Protein AF-A0A847FKJ4-F1 (afdb_monomer)

Structure (mmCIF, N/CA/C/O backbone):
data_AF-A0A847FKJ4-F1
#
_entry.id   AF-A0A847FKJ4-F1
#
loop_
_atom_site.group_PDB
_atom_site.id
_atom_site.type_symbol
_atom_site.label_atom_id
_atom_site.label_alt_id
_atom_site.label_comp_id
_atom_site.label_asym_id
_atom_site.label_entity_id
_atom_site.label_seq_id
_atom_site.pdbx_PDB_ins_code
_atom_site.Cartn_x
_atom_site.Cartn_y
_atom_site.Cartn_z
_atom_site.occupancy
_atom_site.B_iso_or_equiv
_atom_site.auth_seq_id
_atom_site.auth_comp_id
_atom_site.auth_asym_id
_atom_site.auth_atom_id
_atom_site.pdbx_PDB_model_num
ATOM 1 N N . MET A 1 1 ? 15.611 59.388 -5.856 1.00 35.25 1 MET A N 1
ATOM 2 C CA . MET A 1 1 ? 16.119 60.379 -4.885 1.00 35.25 1 MET A CA 1
ATOM 3 C C . MET A 1 1 ? 17.319 59.769 -4.175 1.00 35.25 1 MET A C 1
ATOM 5 O O . MET A 1 1 ? 17.144 58.828 -3.428 1.00 35.25 1 MET A O 1
ATOM 9 N N . ILE A 1 2 ? 18.506 60.247 -4.558 1.00 31.94 2 ILE A N 1
ATOM 10 C CA . ILE A 1 2 ? 19.785 60.381 -3.830 1.00 31.94 2 ILE A CA 1
ATOM 11 C C . ILE A 1 2 ? 20.249 59.266 -2.857 1.00 31.94 2 ILE A C 1
ATOM 13 O O . ILE A 1 2 ? 19.680 59.041 -1.797 1.00 31.94 2 ILE A O 1
ATOM 17 N N . LEU A 1 3 ? 21.390 58.688 -3.258 1.00 32.03 3 LEU A N 1
ATOM 18 C CA . LEU A 1 3 ? 22.380 57.847 -2.569 1.00 32.03 3 LEU A CA 1
ATOM 19 C C . LEU A 1 3 ? 23.188 58.559 -1.452 1.00 32.03 3 LEU A C 1
ATOM 21 O O . LEU A 1 3 ? 23.250 59.786 -1.422 1.00 32.03 3 LEU A O 1
ATOM 25 N N . TRP A 1 4 ? 23.993 57.736 -0.745 1.00 26.89 4 TRP A N 1
ATOM 26 C CA . TRP A 1 4 ? 25.239 58.022 0.018 1.00 26.89 4 TRP A CA 1
ATOM 27 C C . TRP A 1 4 ? 25.056 58.421 1.501 1.00 26.89 4 TRP A C 1
ATOM 29 O O . TRP A 1 4 ? 24.135 59.148 1.826 1.00 26.89 4 TRP A O 1
ATOM 39 N N . LYS A 1 5 ? 25.903 58.022 2.472 1.00 30.53 5 LYS A N 1
ATOM 40 C CA . LYS A 1 5 ? 27.337 57.665 2.431 1.00 30.53 5 LYS A CA 1
ATOM 41 C C . LYS A 1 5 ? 27.816 56.984 3.738 1.00 30.53 5 LYS A C 1
ATOM 43 O O . LYS A 1 5 ? 27.265 57.223 4.804 1.00 30.53 5 LYS A O 1
ATOM 48 N N . HIS A 1 6 ? 28.904 56.223 3.598 1.00 35.28 6 HIS A N 1
ATOM 49 C CA . HIS A 1 6 ? 29.802 55.614 4.596 1.00 35.28 6 HIS A CA 1
ATOM 50 C C . HIS A 1 6 ? 30.386 56.538 5.685 1.00 35.28 6 HIS A C 1
ATOM 52 O O . HIS A 1 6 ? 30.450 57.745 5.472 1.00 35.28 6 HIS A O 1
ATOM 58 N N . ILE A 1 7 ? 30.952 55.915 6.744 1.00 31.78 7 ILE A N 1
ATOM 59 C CA . ILE A 1 7 ? 32.294 56.086 7.395 1.00 31.78 7 ILE A CA 1
ATOM 60 C C . ILE A 1 7 ? 32.161 55.491 8.825 1.00 31.78 7 ILE A C 1
ATOM 62 O O . ILE A 1 7 ? 31.212 55.836 9.508 1.00 31.78 7 ILE A O 1
ATOM 66 N N . GLY A 1 8 ? 32.965 54.586 9.400 1.00 28.36 8 GLY A N 1
ATOM 67 C CA . GLY A 1 8 ? 34.324 54.104 9.159 1.00 28.36 8 GLY A CA 1
ATOM 68 C C . GLY A 1 8 ? 35.231 54.460 10.354 1.00 28.36 8 GLY A C 1
ATOM 69 O O . GLY A 1 8 ? 35.619 55.616 10.456 1.00 28.36 8 GLY A O 1
ATOM 70 N N . TRP A 1 9 ? 35.635 53.502 11.209 1.00 26.12 9 TRP A N 1
ATOM 71 C CA . TRP A 1 9 ? 36.875 53.626 12.005 1.00 26.12 9 TRP A CA 1
ATOM 72 C C . TRP A 1 9 ? 37.527 52.259 12.321 1.00 26.12 9 TRP A C 1
ATOM 74 O O . TRP A 1 9 ? 36.915 51.352 12.871 1.00 26.12 9 TRP A O 1
ATOM 84 N N . LYS A 1 10 ? 38.796 52.175 11.903 1.00 29.72 10 LYS A N 1
ATOM 85 C CA . LYS A 1 10 ? 39.901 51.223 12.160 1.00 29.72 10 LYS A CA 1
ATOM 86 C C . LYS A 1 10 ? 40.162 51.027 13.681 1.00 29.72 10 LYS A C 1
ATOM 88 O O . LYS A 1 10 ? 39.918 51.951 14.438 1.00 29.72 10 LYS A O 1
ATOM 93 N N . GLY A 1 11 ? 40.625 49.900 14.226 1.00 31.09 11 GLY A N 1
ATOM 94 C CA . GLY A 1 11 ? 41.853 49.145 13.927 1.00 31.09 11 GLY A CA 1
ATOM 95 C C . GLY A 1 11 ? 42.985 49.498 14.922 1.00 31.09 11 GLY A C 1
ATOM 96 O O . GLY A 1 11 ? 43.070 50.664 15.297 1.00 31.09 11 GLY A O 1
ATOM 97 N N . LEU A 1 12 ? 43.856 48.509 15.236 1.00 31.25 12 LEU A N 1
ATOM 98 C CA . LEU A 1 12 ? 45.123 48.492 16.038 1.00 31.25 12 LEU A CA 1
ATOM 99 C C . LEU A 1 12 ? 44.971 47.741 17.383 1.00 31.25 12 LEU A C 1
ATOM 101 O O . LEU A 1 12 ? 44.021 48.022 18.097 1.00 31.25 12 LEU A O 1
ATOM 105 N N . LEU A 1 13 ? 45.815 46.818 17.874 1.00 31.56 13 LEU A N 1
ATOM 106 C CA . LEU A 1 13 ? 47.106 46.138 17.581 1.00 31.56 13 LEU A CA 1
ATOM 107 C C . LEU A 1 13 ? 47.087 44.902 18.542 1.00 31.56 13 LEU A C 1
ATOM 109 O O . LEU A 1 13 ? 46.544 45.034 19.630 1.00 31.56 13 LEU A O 1
ATOM 113 N N . GLY A 1 14 ? 47.550 43.671 18.294 1.00 29.14 14 GLY A N 1
ATOM 114 C CA . GLY A 1 14 ? 48.779 43.201 17.658 1.00 29.14 14 GLY A CA 1
ATOM 115 C C . GLY A 1 14 ? 49.861 42.873 18.710 1.00 29.14 14 GLY A C 1
ATOM 116 O O . GLY A 1 14 ? 50.525 43.807 19.139 1.00 29.14 14 GLY A O 1
ATOM 117 N N . ALA A 1 15 ? 50.057 41.595 19.090 1.00 32.19 15 ALA A N 1
ATOM 118 C CA . ALA A 1 15 ? 51.368 40.973 19.397 1.00 32.19 15 ALA A CA 1
ATOM 119 C C . ALA A 1 15 ? 51.241 39.492 19.824 1.00 32.19 15 ALA A C 1
ATOM 121 O O . ALA A 1 15 ? 50.362 39.123 20.595 1.00 32.19 15 ALA A O 1
ATOM 122 N N . ALA A 1 16 ? 52.160 38.671 19.315 1.00 34.34 16 ALA A N 1
ATOM 123 C CA . ALA A 1 16 ? 52.254 37.215 19.415 1.00 34.34 16 ALA A CA 1
ATOM 124 C C . ALA A 1 16 ? 53.559 36.769 20.114 1.00 34.34 16 ALA A C 1
ATOM 126 O O . ALA A 1 16 ? 54.485 37.572 20.192 1.00 34.34 16 ALA A O 1
ATOM 127 N N . LEU A 1 17 ? 53.622 35.493 20.538 1.00 29.08 17 LEU A N 1
ATOM 128 C CA . LEU A 1 17 ? 54.709 34.475 20.415 1.00 29.08 17 LEU A CA 1
ATOM 129 C C . LEU A 1 17 ? 54.649 33.483 21.607 1.00 29.08 17 LEU A C 1
ATOM 131 O O . LEU A 1 17 ? 54.665 33.915 22.752 1.00 29.08 17 LEU A O 1
ATOM 135 N N . LEU A 1 18 ? 54.374 32.183 21.404 1.00 29.53 18 LEU A N 1
ATOM 136 C CA . LEU A 1 18 ? 55.272 31.059 21.026 1.00 29.53 18 LEU A CA 1
ATOM 137 C C . LEU A 1 18 ? 56.351 30.706 22.068 1.00 29.53 18 LEU A C 1
ATOM 139 O O . LEU A 1 18 ? 57.210 31.533 22.338 1.00 29.53 18 LEU A O 1
ATOM 143 N N . VAL A 1 19 ? 56.363 29.446 22.542 1.00 31.41 19 VAL A N 1
ATOM 144 C CA . VAL A 1 19 ? 57.444 28.445 22.337 1.00 31.41 19 VAL A CA 1
ATOM 145 C C . VAL A 1 19 ? 57.041 27.090 22.954 1.00 31.41 19 VAL A C 1
ATOM 147 O O . VAL A 1 19 ? 56.609 27.011 24.100 1.00 31.41 19 VAL A O 1
ATOM 150 N N . ALA A 1 20 ? 57.223 26.025 22.169 1.00 37.03 20 ALA A N 1
ATOM 151 C CA . ALA A 1 20 ? 57.181 24.618 22.561 1.00 37.03 20 ALA A CA 1
ATOM 152 C C . ALA A 1 20 ? 58.574 24.122 22.997 1.00 37.03 20 ALA A C 1
ATOM 154 O O . ALA A 1 20 ? 59.576 24.613 22.480 1.00 37.03 20 ALA A O 1
ATOM 155 N N . MET A 1 21 ? 58.661 23.086 23.841 1.00 30.83 21 MET A N 1
ATOM 156 C CA . MET A 1 21 ? 59.825 22.187 23.830 1.00 30.83 21 MET A CA 1
ATOM 157 C C . MET A 1 21 ? 59.519 20.810 24.431 1.00 30.83 21 MET A C 1
ATOM 159 O O . MET A 1 21 ? 58.862 20.690 25.460 1.00 30.83 21 MET A O 1
ATOM 163 N N . ALA A 1 22 ? 60.026 19.787 23.748 1.00 34.38 22 ALA A N 1
ATOM 164 C CA . ALA A 1 22 ? 59.892 18.368 24.032 1.00 34.38 22 ALA A CA 1
ATOM 165 C C . ALA A 1 22 ? 61.176 17.782 24.653 1.00 34.38 22 ALA A C 1
ATOM 167 O O . ALA A 1 22 ? 62.270 18.242 24.336 1.00 34.38 22 ALA A O 1
ATOM 168 N N . GLY A 1 23 ? 61.035 16.668 25.386 1.00 31.11 23 GLY A N 1
ATOM 169 C CA . GLY A 1 23 ? 61.838 15.466 25.116 1.00 31.11 23 GLY A CA 1
ATOM 170 C C . GLY A 1 23 ? 62.828 14.933 26.172 1.00 31.11 23 GLY A C 1
ATOM 171 O O . GLY A 1 23 ? 63.587 15.682 26.774 1.00 31.11 23 GLY A O 1
ATOM 172 N N . LEU A 1 24 ? 62.877 13.586 26.188 1.00 32.44 24 LEU A N 1
ATOM 173 C CA . LEU A 1 24 ? 63.899 12.620 26.663 1.00 32.44 24 LEU A CA 1
ATOM 174 C C . LEU A 1 24 ? 63.900 12.233 28.160 1.00 32.44 24 LEU A C 1
ATOM 176 O O . LEU A 1 24 ? 64.045 13.088 29.019 1.00 32.44 24 LEU A O 1
ATOM 180 N N . LEU A 1 25 ? 63.619 10.979 28.568 1.00 33.28 25 LEU A N 1
ATOM 181 C CA . LEU A 1 25 ? 64.149 9.611 28.285 1.00 33.28 25 LEU A CA 1
ATOM 182 C C . LEU A 1 25 ? 65.150 9.152 29.365 1.00 33.28 25 LEU A C 1
ATOM 184 O O . LEU A 1 25 ? 66.230 9.722 29.459 1.00 33.28 25 LEU A O 1
ATOM 188 N N . ALA A 1 26 ? 64.837 8.057 30.076 1.00 30.95 26 ALA A N 1
ATOM 189 C CA . ALA A 1 26 ? 65.783 6.984 30.437 1.00 30.95 26 ALA A CA 1
ATOM 190 C C . ALA A 1 26 ? 65.066 5.806 31.132 1.00 30.95 26 ALA A C 1
ATOM 192 O O . ALA A 1 26 ? 64.263 5.999 32.040 1.00 30.95 26 ALA A O 1
ATOM 193 N N . ALA A 1 27 ? 65.397 4.588 30.702 1.00 35.47 27 ALA A N 1
ATOM 194 C CA . ALA A 1 27 ? 64.944 3.311 31.246 1.00 35.47 27 ALA A CA 1
ATOM 195 C C . ALA A 1 27 ? 65.965 2.714 32.235 1.00 35.47 27 ALA A C 1
ATOM 197 O O . ALA A 1 27 ? 67.164 2.910 32.053 1.00 35.47 27 ALA A O 1
ATOM 198 N N . CYS A 1 28 ? 65.490 1.929 33.212 1.00 26.98 28 CYS A N 1
ATOM 199 C CA . CYS A 1 28 ? 66.191 0.791 33.834 1.00 26.98 28 CYS A CA 1
ATOM 200 C C . CYS A 1 28 ? 65.213 -0.010 34.729 1.00 26.98 28 CYS A C 1
ATOM 202 O O . CYS A 1 28 ? 64.548 0.566 35.584 1.00 26.98 28 CYS A O 1
ATOM 204 N N . ALA A 1 29 ? 65.146 -1.332 34.550 1.00 33.56 29 ALA A N 1
ATOM 205 C CA . ALA A 1 29 ? 64.622 -2.314 35.524 1.00 33.56 29 ALA A CA 1
ATOM 206 C C . ALA A 1 29 ? 65.809 -2.922 36.325 1.00 33.56 29 ALA A C 1
ATOM 208 O O . ALA A 1 29 ? 66.944 -2.586 35.972 1.00 33.56 29 ALA A O 1
ATOM 209 N N . PRO A 1 30 ? 65.674 -3.896 37.265 1.00 53.81 30 PRO A N 1
ATOM 210 C CA . PRO A 1 30 ? 64.565 -4.368 38.131 1.00 53.81 30 PRO A CA 1
ATOM 211 C C . PRO A 1 30 ? 64.971 -4.448 39.644 1.00 53.81 30 PRO A C 1
ATOM 213 O O . PRO A 1 30 ? 66.104 -4.109 39.967 1.00 53.81 30 PRO A O 1
ATOM 216 N N . PHE A 1 31 ? 64.074 -4.919 40.546 1.00 33.06 31 PHE A N 1
ATOM 217 C CA . PHE A 1 31 ? 64.272 -5.878 41.688 1.00 33.06 31 PHE A CA 1
ATOM 218 C C . PHE A 1 31 ? 63.236 -5.719 42.852 1.00 33.06 31 PHE A C 1
ATOM 220 O O . PHE A 1 31 ? 62.556 -4.699 42.891 1.00 33.06 31 PHE A O 1
ATOM 227 N N . PRO A 1 32 ? 63.000 -6.740 43.724 1.00 45.16 32 PRO A N 1
ATOM 228 C CA . PRO A 1 32 ? 61.662 -7.289 44.013 1.00 45.16 32 PRO A CA 1
ATOM 229 C C . PRO A 1 32 ? 61.233 -7.290 45.508 1.00 45.16 32 PRO A C 1
ATOM 231 O O . PRO A 1 32 ? 62.032 -6.999 46.392 1.00 45.16 32 PRO A O 1
ATOM 234 N N . GLY A 1 33 ? 59.999 -7.759 45.775 1.00 30.72 33 GLY A N 1
ATOM 235 C CA . GLY A 1 33 ? 59.467 -8.157 47.101 1.00 30.72 33 GLY A CA 1
ATOM 236 C C . GLY A 1 33 ? 58.885 -6.985 47.911 1.00 30.72 33 GLY A C 1
ATOM 237 O O . GLY A 1 33 ? 59.450 -5.906 47.893 1.00 30.72 33 GLY A O 1
ATOM 238 N N . THR A 1 34 ? 57.762 -7.065 48.632 1.00 31.17 34 THR A N 1
ATOM 239 C CA . THR A 1 34 ? 57.111 -8.190 49.326 1.00 31.17 34 THR A CA 1
ATOM 240 C C . THR A 1 34 ? 55.643 -7.862 49.692 1.00 31.17 34 THR A C 1
ATOM 242 O O . THR A 1 34 ? 55.379 -6.773 50.184 1.00 31.17 34 THR A O 1
ATOM 245 N N . ALA A 1 35 ? 54.746 -8.844 49.509 1.00 32.00 35 ALA A N 1
ATOM 246 C CA . ALA A 1 35 ? 53.591 -9.256 50.344 1.00 32.00 35 ALA A CA 1
ATOM 247 C C . ALA A 1 35 ? 52.531 -8.245 50.897 1.00 32.00 35 ALA A C 1
ATOM 249 O O . ALA A 1 35 ? 52.811 -7.549 51.863 1.00 32.00 35 ALA A O 1
ATOM 250 N N . THR A 1 36 ? 51.292 -8.340 50.346 1.00 29.47 36 THR A N 1
ATOM 251 C CA . THR A 1 36 ? 49.906 -8.483 50.942 1.00 29.47 36 THR A CA 1
ATOM 252 C C . THR A 1 36 ? 49.435 -7.707 52.201 1.00 29.47 36 THR A C 1
ATOM 254 O O . THR A 1 36 ? 50.269 -7.407 53.046 1.00 29.47 36 THR A O 1
ATOM 257 N N . PRO A 1 37 ? 48.103 -7.583 52.498 1.00 42.03 37 PRO A N 1
ATOM 258 C CA . PRO A 1 37 ? 46.865 -7.718 51.688 1.00 42.03 37 PRO A CA 1
ATOM 259 C C . PRO A 1 37 ? 45.777 -6.613 51.917 1.00 42.03 37 PRO A C 1
ATOM 261 O O . PRO A 1 37 ? 45.754 -5.949 52.944 1.00 42.03 37 PRO A O 1
ATOM 264 N N . GLY A 1 38 ? 44.827 -6.518 50.970 1.00 31.12 38 GLY A N 1
ATOM 265 C CA . GLY A 1 38 ? 43.371 -6.287 51.133 1.00 31.12 38 GLY A CA 1
ATOM 266 C C . GLY A 1 38 ? 42.803 -5.126 51.971 1.00 31.12 38 GLY A C 1
ATOM 267 O O . GLY A 1 38 ? 42.818 -5.185 53.194 1.00 31.12 38 GLY A O 1
ATOM 268 N N . ALA A 1 39 ? 42.108 -4.192 51.307 1.00 31.41 39 ALA A N 1
ATOM 269 C CA . ALA A 1 39 ? 40.864 -3.590 51.806 1.00 31.41 39 ALA A CA 1
ATOM 270 C C . ALA A 1 39 ? 40.050 -2.969 50.651 1.00 31.41 39 ALA A C 1
ATOM 272 O O . ALA A 1 39 ? 40.576 -2.249 49.808 1.00 31.41 39 ALA A O 1
ATOM 273 N N . THR A 1 40 ? 38.770 -3.318 50.655 1.00 29.81 40 THR A N 1
ATOM 274 C CA . THR A 1 40 ? 37.617 -2.915 49.839 1.00 29.81 40 THR A CA 1
ATOM 275 C C . THR A 1 40 ? 37.498 -1.407 49.569 1.00 29.81 40 THR A C 1
ATOM 277 O O . THR A 1 40 ? 37.515 -0.616 50.512 1.00 29.81 40 THR A O 1
ATOM 280 N N . GLY A 1 41 ? 37.308 -1.022 48.302 1.00 31.02 41 GLY A N 1
ATOM 281 C CA . GLY A 1 41 ? 36.827 0.309 47.901 1.00 31.02 41 GLY A CA 1
ATOM 282 C C . GLY A 1 41 ? 35.304 0.293 47.698 1.00 31.02 41 GLY A C 1
ATOM 283 O O . GLY A 1 41 ? 34.785 -0.759 47.330 1.00 31.02 41 GLY A O 1
ATOM 284 N N . PRO A 1 42 ? 34.584 1.395 47.975 1.00 40.06 42 PRO A N 1
ATOM 285 C CA . PRO A 1 42 ? 33.132 1.430 47.880 1.00 40.06 42 PRO A CA 1
ATOM 286 C C . PRO A 1 42 ? 32.666 1.643 46.437 1.00 40.06 42 PRO A C 1
ATOM 288 O O . PRO A 1 42 ? 33.203 2.483 45.711 1.00 40.06 42 PRO A O 1
ATOM 291 N N . ASP A 1 43 ? 31.636 0.882 46.084 1.00 33.53 43 ASP A N 1
ATOM 292 C CA . ASP A 1 43 ? 30.814 1.017 44.891 1.00 33.53 43 ASP A CA 1
ATOM 293 C C . ASP A 1 43 ? 30.101 2.376 44.873 1.00 33.53 43 ASP A C 1
ATOM 295 O O . ASP A 1 43 ? 29.398 2.745 45.816 1.00 33.53 43 ASP A O 1
ATOM 299 N N . GLY A 1 44 ? 30.278 3.123 43.785 1.00 31.23 44 GLY A N 1
ATOM 300 C CA . GLY A 1 44 ? 29.437 4.264 43.437 1.00 31.23 44 GLY A CA 1
ATOM 301 C C . GLY A 1 44 ? 28.310 3.788 42.533 1.00 31.23 44 GLY A C 1
ATOM 302 O O . GLY A 1 44 ? 28.433 3.874 41.316 1.00 31.23 44 GLY A O 1
ATOM 303 N N . ASN A 1 45 ? 27.245 3.257 43.132 1.00 34.91 45 ASN A N 1
ATOM 304 C CA . ASN A 1 45 ? 25.982 3.008 42.448 1.00 34.91 45 ASN A CA 1
ATOM 305 C C . ASN A 1 45 ? 25.160 4.306 42.505 1.00 34.91 45 ASN A C 1
ATOM 307 O O . ASN A 1 45 ? 24.760 4.726 43.592 1.00 34.91 45 ASN A O 1
ATOM 311 N N . GLY A 1 46 ? 24.964 4.971 41.366 1.00 31.75 46 GLY A N 1
ATOM 312 C CA . GLY A 1 46 ? 23.974 6.039 41.244 1.00 31.75 46 GLY A CA 1
ATOM 313 C C . GLY A 1 46 ? 22.591 5.405 41.296 1.00 31.75 46 GLY A C 1
ATOM 314 O O . GLY A 1 46 ? 22.231 4.666 40.386 1.00 31.75 46 GLY A O 1
ATOM 315 N N . GLY A 1 47 ? 21.858 5.622 42.387 1.00 32.28 47 GLY A N 1
ATOM 316 C CA . GLY A 1 47 ? 20.462 5.214 42.475 1.00 32.28 47 GLY A CA 1
ATOM 317 C C . GLY A 1 47 ? 19.615 6.084 41.551 1.00 32.28 47 GLY A C 1
ATOM 318 O O . GLY A 1 47 ? 19.652 7.304 41.675 1.00 32.28 47 GLY A O 1
ATOM 319 N N . GLN A 1 48 ? 18.868 5.459 40.642 1.00 36.97 48 GLN A N 1
ATOM 320 C CA . GLN A 1 48 ? 17.639 6.047 40.113 1.00 36.97 48 GLN A CA 1
ATOM 321 C C . GLN A 1 48 ? 16.660 6.172 41.287 1.00 36.97 48 GLN A C 1
ATOM 323 O O . GLN A 1 48 ? 16.351 5.182 41.954 1.00 36.97 48 GLN A O 1
ATOM 328 N N . GLU A 1 49 ? 16.253 7.401 41.593 1.00 42.72 49 GLU A N 1
ATOM 329 C CA . GLU A 1 49 ? 15.223 7.698 42.586 1.00 42.72 49 GLU A CA 1
ATOM 330 C C . GLU A 1 49 ? 13.858 7.310 41.997 1.00 42.72 49 GLU A C 1
ATOM 332 O O . GLU A 1 49 ? 13.431 7.862 40.991 1.00 42.72 49 GLU A O 1
ATOM 337 N N . SER A 1 50 ? 13.194 6.322 42.598 1.00 45.69 50 SER A N 1
ATOM 338 C CA . SER A 1 50 ? 11.819 5.928 42.260 1.00 45.69 50 SER A CA 1
ATOM 339 C C . SER A 1 50 ? 10.851 7.035 42.687 1.00 45.69 50 SER A C 1
ATOM 341 O O . SER A 1 50 ? 10.886 7.440 43.849 1.00 45.69 50 SER A O 1
ATOM 343 N N . THR A 1 51 ? 9.973 7.494 41.791 1.00 62.47 51 THR A N 1
ATOM 344 C CA . THR A 1 51 ? 8.840 8.364 42.151 1.00 62.47 51 THR A CA 1
ATOM 345 C C . THR A 1 51 ? 7.704 7.519 42.739 1.00 62.47 51 THR A C 1
ATOM 347 O O . THR A 1 51 ? 7.533 6.356 42.373 1.00 62.47 51 THR A O 1
ATOM 350 N N . ASP A 1 52 ? 6.924 8.076 43.668 1.00 78.06 52 ASP A N 1
ATOM 351 C CA . ASP A 1 52 ? 5.874 7.325 44.388 1.00 78.06 52 ASP A CA 1
ATOM 352 C C . ASP A 1 52 ? 4.665 6.958 43.509 1.00 78.06 52 ASP A C 1
ATOM 354 O O . ASP A 1 52 ? 3.847 6.116 43.885 1.00 78.06 52 ASP A O 1
ATOM 358 N N . LEU A 1 53 ? 4.522 7.627 42.362 1.00 84.12 53 LEU A N 1
ATOM 359 C CA . LEU A 1 53 ? 3.401 7.458 41.441 1.00 84.12 53 LEU A CA 1
ATOM 360 C C . LEU A 1 53 ? 3.794 6.747 40.140 1.00 84.12 53 LEU A C 1
ATOM 362 O O . LEU A 1 53 ? 2.891 6.374 39.402 1.00 84.12 53 LEU A O 1
ATOM 366 N N . ALA A 1 54 ? 5.081 6.519 39.854 1.00 85.75 54 ALA A N 1
ATOM 367 C CA . ALA A 1 54 ? 5.486 5.857 38.611 1.00 85.75 54 ALA A CA 1
ATOM 368 C C . ALA A 1 54 ? 4.849 4.467 38.452 1.00 85.75 54 ALA A C 1
ATOM 370 O O . ALA A 1 54 ? 4.789 3.678 39.398 1.00 85.75 54 ALA A O 1
ATOM 371 N N . GLY A 1 55 ? 4.384 4.173 37.236 1.00 74.38 55 GLY A N 1
ATOM 372 C CA . GLY A 1 55 ? 3.727 2.916 36.875 1.00 74.38 55 GLY A CA 1
ATOM 373 C C . GLY A 1 55 ? 2.314 2.769 37.447 1.00 74.38 55 GLY A C 1
ATOM 374 O O . GLY A 1 55 ? 1.870 1.647 37.700 1.00 74.38 55 GLY A O 1
ATOM 375 N N . THR A 1 56 ? 1.613 3.876 37.719 1.00 81.31 56 THR A N 1
ATOM 376 C CA . THR A 1 56 ? 0.243 3.843 38.255 1.00 81.31 56 THR A CA 1
ATOM 377 C C . THR A 1 56 ? -0.760 4.497 37.311 1.00 81.31 56 THR A C 1
ATOM 379 O O . THR A 1 56 ? -0.518 5.582 36.789 1.00 81.31 56 THR A O 1
ATOM 382 N N . ALA A 1 57 ? -1.920 3.857 37.144 1.00 76.50 57 ALA A N 1
ATOM 383 C CA . ALA A 1 57 ? -3.019 4.333 36.309 1.00 76.50 57 ALA A CA 1
ATOM 384 C C . ALA A 1 57 ? -4.291 4.562 37.137 1.00 76.50 57 ALA A C 1
ATOM 386 O O . ALA A 1 57 ? -4.584 3.839 38.100 1.00 76.50 57 ALA A O 1
ATOM 387 N N . TRP A 1 58 ? -5.043 5.594 36.767 1.00 85.94 58 TRP A N 1
ATOM 388 C CA . TRP A 1 58 ? -6.115 6.152 37.578 1.00 85.94 58 TRP A CA 1
ATOM 389 C C . TRP A 1 58 ? -7.290 6.623 36.721 1.00 85.94 58 TRP A C 1
ATOM 391 O O . TRP A 1 58 ? -7.101 7.285 35.705 1.00 85.94 58 TRP A O 1
ATOM 401 N N . ILE A 1 59 ? -8.516 6.364 37.175 1.00 78.06 59 ILE A N 1
ATOM 402 C CA . ILE A 1 59 ? -9.755 6.853 36.554 1.00 78.06 59 ILE A CA 1
ATOM 403 C C . ILE A 1 59 ? -10.342 7.959 37.429 1.00 78.06 59 ILE A C 1
ATOM 405 O O . ILE A 1 59 ? -10.496 7.798 38.645 1.00 78.06 59 ILE A O 1
ATOM 409 N N . LEU A 1 60 ? -10.664 9.100 36.824 1.00 92.06 60 LEU A N 1
ATOM 410 C CA . LEU A 1 60 ? -11.206 10.251 37.530 1.00 92.06 60 LEU A CA 1
ATOM 411 C C . LEU A 1 60 ? -12.579 9.917 38.117 1.00 92.06 60 LEU A C 1
ATOM 413 O O . LEU A 1 60 ? -13.467 9.411 37.441 1.00 92.06 60 LEU A O 1
ATOM 417 N N . SER A 1 61 ? -12.761 10.256 39.387 1.00 88.19 61 SER A N 1
ATOM 418 C CA . SER A 1 61 ? -14.024 10.091 40.113 1.00 88.19 61 SER A CA 1
ATOM 419 C C . SER A 1 61 ? -14.641 11.421 40.549 1.00 88.19 61 SER A C 1
ATOM 421 O O . SER A 1 61 ? -15.843 11.484 40.799 1.00 88.19 61 SER A O 1
ATOM 423 N N . SER A 1 62 ?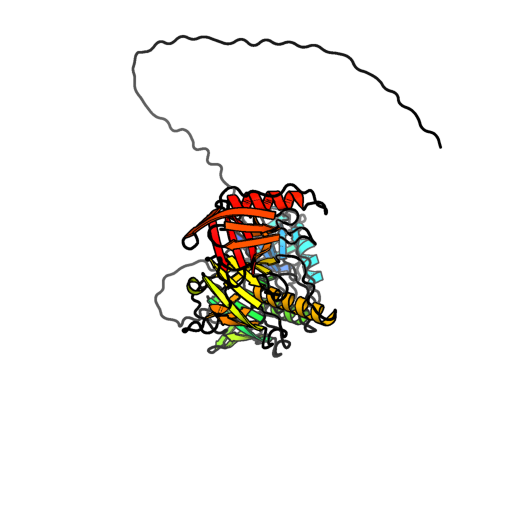 -13.844 12.493 40.631 1.00 95.06 62 SER A N 1
ATOM 424 C CA . SER A 1 62 ? -14.318 13.843 40.948 1.00 95.06 62 SER A CA 1
ATOM 425 C C . SER A 1 62 ? -13.373 14.920 40.404 1.00 95.06 62 SER A C 1
ATOM 427 O O . SER A 1 62 ? -12.171 14.877 40.666 1.00 95.06 62 SER A O 1
ATOM 429 N N . LEU A 1 63 ? -13.941 15.916 39.717 1.00 94.94 63 LEU A N 1
ATOM 430 C CA . LEU A 1 63 ? -13.320 17.162 39.262 1.00 94.94 63 LEU A CA 1
ATOM 431 C C . LEU A 1 63 ? -13.895 18.331 40.074 1.00 94.94 63 LEU A C 1
ATOM 433 O O . LEU A 1 63 ? -15.066 18.679 39.921 1.00 94.94 63 LEU A O 1
ATOM 437 N N . ARG A 1 64 ? -13.097 18.927 40.969 1.00 93.38 64 ARG A N 1
ATOM 438 C CA . ARG A 1 64 ? -13.514 20.018 41.881 1.00 93.38 64 ARG A CA 1
ATOM 439 C C . ARG A 1 64 ? -14.846 19.742 42.601 1.00 93.38 64 ARG A C 1
ATOM 441 O O . ARG A 1 64 ? -15.715 20.608 42.717 1.00 93.38 64 ARG A O 1
ATOM 448 N N . GLY A 1 65 ? -15.013 18.505 43.068 1.00 88.31 65 GLY A N 1
ATOM 449 C CA . GLY A 1 65 ? -16.191 18.049 43.807 1.00 88.31 65 GLY A CA 1
ATOM 450 C C . GLY A 1 65 ? -17.404 17.680 42.945 1.00 88.31 65 GLY A C 1
ATOM 451 O O . GLY A 1 65 ? -18.444 17.347 43.512 1.00 88.31 65 GLY A O 1
ATOM 452 N N . GLN A 1 66 ? -17.301 17.736 41.612 1.00 90.94 66 GLN A N 1
ATOM 453 C CA . GLN A 1 66 ? -18.328 17.247 40.685 1.00 90.94 66 GLN A CA 1
ATOM 454 C C . GLN A 1 66 ? -17.904 15.906 40.068 1.00 90.94 66 GLN A C 1
ATOM 456 O O . GLN A 1 66 ? -16.734 15.760 39.712 1.00 90.94 66 GLN A O 1
ATOM 461 N N . PRO A 1 67 ? -18.811 14.923 39.925 1.00 88.25 67 PRO A N 1
ATOM 462 C CA . PRO A 1 67 ? -18.503 13.702 39.185 1.00 88.25 67 PRO A CA 1
ATOM 463 C C . PRO A 1 67 ? -18.282 14.012 37.691 1.00 88.25 67 PRO A C 1
ATOM 465 O O . PRO A 1 67 ? -18.857 14.988 37.195 1.00 88.25 67 PRO A O 1
ATOM 468 N N . PRO A 1 68 ? -17.492 13.197 36.966 1.00 89.31 68 PRO A N 1
ATOM 469 C CA . PRO A 1 68 ? -17.413 13.286 35.512 1.00 89.31 68 PRO A CA 1
ATOM 470 C C . PRO A 1 68 ? -18.790 13.121 34.855 1.00 89.31 68 PRO A C 1
ATOM 472 O O . PRO A 1 68 ? -19.684 12.472 35.404 1.00 89.31 68 PRO A O 1
ATOM 475 N N . LEU A 1 69 ? -18.947 13.706 33.671 1.00 87.25 69 LEU A N 1
ATOM 476 C CA . LEU A 1 69 ? -20.108 13.558 32.808 1.00 87.25 69 LEU A CA 1
ATOM 477 C C . LEU A 1 69 ? -20.345 12.074 32.525 1.00 87.25 69 LEU A C 1
ATOM 479 O O . LEU A 1 69 ? -19.428 11.340 32.154 1.00 87.25 69 LEU A O 1
ATOM 483 N N . GLU A 1 70 ? -21.593 11.651 32.691 1.00 74.19 70 GLU A N 1
ATOM 484 C CA . GLU A 1 70 ? -22.036 10.296 32.373 1.00 74.19 70 GLU A CA 1
ATOM 485 C C . GLU A 1 70 ? -21.717 9.967 30.906 1.00 74.19 70 GLU A C 1
ATOM 487 O O . GLU A 1 70 ? -21.932 10.796 30.018 1.00 74.19 70 GLU A O 1
ATOM 492 N N . GLY A 1 71 ? -21.161 8.779 30.665 1.00 62.91 71 GLY A N 1
ATOM 493 C CA . GLY A 1 71 ? -20.683 8.365 29.343 1.00 62.91 71 GLY A CA 1
ATOM 494 C C . GLY A 1 71 ? -19.305 8.909 28.952 1.00 62.91 71 GLY A C 1
ATOM 495 O O . GLY A 1 71 ? -18.859 8.645 27.847 1.00 62.91 71 GLY A O 1
ATOM 496 N N . THR A 1 72 ? -18.608 9.639 29.830 1.00 74.62 72 THR A N 1
ATOM 497 C CA . THR A 1 72 ? -17.207 10.039 29.604 1.00 74.62 72 THR A CA 1
ATOM 498 C C . THR A 1 72 ? -16.267 9.319 30.561 1.00 74.62 72 THR A C 1
ATOM 500 O O . THR A 1 72 ? -16.623 9.043 31.707 1.00 74.62 72 THR A O 1
ATOM 503 N N . GLN A 1 73 ? -15.034 9.075 30.118 1.00 78.62 73 GLN A N 1
ATOM 504 C CA . GLN A 1 73 ? -13.958 8.594 30.976 1.00 78.62 73 GLN A CA 1
ATOM 505 C C . GLN A 1 73 ? -12.786 9.573 30.918 1.00 78.62 73 GLN A C 1
ATOM 507 O O . GLN A 1 73 ? -12.357 9.983 29.841 1.00 78.62 73 GLN A O 1
ATOM 512 N N . ILE A 1 74 ? -12.276 9.953 32.089 1.00 85.94 74 ILE A N 1
ATOM 513 C CA . ILE A 1 74 ? -11.031 10.710 32.208 1.00 85.94 74 ILE A CA 1
ATOM 514 C C . ILE A 1 74 ? -10.025 9.840 32.942 1.00 85.94 74 ILE A C 1
ATOM 516 O O . ILE A 1 74 ? -10.319 9.350 34.035 1.00 85.94 74 ILE A O 1
ATOM 520 N N . THR A 1 75 ? -8.847 9.668 32.355 1.00 82.50 75 THR A N 1
ATOM 521 C CA . THR A 1 75 ? -7.767 8.859 32.915 1.00 82.50 75 THR A CA 1
ATOM 522 C C . THR A 1 75 ? -6.529 9.705 33.194 1.00 82.50 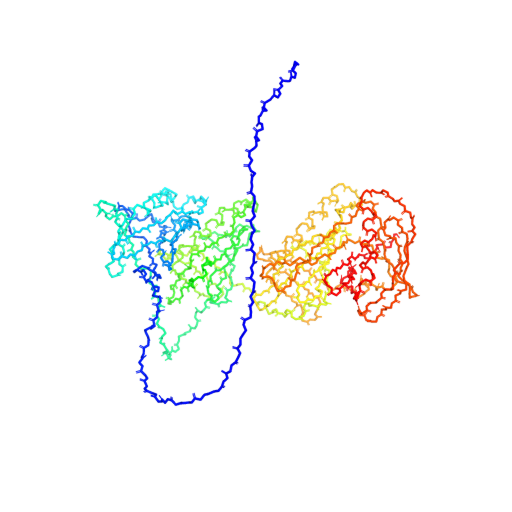75 THR A C 1
ATOM 524 O O . THR A 1 75 ? -6.292 10.747 32.578 1.00 82.50 75 THR A O 1
ATOM 527 N N . LEU A 1 76 ? -5.753 9.269 34.179 1.00 88.88 76 LEU A N 1
ATOM 528 C CA . LEU A 1 76 ? -4.444 9.808 34.507 1.00 88.88 76 LEU A CA 1
ATOM 529 C C . LEU A 1 76 ? -3.505 8.642 34.764 1.00 88.88 76 LEU A C 1
ATOM 531 O O . LEU A 1 76 ? -3.732 7.838 35.666 1.00 88.88 76 LEU A O 1
ATOM 535 N N . GLU A 1 77 ? -2.443 8.581 33.987 1.00 83.94 77 GLU A N 1
ATOM 536 C CA . GLU A 1 77 ? -1.397 7.588 34.111 1.00 83.94 77 GLU A CA 1
ATOM 537 C C . GLU A 1 77 ? -0.060 8.277 34.353 1.00 83.94 77 GLU A C 1
ATOM 539 O O . GLU A 1 77 ? 0.289 9.251 33.686 1.00 83.94 77 GLU A O 1
ATOM 544 N N . PHE A 1 78 ? 0.670 7.765 35.338 1.00 83.25 78 PHE A N 1
ATOM 545 C CA . PHE A 1 78 ? 2.022 8.175 35.678 1.00 83.25 78 PHE A CA 1
ATOM 546 C C . PHE A 1 78 ? 2.988 7.096 35.193 1.00 83.25 78 PHE A C 1
ATOM 548 O O . PHE A 1 78 ? 2.937 5.956 35.658 1.00 83.25 78 PHE A O 1
ATOM 555 N N . GLN A 1 79 ? 3.872 7.462 34.274 1.00 76.62 79 GLN A N 1
ATOM 556 C CA . GLN A 1 79 ? 4.962 6.622 33.769 1.00 76.62 79 GLN A CA 1
ATOM 557 C C . GLN A 1 79 ? 6.224 6.874 34.606 1.00 76.62 79 GLN A C 1
ATOM 559 O O . GLN A 1 79 ? 6.124 7.461 35.673 1.00 76.62 79 GLN A O 1
ATOM 564 N N . GLU A 1 80 ? 7.417 6.437 34.190 1.00 74.50 80 GLU A N 1
ATOM 565 C CA . GLU A 1 80 ? 8.636 6.728 34.973 1.00 74.50 80 GLU A CA 1
ATOM 566 C C . GLU A 1 80 ? 8.956 8.234 35.026 1.00 74.50 80 GLU A C 1
ATOM 568 O O . GLU A 1 80 ? 9.253 8.766 36.097 1.00 74.50 80 GLU A O 1
ATOM 573 N N . GLU A 1 81 ? 8.856 8.917 33.881 1.00 77.38 81 GLU A N 1
ATOM 574 C CA . GLU A 1 81 ? 9.257 10.327 33.711 1.00 77.38 81 GLU A CA 1
ATOM 575 C C . GLU A 1 81 ? 8.107 11.224 33.210 1.00 77.38 81 GLU A C 1
ATOM 577 O O . GLU A 1 81 ? 8.103 12.440 33.412 1.00 77.38 81 GLU A O 1
ATOM 582 N N . HIS A 1 82 ? 7.076 10.634 32.604 1.00 83.88 82 HIS A N 1
ATOM 583 C CA . HIS A 1 82 ? 5.998 11.352 31.924 1.00 83.88 82 HIS A CA 1
ATOM 584 C C . HIS A 1 82 ? 4.632 10.996 32.511 1.00 83.88 82 HIS A C 1
ATOM 586 O O . HIS A 1 82 ? 4.476 10.022 33.244 1.00 83.88 82 HIS A O 1
ATOM 592 N N . LEU A 1 83 ? 3.627 11.804 32.194 1.00 87.81 83 LEU A N 1
ATOM 593 C CA . LEU A 1 83 ? 2.241 11.487 32.516 1.00 87.81 83 LEU A CA 1
ATOM 594 C C . LEU A 1 83 ? 1.327 11.826 31.348 1.00 87.81 83 LEU A C 1
ATOM 596 O O . LEU A 1 83 ? 1.640 12.689 30.523 1.00 87.81 83 LEU A O 1
ATOM 600 N N . GLY A 1 84 ? 0.184 11.161 31.296 1.00 82.69 84 GLY A N 1
ATOM 601 C CA . GLY A 1 84 ? -0.800 11.364 30.247 1.00 82.69 84 GLY A CA 1
ATOM 602 C C . GLY A 1 84 ? -2.096 10.627 30.522 1.00 82.69 84 GLY A C 1
ATOM 603 O O . GLY A 1 84 ? -2.313 10.093 31.609 1.00 82.69 84 GLY A O 1
ATOM 604 N N . GLY A 1 85 ? -2.980 10.634 29.535 1.00 80.88 85 GLY A N 1
ATOM 605 C CA . GLY A 1 85 ? -4.241 9.915 29.602 1.00 80.88 85 GLY A CA 1
ATOM 606 C C . GLY A 1 85 ? -5.275 10.457 28.627 1.00 80.88 85 GLY A C 1
ATOM 607 O O . GLY A 1 85 ? -4.959 11.156 27.663 1.00 80.88 85 GLY A O 1
ATOM 608 N N . LEU A 1 86 ? -6.535 10.141 28.902 1.00 81.19 86 LEU A N 1
ATOM 609 C CA . LEU A 1 86 ? -7.702 10.639 28.186 1.00 81.19 86 LEU A CA 1
ATOM 610 C C . LEU A 1 86 ? -8.365 11.740 29.018 1.00 81.19 86 LEU A C 1
ATOM 612 O O . LEU A 1 86 ? -8.665 11.531 30.188 1.00 81.19 86 LEU A O 1
ATOM 616 N N . ALA A 1 87 ? -8.630 12.900 28.424 1.00 86.12 87 ALA A N 1
ATOM 617 C CA . ALA A 1 87 ? -9.301 14.032 29.066 1.00 86.12 87 ALA A CA 1
ATOM 618 C C . ALA A 1 87 ? -10.804 14.106 28.724 1.00 86.12 87 ALA A C 1
ATOM 620 O O . ALA A 1 87 ? -11.418 15.167 28.798 1.00 86.12 87 ALA A O 1
ATOM 621 N N . GLY A 1 88 ? -11.418 12.971 28.381 1.00 82.81 88 GLY A N 1
ATOM 622 C CA . GLY A 1 88 ? -12.821 12.859 27.983 1.00 82.81 88 GLY A CA 1
ATOM 623 C C . GLY A 1 88 ? -12.989 12.709 26.473 1.00 82.81 88 GLY A C 1
ATOM 624 O O . GLY A 1 88 ? -13.502 11.685 26.038 1.00 82.81 88 GLY A O 1
ATOM 625 N N . CYS A 1 89 ? -12.543 13.693 25.682 1.00 79.25 89 CYS A N 1
ATOM 626 C CA . CYS A 1 89 ? -12.581 13.627 24.214 1.00 79.25 89 CYS A CA 1
ATOM 627 C C . CYS A 1 89 ? -11.185 13.416 23.610 1.00 79.25 89 CYS A C 1
ATOM 629 O O . CYS A 1 89 ? -10.995 12.569 22.742 1.00 79.25 89 CYS A O 1
ATOM 631 N N . ASN A 1 90 ? -10.201 14.168 24.090 1.00 79.62 90 ASN A N 1
ATOM 632 C CA . ASN A 1 90 ? -8.835 14.195 23.598 1.00 79.62 90 ASN A CA 1
ATOM 633 C C . ASN A 1 90 ? -7.893 13.417 24.502 1.00 79.62 90 ASN A C 1
ATOM 635 O O . ASN A 1 90 ? -8.032 13.416 25.727 1.00 79.62 90 ASN A O 1
ATOM 639 N N . SER A 1 91 ? -6.879 12.806 23.895 1.00 74.12 91 SER A N 1
ATOM 640 C CA . SER A 1 91 ? -5.722 12.347 24.648 1.00 74.12 91 SER A CA 1
ATOM 641 C C . SER A 1 91 ? -4.837 13.538 25.010 1.00 74.12 91 SER A C 1
ATOM 643 O O . SER A 1 91 ? -4.786 14.551 24.302 1.00 74.12 91 SER A O 1
ATOM 645 N N . TYR A 1 92 ? -4.149 13.427 26.139 1.00 88.06 92 TYR A N 1
ATOM 646 C CA . TYR A 1 92 ? -3.191 14.415 26.607 1.00 88.06 92 TYR A CA 1
ATOM 647 C C . TYR A 1 92 ? -1.940 13.735 27.154 1.00 88.06 92 TYR A C 1
ATOM 649 O O . TYR A 1 92 ? -1.958 12.571 27.552 1.00 88.06 92 TYR A O 1
ATOM 657 N N . GLY A 1 93 ? -0.855 14.494 27.201 1.00 83.44 93 GLY A N 1
ATOM 658 C CA . GLY A 1 93 ? 0.396 14.062 27.801 1.00 83.44 93 GLY A CA 1
ATOM 659 C C . GLY A 1 93 ? 1.298 15.240 28.119 1.00 83.44 93 GLY A C 1
ATOM 660 O O . GLY A 1 93 ? 1.036 16.377 27.720 1.00 83.44 93 GLY A O 1
ATOM 661 N N . THR A 1 94 ? 2.376 14.984 28.844 1.00 85.56 94 THR A N 1
ATOM 662 C CA . THR A 1 94 ? 3.456 15.955 29.036 1.00 85.56 94 THR A CA 1
ATOM 663 C C . THR A 1 94 ? 4.069 16.340 27.691 1.00 85.56 94 THR A C 1
ATOM 665 O O . THR A 1 94 ? 4.405 15.479 26.880 1.00 85.56 94 THR A O 1
ATOM 668 N N . ALA A 1 95 ? 4.223 17.638 27.431 1.00 77.06 95 ALA A N 1
ATOM 669 C CA . ALA A 1 95 ? 4.839 18.116 26.199 1.00 77.06 95 ALA A CA 1
ATOM 670 C C . ALA A 1 95 ? 6.324 17.720 26.152 1.00 77.06 95 ALA A C 1
ATOM 672 O O . ALA A 1 95 ? 7.028 17.856 27.154 1.00 77.06 95 ALA A O 1
ATOM 673 N N . SER A 1 96 ? 6.819 17.309 24.982 1.00 68.81 96 SER A N 1
ATOM 674 C CA . SER A 1 96 ? 8.174 16.752 24.810 1.00 68.81 96 SER A CA 1
ATOM 675 C C . SER A 1 96 ? 9.314 17.679 25.266 1.00 68.81 96 SER A C 1
ATOM 677 O O . SER A 1 96 ? 10.381 17.201 25.627 1.00 68.81 96 SER A O 1
ATOM 679 N N . ASP A 1 97 ? 9.080 18.997 25.309 1.00 76.81 97 ASP A N 1
ATOM 680 C CA . ASP A 1 97 ? 10.066 20.004 25.735 1.00 76.81 97 ASP A CA 1
ATOM 681 C C . ASP A 1 97 ? 9.841 20.522 27.173 1.00 76.81 97 ASP A C 1
ATOM 683 O O . ASP A 1 97 ? 10.457 21.507 27.592 1.00 76.81 97 ASP A O 1
ATOM 687 N N . SER A 1 98 ? 8.916 19.922 27.929 1.00 78.25 98 SER A N 1
ATOM 688 C CA . SER A 1 98 ? 8.482 20.436 29.238 1.00 78.25 98 SER A CA 1
ATOM 689 C C . SER A 1 98 ? 9.196 19.820 30.448 1.00 78.25 98 SER A C 1
ATOM 691 O O . SER A 1 98 ? 9.083 20.365 31.551 1.00 78.25 98 SER A O 1
ATOM 693 N N . GLY A 1 99 ? 10.000 18.777 30.215 1.00 80.81 99 GLY A N 1
ATOM 694 C CA . GLY A 1 99 ? 10.681 17.991 31.246 1.00 80.81 99 GLY A CA 1
ATOM 695 C C . GLY A 1 99 ? 9.740 17.042 31.991 1.00 80.81 99 GLY A C 1
ATOM 696 O O . GLY A 1 99 ? 8.543 17.005 31.716 1.00 80.81 99 GLY A O 1
ATOM 697 N N . ASP A 1 100 ? 10.302 16.308 32.945 1.00 85.75 100 ASP A N 1
ATOM 698 C CA . ASP A 1 100 ? 9.618 15.217 33.644 1.00 85.75 100 ASP A CA 1
ATOM 699 C C . ASP A 1 100 ? 8.686 15.732 34.749 1.00 85.75 100 ASP A C 1
ATOM 701 O O . ASP A 1 100 ? 8.904 16.806 35.336 1.00 85.75 100 ASP A O 1
ATOM 705 N N . TYR A 1 101 ? 7.662 14.946 35.086 1.00 89.12 101 TYR A N 1
ATOM 706 C CA . TYR A 1 101 ? 6.905 15.199 36.311 1.00 89.12 101 TYR A CA 1
ATOM 707 C C . TYR A 1 101 ? 7.746 14.833 37.544 1.00 89.12 101 TYR A C 1
ATOM 709 O O . TYR A 1 101 ? 8.654 14.009 37.490 1.00 89.12 101 TYR A O 1
ATOM 717 N N . GLN A 1 102 ? 7.448 15.450 38.688 1.00 89.88 102 GLN A N 1
ATOM 718 C CA . GLN A 1 102 ? 8.093 15.103 39.959 1.00 89.88 102 GLN A CA 1
ATOM 719 C C . GLN A 1 102 ? 7.022 14.708 40.965 1.00 89.88 102 GLN A C 1
ATOM 721 O O . GLN A 1 102 ? 6.129 15.510 41.228 1.00 89.88 102 GLN A O 1
ATOM 726 N N . ALA A 1 103 ? 7.104 13.495 41.514 1.00 89.81 103 ALA A N 1
ATOM 727 C CA . ALA A 1 103 ? 6.221 13.027 42.581 1.00 89.81 103 ALA A CA 1
ATOM 728 C C . ALA A 1 103 ? 7.030 12.331 43.681 1.00 89.81 103 ALA A C 1
ATOM 730 O O . ALA A 1 103 ? 7.482 11.196 43.505 1.00 89.81 103 ALA A O 1
ATOM 731 N N . GLN A 1 104 ? 7.227 13.018 44.803 1.00 87.75 104 GLN A N 1
ATOM 732 C CA . GLN A 1 104 ? 7.979 12.493 45.941 1.00 87.75 104 GLN A CA 1
ATOM 733 C C . GLN A 1 104 ? 7.465 13.104 47.244 1.00 87.75 104 GLN A C 1
ATOM 735 O O . GLN A 1 104 ? 7.162 14.294 47.297 1.00 87.75 104 GLN A O 1
ATOM 740 N N . ASP A 1 105 ? 7.380 12.290 48.299 1.00 87.31 105 ASP A N 1
ATOM 741 C CA . ASP A 1 105 ? 7.030 12.730 49.657 1.00 87.31 105 ASP A CA 1
ATOM 742 C C . ASP A 1 105 ? 5.704 13.525 49.739 1.00 87.31 105 ASP A C 1
ATOM 744 O O . ASP A 1 105 ? 5.523 14.390 50.601 1.00 87.31 105 ASP A O 1
ATOM 748 N N . GLY A 1 106 ? 4.746 13.223 48.853 1.00 89.38 106 GLY A N 1
ATOM 749 C CA . GLY A 1 106 ? 3.447 13.904 48.776 1.00 89.38 106 GLY A CA 1
ATOM 750 C C . GLY A 1 106 ? 3.455 15.227 48.000 1.00 89.38 106 GLY A C 1
ATOM 751 O O . GLY A 1 106 ? 2.403 15.854 47.880 1.00 89.38 106 GLY A O 1
ATOM 752 N N . GLU A 1 107 ? 4.593 15.660 47.455 1.00 93.56 107 GLU A N 1
ATOM 753 C CA . GLU A 1 107 ? 4.705 16.814 46.556 1.00 93.56 107 GLU A CA 1
ATOM 754 C C . GLU A 1 107 ? 4.557 16.368 45.096 1.00 93.56 107 GLU A C 1
ATOM 756 O O . GLU A 1 107 ? 5.152 15.373 44.689 1.00 93.56 107 GLU A O 1
ATOM 761 N N . LEU A 1 108 ? 3.768 17.100 44.303 1.00 94.12 108 LEU A N 1
ATOM 762 C CA . LEU A 1 108 ? 3.563 16.824 42.879 1.00 94.12 108 LEU A CA 1
ATOM 763 C C . LEU A 1 108 ? 3.877 18.066 42.052 1.00 94.12 108 LEU A C 1
ATOM 765 O O . LEU A 1 108 ? 3.344 19.140 42.310 1.00 94.12 108 LEU A O 1
ATOM 769 N N . ARG A 1 109 ? 4.682 17.909 41.005 1.00 93.00 109 ARG A N 1
ATOM 770 C CA . ARG A 1 109 ? 4.894 18.930 39.984 1.00 93.00 109 ARG A CA 1
ATOM 771 C C . ARG A 1 109 ? 4.597 18.349 38.614 1.00 93.00 109 ARG A C 1
ATOM 773 O O . ARG A 1 109 ? 5.322 17.477 38.143 1.00 93.00 109 ARG A O 1
ATOM 780 N N . ILE A 1 110 ? 3.562 18.880 37.973 1.00 92.19 110 ILE A N 1
ATOM 781 C CA . ILE A 1 110 ? 3.166 18.508 36.615 1.00 92.19 110 ILE A CA 1
ATOM 782 C C . ILE A 1 110 ? 3.754 19.532 35.631 1.00 92.19 110 ILE A C 1
ATOM 784 O O . ILE A 1 110 ? 3.587 20.739 35.842 1.00 92.19 110 ILE A O 1
ATOM 788 N N . PRO A 1 111 ? 4.483 19.095 34.592 1.00 88.12 111 PRO A N 1
ATOM 789 C CA . PRO A 1 111 ? 5.034 19.985 33.580 1.00 88.12 111 PRO A CA 1
ATOM 790 C C . PRO A 1 111 ? 3.939 20.399 32.578 1.00 88.12 111 PRO A C 1
ATOM 792 O O . PRO A 1 111 ? 2.764 20.068 32.729 1.00 88.12 111 PRO A O 1
ATOM 795 N N . THR A 1 112 ? 4.294 21.187 31.564 1.00 87.69 112 THR A N 1
ATOM 796 C CA . THR A 1 112 ? 3.318 21.646 30.565 1.00 87.69 112 THR A CA 1
ATOM 797 C C . THR A 1 112 ? 2.689 20.460 29.837 1.00 87.69 112 THR A C 1
ATOM 799 O O . THR A 1 112 ? 3.397 19.613 29.301 1.00 87.69 112 THR A O 1
ATOM 802 N N . LEU A 1 113 ? 1.361 20.433 29.763 1.00 88.88 113 LEU A N 1
ATOM 803 C CA . LEU A 1 113 ? 0.624 19.410 29.028 1.00 88.88 113 LEU A CA 1
ATOM 804 C C . LEU A 1 113 ? 0.365 19.846 27.582 1.00 88.88 113 LEU A C 1
ATOM 806 O O . LEU A 1 113 ? 0.217 21.034 27.289 1.00 88.88 113 LEU A O 1
ATOM 810 N N . THR A 1 114 ? 0.275 18.868 26.693 1.00 85.94 114 THR A N 1
ATOM 811 C CA . THR A 1 114 ? -0.247 18.990 25.331 1.00 85.94 114 THR A CA 1
ATOM 812 C C . THR A 1 114 ? -1.417 18.028 25.159 1.00 85.94 114 THR A C 1
ATOM 814 O O . THR A 1 114 ? -1.493 17.019 25.856 1.00 85.94 114 THR A O 1
ATOM 817 N N . SER A 1 115 ? -2.321 18.319 24.228 1.00 86.62 115 SER A N 1
ATOM 818 C CA . SER A 1 115 ? -3.447 17.445 23.902 1.00 86.62 115 SER A CA 1
ATOM 819 C C . SER A 1 115 ? -3.670 17.375 22.399 1.00 86.62 115 SER A C 1
ATOM 821 O O . SER A 1 115 ? -3.210 18.240 21.646 1.00 86.62 115 SER A O 1
ATOM 823 N N . THR A 1 116 ? -4.405 16.359 21.957 1.00 71.81 116 THR A N 1
ATOM 824 C CA . THR A 1 116 ? -5.042 16.396 20.639 1.00 71.81 116 THR A CA 1
ATOM 825 C C . THR A 1 116 ? -6.143 17.468 20.618 1.00 71.81 116 THR A C 1
ATOM 827 O O . THR A 1 116 ? -6.524 18.009 21.659 1.00 71.81 116 THR A O 1
ATOM 830 N N . LEU A 1 117 ? -6.622 17.825 19.422 1.00 84.44 117 LEU A N 1
ATOM 831 C CA . LEU A 1 117 ? -7.637 18.870 19.207 1.00 84.44 117 LEU A CA 1
ATOM 832 C C . LEU A 1 117 ? -8.863 18.330 18.447 1.00 84.44 117 LEU A C 1
ATOM 834 O O . LEU A 1 117 ? -9.401 18.993 17.561 1.00 84.44 117 LEU A O 1
ATOM 838 N N . MET A 1 118 ? -9.278 17.103 18.759 1.00 71.06 118 MET A N 1
ATOM 839 C CA . MET A 1 118 ? -10.546 16.527 18.316 1.00 71.06 118 MET A CA 1
ATOM 840 C C . MET A 1 118 ? -11.718 17.290 18.943 1.00 71.06 118 MET A C 1
ATOM 842 O O . MET A 1 118 ? -11.633 17.767 20.075 1.00 71.06 118 MET A O 1
ATOM 846 N N . ALA A 1 119 ? -12.817 17.404 18.200 1.00 77.06 119 ALA A N 1
ATOM 847 C CA . ALA A 1 119 ? -14.058 18.000 18.674 1.00 77.06 119 ALA A CA 1
ATOM 848 C C . ALA A 1 119 ? -15.133 16.912 18.757 1.00 77.06 119 ALA A C 1
ATOM 850 O O . ALA A 1 119 ? -15.649 16.475 17.732 1.00 77.06 119 ALA A O 1
ATOM 851 N N . CYS A 1 120 ? -15.465 16.476 19.971 1.00 73.31 120 CYS A N 1
ATOM 852 C CA . CYS A 1 120 ? -16.527 15.501 20.198 1.00 73.31 120 CYS A CA 1
ATOM 853 C C . CYS A 1 120 ? -17.880 16.213 20.338 1.00 73.31 120 CYS A C 1
ATOM 855 O O . CYS A 1 120 ? -18.009 17.178 21.095 1.00 73.31 120 CYS A O 1
ATOM 857 N N . GLU A 1 121 ? -18.905 15.731 19.631 1.00 72.44 121 GLU A N 1
ATOM 858 C CA . GLU A 1 121 ? -20.259 16.309 19.678 1.00 72.44 121 GLU A CA 1
ATOM 859 C C . GLU A 1 121 ? -21.102 15.810 20.864 1.00 72.44 121 GLU A C 1
ATOM 861 O O . GLU A 1 121 ? -22.101 16.435 21.230 1.00 72.44 121 GLU A O 1
ATOM 866 N N . GLY A 1 122 ? -20.699 14.706 21.495 1.00 71.06 122 GLY A N 1
ATOM 867 C CA . GLY A 1 122 ? -21.407 14.104 22.617 1.00 71.06 122 GLY A CA 1
ATOM 868 C C . GLY A 1 122 ? -20.465 13.402 23.602 1.00 71.06 122 GLY A C 1
ATOM 869 O O . GLY A 1 122 ? -19.365 13.023 23.202 1.00 71.06 122 GLY A O 1
ATOM 870 N N . PRO A 1 123 ? -20.887 13.223 24.869 1.00 74.44 123 PRO A N 1
ATOM 871 C CA . PRO A 1 123 ? -22.094 13.794 25.477 1.00 74.44 123 PRO A CA 1
ATOM 872 C C . PRO A 1 123 ? -22.020 15.328 25.603 1.00 74.44 123 PRO A C 1
ATOM 874 O O . PRO A 1 123 ? -20.948 15.930 25.569 1.00 74.44 123 PRO A O 1
ATOM 877 N N . ALA A 1 124 ? -23.176 15.993 25.713 1.00 83.25 124 ALA A N 1
ATOM 878 C CA . ALA A 1 124 ? -23.231 17.455 25.768 1.00 83.25 124 ALA A CA 1
ATOM 879 C C . ALA A 1 124 ? -22.379 18.000 26.930 1.00 83.25 124 ALA A C 1
ATOM 881 O O . ALA A 1 124 ? -22.592 17.637 28.086 1.00 83.25 124 ALA A O 1
ATOM 882 N N . GLY A 1 125 ? -21.435 18.890 26.614 1.00 87.12 125 GLY A N 1
ATOM 883 C CA . GLY A 1 125 ? -20.481 19.441 27.581 1.00 87.12 125 GLY A CA 1
ATOM 884 C C . GLY A 1 125 ? -19.159 18.673 27.696 1.00 87.12 125 GLY A C 1
ATOM 885 O O . GLY A 1 125 ? -18.319 19.086 28.490 1.00 87.12 125 GLY A O 1
ATOM 886 N N . VAL A 1 126 ? -18.927 17.612 26.905 1.00 86.75 126 VAL A N 1
ATOM 887 C CA . VAL A 1 126 ? -17.663 16.843 26.931 1.00 86.75 126 VAL A CA 1
ATOM 888 C C . VAL A 1 126 ? -16.432 17.728 26.702 1.00 86.75 126 VAL A C 1
ATOM 890 O O . VAL A 1 126 ? -15.460 17.624 27.445 1.00 86.75 126 VAL A O 1
ATOM 893 N N . MET A 1 127 ? -16.507 18.674 25.760 1.00 91.25 127 MET A N 1
ATOM 894 C CA . MET A 1 127 ? -15.412 19.614 25.487 1.00 91.25 127 MET A CA 1
ATOM 895 C C . MET A 1 127 ? -15.199 20.624 26.627 1.00 91.25 127 MET A C 1
ATOM 897 O O . MET A 1 127 ? -14.066 21.003 26.913 1.00 91.25 127 MET A O 1
ATOM 901 N N . ASP A 1 128 ? -16.271 21.042 27.310 1.00 94.31 128 ASP A N 1
ATOM 902 C CA . ASP A 1 128 ? -16.167 21.937 28.470 1.00 94.31 128 ASP A CA 1
ATOM 903 C C . ASP A 1 128 ? -15.534 21.211 29.667 1.00 94.31 128 ASP A C 1
ATOM 905 O O . ASP A 1 128 ? -14.706 21.783 30.378 1.00 94.31 128 ASP A O 1
ATOM 909 N N . GLN A 1 129 ? -15.897 19.941 29.882 1.00 94.25 129 GLN A N 1
ATOM 910 C CA . GLN A 1 129 ? -15.291 19.096 30.908 1.00 94.25 129 GLN A CA 1
ATOM 911 C C . GLN A 1 129 ? -13.805 18.865 30.637 1.00 94.25 129 GLN A C 1
ATOM 913 O O . GLN A 1 129 ? -13.002 18.986 31.560 1.00 94.25 129 GLN A O 1
ATOM 918 N N . GLU A 1 130 ? -13.442 18.539 29.397 1.00 95.19 130 GLU A N 1
ATOM 919 C CA . GLU A 1 130 ? -12.049 18.363 28.997 1.00 95.19 130 GLU A CA 1
ATOM 920 C C . GLU A 1 130 ? -11.225 19.611 29.309 1.00 95.19 130 GLU A C 1
ATOM 922 O O . GLU A 1 130 ? -10.205 19.530 29.995 1.00 95.19 130 GLU A O 1
ATOM 927 N N . ALA A 1 131 ? -11.697 20.778 28.862 1.00 93.88 131 ALA A N 1
ATOM 928 C CA . ALA A 1 131 ? -11.023 22.041 29.123 1.00 93.88 131 ALA A CA 1
ATOM 929 C C . ALA A 1 131 ? -10.891 22.304 30.631 1.00 93.88 131 ALA A C 1
ATOM 931 O O . ALA A 1 131 ? -9.829 22.711 31.099 1.00 93.88 131 ALA A O 1
ATOM 932 N N . ALA A 1 132 ? -11.941 22.029 31.412 1.00 96.19 132 ALA A N 1
ATOM 933 C CA . ALA A 1 132 ? -11.912 22.179 32.865 1.00 96.19 132 ALA A CA 1
ATOM 934 C C . ALA A 1 132 ? -10.918 21.220 33.542 1.00 96.19 132 ALA A C 1
ATOM 936 O O . ALA A 1 132 ? -10.249 21.607 34.505 1.00 96.19 132 ALA A O 1
ATOM 937 N N . TYR A 1 133 ? -10.806 19.985 33.051 1.00 97.31 133 TYR A N 1
ATOM 938 C CA . TYR A 1 133 ? -9.846 19.004 33.540 1.00 97.31 133 TYR A CA 1
ATOM 939 C C . TYR A 1 133 ? -8.406 19.414 33.211 1.00 97.31 133 TYR A C 1
ATOM 941 O O . TYR A 1 133 ? -7.583 19.494 34.123 1.00 97.31 133 TYR A O 1
ATOM 949 N N . LEU A 1 134 ? -8.117 19.747 31.948 1.00 95.31 134 LEU A N 1
ATOM 950 C CA . LEU A 1 134 ? -6.780 20.141 31.491 1.00 95.31 134 LEU A CA 1
ATOM 951 C C . LEU A 1 134 ? -6.314 21.482 32.077 1.00 95.31 134 LEU A C 1
ATOM 953 O O . LEU A 1 134 ? -5.116 21.673 32.265 1.00 95.31 134 LEU A O 1
ATOM 957 N N . ASP A 1 135 ? -7.232 22.387 32.430 1.00 95.50 135 ASP A N 1
ATOM 958 C CA . ASP A 1 135 ? -6.908 23.600 33.195 1.00 95.50 135 ASP A CA 1
ATOM 959 C C . ASP A 1 135 ? -6.636 23.295 34.679 1.00 95.50 135 ASP A C 1
ATOM 961 O O . ASP A 1 135 ? -5.825 23.963 35.321 1.00 95.50 135 ASP A O 1
ATOM 965 N N . THR A 1 136 ? -7.291 22.275 35.244 1.00 97.12 136 THR A N 1
ATOM 966 C CA . THR A 1 136 ? -7.192 21.931 36.671 1.00 97.12 136 THR A CA 1
ATOM 967 C C . THR A 1 136 ? -5.984 21.053 36.990 1.00 97.12 136 THR A C 1
ATOM 969 O O . THR A 1 136 ? -5.321 21.307 37.994 1.00 97.12 136 THR A O 1
ATOM 972 N N . LEU A 1 137 ? -5.670 20.047 36.168 1.00 96.56 137 LEU A N 1
ATOM 973 C CA . LEU A 1 137 ? -4.592 19.087 36.436 1.00 96.56 137 LEU A CA 1
ATOM 974 C C . LEU A 1 137 ? -3.232 19.769 36.712 1.00 96.56 137 LEU A C 1
ATOM 976 O O . LEU A 1 137 ? -2.649 19.478 37.757 1.00 96.56 137 LEU A O 1
ATOM 980 N N . PRO A 1 138 ? -2.759 20.749 35.913 1.00 94.88 138 PRO A N 1
ATOM 981 C CA . PRO A 1 138 ? -1.489 21.443 36.166 1.00 94.88 138 PRO A CA 1
ATOM 982 C C . PRO A 1 138 ? -1.450 22.290 37.449 1.00 94.88 138 PRO A C 1
ATOM 984 O O . PRO A 1 138 ? -0.385 22.774 37.828 1.00 94.88 138 PRO A O 1
ATOM 987 N N . GLN A 1 139 ? -2.590 22.515 38.113 1.00 96.31 139 GLN A N 1
ATOM 988 C CA . GLN A 1 139 ? -2.658 23.266 39.374 1.00 96.31 139 GLN A CA 1
ATOM 989 C C . GLN A 1 139 ? -2.313 22.401 40.593 1.00 96.31 139 GLN A C 1
ATOM 991 O O . GLN A 1 139 ? -2.162 22.940 41.692 1.00 96.31 139 GLN A O 1
ATOM 996 N N . ALA A 1 140 ? -2.202 21.080 40.423 1.00 97.12 140 ALA A N 1
ATOM 997 C CA . ALA A 1 140 ? -1.827 20.169 41.492 1.00 97.12 140 ALA A CA 1
ATOM 998 C C . ALA A 1 140 ? -0.377 20.412 41.937 1.00 97.12 140 ALA A C 1
ATOM 1000 O O . ALA A 1 140 ? 0.548 20.365 41.127 1.00 97.12 140 ALA A O 1
ATOM 1001 N N . THR A 1 141 ? -0.189 20.650 43.235 1.00 96.94 141 THR A N 1
ATOM 1002 C CA . THR A 1 141 ? 1.128 20.818 43.874 1.00 96.94 141 THR A CA 1
ATOM 1003 C C . THR A 1 141 ? 1.440 19.723 44.892 1.00 96.94 141 THR A C 1
ATOM 1005 O O . THR A 1 141 ? 2.567 19.615 45.367 1.00 96.94 141 THR A O 1
ATOM 1008 N N . ALA A 1 142 ? 0.439 18.931 45.277 1.00 95.81 142 ALA A N 1
ATOM 1009 C CA . ALA A 1 142 ? 0.580 17.843 46.233 1.00 95.81 142 ALA A CA 1
ATOM 1010 C C . ALA A 1 142 ? -0.365 16.686 45.889 1.00 95.81 142 ALA A C 1
ATOM 1012 O O . ALA A 1 142 ? -1.393 16.885 45.237 1.00 95.81 142 ALA A O 1
ATOM 1013 N N . TYR A 1 143 ? -0.033 15.485 46.356 1.00 96.06 143 TYR A N 1
ATOM 1014 C CA . TYR A 1 143 ? -0.878 14.300 46.238 1.00 96.06 143 TYR A CA 1
ATOM 1015 C C . TYR A 1 143 ? -1.038 13.592 47.582 1.00 96.06 143 TYR A C 1
ATOM 1017 O O . TYR A 1 143 ? -0.147 13.595 48.433 1.00 96.06 143 TYR A O 1
ATOM 1025 N N . ARG A 1 144 ? -2.189 12.943 47.762 1.00 94.12 144 ARG A N 1
ATOM 1026 C CA . ARG A 1 144 ? -2.456 12.023 48.866 1.00 94.12 144 ARG A CA 1
ATOM 1027 C C . ARG A 1 144 ? -2.922 10.691 48.300 1.00 94.12 144 ARG A C 1
ATOM 1029 O O . ARG A 1 144 ? -3.899 10.632 47.558 1.00 94.12 144 ARG A O 1
ATOM 1036 N N . LEU A 1 145 ? -2.221 9.631 48.681 1.00 89.62 145 LEU A N 1
ATOM 1037 C CA . LEU A 1 145 ? -2.524 8.264 48.281 1.00 89.62 145 LEU A CA 1
ATOM 1038 C C . LEU A 1 145 ? -3.096 7.494 49.477 1.00 89.62 145 LEU A C 1
ATOM 1040 O O . LEU A 1 145 ? -2.402 7.276 50.469 1.00 89.62 145 LEU A O 1
ATOM 1044 N N . GLU A 1 146 ? -4.353 7.063 49.385 1.00 86.69 146 GLU A N 1
ATOM 1045 C CA . GLU A 1 146 ? -5.016 6.236 50.401 1.00 86.69 146 GLU A CA 1
ATOM 1046 C C . GLU A 1 146 ? -5.609 4.978 49.747 1.00 86.69 146 GLU A C 1
ATOM 1048 O O . GLU A 1 146 ? -6.753 4.953 49.294 1.00 86.69 146 GLU A O 1
ATOM 1053 N N . GLY A 1 147 ? -4.809 3.906 49.692 1.00 82.81 147 GLY A N 1
ATOM 1054 C CA . GLY A 1 147 ? -5.195 2.635 49.071 1.00 82.81 147 GLY A CA 1
ATOM 1055 C C . GLY A 1 147 ? -5.355 2.757 47.553 1.00 82.81 147 GLY A C 1
ATOM 1056 O O . GLY A 1 147 ? -4.368 2.920 46.831 1.00 82.81 147 GLY A O 1
ATOM 1057 N N . ASP A 1 148 ? -6.605 2.681 47.096 1.00 85.12 148 ASP A N 1
ATOM 1058 C CA . ASP A 1 148 ? -6.992 2.791 45.683 1.00 85.12 148 ASP A CA 1
ATOM 1059 C C . ASP A 1 148 ? -7.573 4.162 45.340 1.00 85.12 148 ASP A C 1
ATOM 1061 O O . ASP A 1 148 ? -8.230 4.313 44.314 1.00 85.12 148 ASP A O 1
ATOM 1065 N N . VAL A 1 149 ? -7.357 5.162 46.194 1.00 88.25 149 VAL A N 1
ATOM 1066 C CA . VAL A 1 149 ? -7.781 6.542 45.959 1.00 88.25 149 VAL A CA 1
ATOM 1067 C C . VAL A 1 149 ? -6.555 7.443 45.884 1.00 88.25 149 VAL A C 1
ATOM 1069 O O . VAL A 1 149 ? -5.749 7.483 46.817 1.00 88.25 149 VAL A O 1
ATOM 1072 N N . LEU A 1 150 ? -6.448 8.179 44.779 1.00 94.19 150 LEU A N 1
ATOM 1073 C CA . LEU A 1 150 ? -5.475 9.249 44.584 1.00 94.19 150 LEU A CA 1
ATOM 1074 C C . LEU A 1 150 ? -6.204 10.589 44.633 1.00 94.19 150 LEU A C 1
ATOM 1076 O O . LEU A 1 150 ? -7.108 10.848 43.842 1.00 94.19 150 LEU A O 1
ATOM 1080 N N . GLU A 1 151 ? -5.794 11.463 45.539 1.00 96.88 151 GLU A N 1
ATOM 1081 C CA . GLU A 1 151 ? -6.269 12.841 45.607 1.00 96.88 151 GLU A CA 1
ATOM 1082 C C . GLU A 1 151 ? -5.151 13.800 45.222 1.00 96.88 151 GLU A C 1
ATOM 1084 O O . GLU A 1 151 ? -4.056 13.722 45.778 1.00 96.88 151 GLU A O 1
ATOM 1089 N N . LEU A 1 152 ? -5.438 14.734 44.317 1.00 97.44 152 LEU A N 1
ATOM 1090 C CA . LEU A 1 152 ? -4.526 15.817 43.963 1.00 97.44 152 LEU A CA 1
ATOM 1091 C C . LEU A 1 152 ? -5.001 17.124 44.589 1.00 97.44 152 LEU A C 1
ATOM 1093 O O . LEU A 1 152 ? -6.188 17.466 44.520 1.00 97.44 152 LEU A O 1
ATOM 1097 N N . GLN A 1 153 ? -4.065 17.848 45.195 1.00 97.56 153 GLN A N 1
ATOM 1098 C CA . GLN A 1 153 ? -4.315 19.078 45.932 1.00 97.56 153 GLN A CA 1
ATOM 1099 C C . GLN A 1 153 ? -3.595 20.261 45.294 1.00 97.56 153 GLN A C 1
ATOM 1101 O O . GLN A 1 153 ? -2.463 20.128 44.825 1.00 97.56 153 GLN A O 1
ATOM 1106 N N . ASP A 1 154 ? -4.245 21.422 45.299 1.00 96.12 154 ASP A N 1
ATOM 1107 C CA . ASP A 1 154 ? -3.629 22.670 44.853 1.00 96.12 154 ASP A CA 1
ATOM 1108 C C . ASP A 1 154 ? -2.735 23.308 45.934 1.00 96.12 154 ASP A C 1
ATOM 1110 O O . ASP A 1 154 ? -2.633 22.827 47.066 1.00 96.12 154 ASP A O 1
ATOM 1114 N N . ALA A 1 155 ? -2.115 24.444 45.603 1.00 93.94 155 ALA A N 1
ATOM 1115 C CA . ALA A 1 155 ? -1.223 25.175 46.508 1.00 93.94 155 ALA A CA 1
ATOM 1116 C C . ALA A 1 155 ? -1.901 25.691 47.796 1.00 93.94 155 ALA A C 1
ATOM 1118 O O . ALA A 1 155 ? -1.213 26.126 48.723 1.00 93.94 155 ALA A O 1
ATOM 1119 N N . SER A 1 156 ? -3.237 25.688 47.862 1.00 94.69 156 SER A N 1
ATOM 1120 C CA . SER A 1 156 ? -4.005 26.042 49.059 1.00 94.69 156 SER A CA 1
ATOM 1121 C C . SER A 1 156 ? -4.303 24.839 49.965 1.00 94.69 156 SER A C 1
ATOM 1123 O O . SER A 1 156 ? -4.716 25.031 51.112 1.00 94.69 156 SER A O 1
ATOM 1125 N N . GLY A 1 157 ? -4.051 23.618 49.481 1.00 92.44 157 GLY A N 1
ATOM 1126 C CA . GLY A 1 157 ? -4.383 22.357 50.145 1.00 92.44 157 GLY A CA 1
ATOM 1127 C C . GLY A 1 157 ? -5.808 21.868 49.866 1.00 92.44 157 GLY A C 1
ATOM 1128 O O . GLY A 1 157 ? -6.281 20.956 50.546 1.00 92.44 157 GLY A O 1
ATOM 1129 N N . GLU A 1 158 ? -6.520 22.466 48.906 1.00 96.00 158 GLU A N 1
ATOM 1130 C CA . GLU A 1 158 ? -7.842 21.999 48.482 1.00 96.00 158 GLU A CA 1
ATOM 1131 C C . GLU A 1 158 ? -7.698 20.804 47.533 1.00 96.00 158 GLU A C 1
ATOM 1133 O O . GLU A 1 158 ? -6.882 20.828 46.615 1.00 96.00 158 GLU A O 1
ATOM 1138 N N . THR A 1 159 ? -8.498 19.750 47.735 1.00 96.56 159 THR A N 1
ATOM 1139 C CA . THR A 1 159 ? -8.545 18.606 46.810 1.00 96.56 159 THR A CA 1
ATOM 1140 C C . THR A 1 159 ? -9.296 18.997 45.543 1.00 96.56 159 THR A C 1
ATOM 1142 O O . THR A 1 159 ? -10.507 19.216 45.571 1.00 96.56 159 THR A O 1
ATOM 1145 N N . ILE A 1 160 ? -8.572 19.072 44.429 1.00 97.75 160 ILE A N 1
ATOM 1146 C CA . ILE A 1 160 ? -9.086 19.528 43.133 1.00 97.75 160 ILE A CA 1
ATOM 1147 C C . ILE A 1 160 ? -9.433 18.373 42.190 1.00 97.75 160 ILE A C 1
ATOM 1149 O O . ILE A 1 160 ? -10.310 18.530 41.339 1.00 97.75 160 ILE A O 1
ATOM 1153 N N . LEU A 1 161 ? -8.797 17.212 42.359 1.00 97.75 161 LEU A N 1
ATOM 1154 C CA . LEU A 1 161 ? -9.068 15.995 41.595 1.00 97.75 161 LEU A CA 1
ATOM 1155 C C . LEU A 1 161 ? -9.037 14.786 42.529 1.00 97.75 161 LEU A C 1
ATOM 1157 O O . LEU A 1 161 ? -8.157 14.677 43.383 1.00 97.75 161 LEU A O 1
ATOM 1161 N N . THR A 1 162 ? -9.974 13.862 42.346 1.00 94.88 162 THR A N 1
ATOM 1162 C CA . THR A 1 162 ? -9.971 12.567 43.036 1.00 94.88 162 THR A CA 1
ATOM 1163 C C . THR A 1 162 ? -10.101 11.463 42.010 1.00 94.88 162 THR A C 1
ATOM 1165 O O . THR A 1 162 ? -11.055 11.448 41.230 1.00 94.88 162 THR A O 1
ATOM 1168 N N . PHE A 1 163 ? -9.191 10.505 42.046 1.00 93.00 163 PHE A N 1
ATOM 1169 C CA . PHE A 1 163 ? -9.174 9.353 41.166 1.00 93.00 163 PHE A CA 1
ATOM 1170 C C . PHE A 1 163 ? -9.287 8.051 41.951 1.00 93.00 163 PHE A C 1
ATOM 1172 O O . PHE A 1 163 ? -8.978 7.992 43.144 1.00 93.00 163 PHE A O 1
ATOM 1179 N N . ARG A 1 164 ? -9.692 6.995 41.251 1.00 85.38 164 ARG A N 1
ATOM 1180 C CA . ARG A 1 164 ? -9.609 5.615 41.721 1.00 85.38 164 ARG A CA 1
ATOM 1181 C C . ARG A 1 164 ? -8.599 4.834 40.899 1.00 85.38 164 ARG A C 1
ATOM 1183 O O . ARG A 1 164 ? -8.466 5.091 39.706 1.00 85.38 164 ARG A O 1
ATOM 1190 N N . ARG A 1 165 ? -7.892 3.902 41.535 1.00 77.12 165 ARG A N 1
ATOM 1191 C CA . ARG A 1 165 ? -6.890 3.061 40.875 1.00 77.12 165 ARG A CA 1
ATOM 1192 C C . ARG A 1 165 ? -7.556 2.258 39.759 1.00 77.12 165 ARG A C 1
ATOM 1194 O O . ARG A 1 165 ? -8.572 1.603 39.992 1.00 77.12 165 ARG A O 1
ATOM 1201 N N . GLN A 1 166 ? -6.975 2.306 38.569 1.00 66.31 166 GLN A N 1
ATOM 1202 C CA . GLN A 1 166 ? -7.305 1.395 37.482 1.00 66.31 166 GLN A CA 1
ATOM 1203 C C . GLN A 1 166 ? -6.695 0.032 37.837 1.00 66.31 166 GLN A C 1
ATOM 1205 O O . GLN A 1 166 ? -5.504 -0.057 38.134 1.00 66.31 166 GLN A O 1
ATOM 1210 N N . GLY A 1 167 ? -7.524 -1.007 37.951 1.00 47.59 167 GLY A N 1
ATOM 1211 C CA . GLY A 1 167 ? -7.093 -2.297 38.493 1.00 47.59 167 GLY A CA 1
ATOM 1212 C C . GLY A 1 167 ? -5.946 -2.909 37.687 1.00 47.59 167 GLY A C 1
ATOM 1213 O O . GLY A 1 167 ? -6.104 -3.184 36.505 1.00 47.59 167 GLY A O 1
ATOM 1214 N N . THR A 1 168 ? -4.806 -3.160 38.333 1.00 35.53 168 THR A N 1
ATOM 1215 C CA . THR A 1 168 ? -3.708 -3.947 37.765 1.00 35.53 168 THR A CA 1
ATOM 1216 C C . THR A 1 168 ? -3.976 -5.431 38.014 1.00 35.53 168 THR A C 1
ATOM 1218 O O . THR A 1 168 ? -3.837 -5.929 39.132 1.00 35.53 168 THR A O 1
ATOM 1221 N N . ALA A 1 169 ? -4.374 -6.172 36.981 1.00 35.47 169 ALA A N 1
ATOM 1222 C CA . ALA A 1 169 ? -4.487 -7.627 37.057 1.00 35.47 169 ALA A CA 1
ATOM 1223 C C . ALA A 1 169 ? -3.111 -8.283 36.830 1.00 35.47 169 ALA A C 1
ATOM 1225 O O . ALA A 1 169 ? -2.850 -8.880 35.796 1.00 35.47 169 ALA A O 1
ATOM 1226 N N . GLY A 1 170 ? -2.210 -8.174 37.810 1.00 30.02 170 GLY A N 1
ATOM 1227 C CA . GLY A 1 170 ? -0.953 -8.926 37.836 1.00 30.02 170 GLY A CA 1
ATOM 1228 C C . GLY A 1 170 ? -1.046 -10.126 38.778 1.00 30.02 170 GLY A C 1
ATOM 1229 O O . GLY A 1 170 ? -1.124 -9.947 39.993 1.00 30.02 170 GLY A O 1
ATOM 1230 N N . GLY A 1 171 ? -1.007 -11.355 38.248 1.00 28.20 171 GLY A N 1
ATOM 1231 C CA . GLY A 1 171 ? -0.923 -12.553 39.089 1.00 28.20 171 GLY A CA 1
ATOM 1232 C C . GLY A 1 171 ? -1.186 -13.879 38.385 1.00 28.20 171 GLY A C 1
ATOM 1233 O O . GLY A 1 171 ? -2.208 -14.518 38.626 1.00 28.20 171 GLY A O 1
ATOM 1234 N N . SER A 1 172 ? -0.217 -14.338 37.592 1.00 33.94 172 SER A N 1
ATOM 1235 C CA . SER A 1 172 ? -0.095 -15.726 37.143 1.00 33.94 172 SER A CA 1
ATOM 1236 C C . SER A 1 172 ? -0.336 -16.717 38.292 1.00 33.94 172 SER A C 1
ATOM 1238 O O . SER A 1 172 ? 0.429 -16.763 39.260 1.00 33.94 172 SER A O 1
ATOM 1240 N N . THR A 1 173 ? -1.350 -17.567 38.162 1.00 28.22 173 THR A N 1
ATOM 1241 C CA . THR A 1 173 ? -1.375 -18.864 38.843 1.00 28.22 173 THR A CA 1
ATOM 1242 C C . THR A 1 173 ? -1.783 -19.932 37.844 1.00 28.22 173 THR A C 1
ATOM 1244 O O . THR A 1 173 ? -2.917 -19.971 37.379 1.00 28.22 173 THR A O 1
ATOM 1247 N N . GLU A 1 174 ? -0.834 -20.814 37.528 1.00 38.75 174 GLU A N 1
ATOM 1248 C CA . GLU A 1 174 ? -1.108 -22.111 36.920 1.00 38.75 174 GLU A CA 1
ATOM 1249 C C . GLU A 1 174 ? -2.147 -22.848 37.777 1.00 38.75 174 GLU A C 1
ATOM 1251 O O . GLU A 1 174 ? -1.875 -23.288 38.897 1.00 38.75 174 GLU A O 1
ATOM 1256 N N . GLY A 1 175 ? -3.357 -22.969 37.240 1.00 28.20 175 GLY A N 1
ATOM 1257 C CA . GLY A 1 175 ? -4.472 -23.684 37.840 1.00 28.20 175 GLY A CA 1
ATOM 1258 C C . GLY A 1 175 ? -5.209 -24.470 36.767 1.00 28.20 175 GLY A C 1
ATOM 1259 O O . GLY A 1 175 ? -6.132 -23.972 36.141 1.00 28.20 175 GLY A O 1
ATOM 1260 N N . ASN A 1 176 ? -4.783 -25.713 36.558 1.00 38.50 176 ASN A N 1
ATOM 1261 C CA . ASN A 1 176 ? -5.444 -26.693 35.705 1.00 38.50 176 ASN A CA 1
ATOM 1262 C C . ASN A 1 176 ? -6.913 -26.910 36.132 1.00 38.50 176 ASN A C 1
ATOM 1264 O O . ASN A 1 176 ? -7.174 -27.473 37.197 1.00 38.50 176 ASN A O 1
ATOM 1268 N N . GLY A 1 177 ? -7.855 -26.510 35.278 1.00 27.31 177 GLY A N 1
ATOM 1269 C CA . GLY A 1 177 ? -9.282 -26.798 35.404 1.00 27.31 177 GLY A CA 1
ATOM 1270 C C . GLY A 1 177 ? -10.043 -26.209 34.221 1.00 27.31 177 GLY A C 1
ATOM 1271 O O . GLY A 1 177 ? -10.187 -24.999 34.135 1.00 27.31 177 GLY A O 1
ATOM 1272 N N . GLY A 1 178 ? -10.477 -27.065 33.293 1.00 39.66 178 GLY A N 1
ATOM 1273 C CA . GLY A 1 178 ? -11.078 -26.665 32.021 1.00 39.66 178 GLY A CA 1
ATOM 1274 C C . GLY A 1 178 ? -12.247 -25.689 32.157 1.00 39.66 178 GLY A C 1
ATOM 1275 O O . GLY A 1 178 ? -13.232 -25.977 32.836 1.00 39.66 178 GLY A O 1
ATOM 1276 N N . GLN A 1 179 ? -12.133 -24.577 31.441 1.00 32.12 179 GLN A N 1
ATOM 1277 C CA . GLN A 1 179 ? -13.219 -23.668 31.110 1.00 32.12 179 GLN A CA 1
ATOM 1278 C C . GLN A 1 179 ? -13.017 -23.280 29.642 1.00 32.12 179 GLN A C 1
ATOM 1280 O O . GLN A 1 179 ? -11.887 -23.037 29.222 1.00 32.12 179 GLN A O 1
ATOM 1285 N N . GLU A 1 180 ? -14.083 -23.376 28.852 1.00 36.03 180 GLU A N 1
ATOM 1286 C CA . GLU A 1 180 ? -14.078 -23.173 27.402 1.00 36.03 180 GLU A CA 1
ATOM 1287 C C . GLU A 1 180 ? -13.420 -21.831 27.041 1.00 36.03 180 GLU A C 1
ATOM 1289 O O . GLU A 1 180 ? -13.747 -20.798 27.618 1.00 36.03 180 GLU A O 1
ATOM 1294 N N . SER A 1 181 ? -12.452 -21.880 26.125 1.00 40.75 181 SER A N 1
ATOM 1295 C CA . SER A 1 181 ? -11.732 -20.721 25.592 1.00 40.75 181 SER A CA 1
ATOM 1296 C C . SER A 1 181 ? -12.723 -19.781 24.894 1.00 40.75 181 SER A C 1
ATOM 1298 O O . SER A 1 181 ? -13.290 -20.119 23.858 1.00 40.75 181 SER A O 1
ATOM 1300 N N . THR A 1 182 ? -12.960 -18.617 25.496 1.00 53.06 182 THR A N 1
ATOM 1301 C CA . THR A 1 182 ? -13.619 -17.448 24.893 1.00 53.06 182 THR A CA 1
ATOM 1302 C C . THR A 1 182 ? -12.548 -16.429 24.522 1.00 53.06 182 THR A C 1
ATOM 1304 O O . THR A 1 182 ? -12.554 -15.309 25.031 1.00 53.06 182 THR A O 1
ATOM 1307 N N . ASP A 1 183 ? -11.555 -16.856 23.746 1.00 73.50 183 ASP A N 1
ATOM 1308 C CA . ASP A 1 183 ? -10.442 -15.983 23.402 1.00 73.50 183 ASP A CA 1
ATOM 1309 C C . ASP A 1 183 ? -10.818 -15.152 22.175 1.00 73.50 183 ASP A C 1
ATOM 1311 O O . ASP A 1 183 ? -11.053 -15.691 21.092 1.00 73.50 183 ASP A O 1
ATOM 1315 N N . LEU A 1 184 ? -10.982 -13.845 22.378 1.00 86.38 184 LEU A N 1
ATOM 1316 C CA . LEU A 1 184 ? -11.144 -12.904 21.275 1.00 86.38 184 LEU A CA 1
ATOM 1317 C C . LEU A 1 184 ? -9.791 -12.655 20.588 1.00 86.38 184 LEU A C 1
ATOM 1319 O O . LEU A 1 184 ? -9.798 -12.158 19.469 1.00 86.38 184 LEU A O 1
ATOM 1323 N N . ALA A 1 185 ? -8.654 -13.030 21.183 1.00 86.06 185 ALA A N 1
ATOM 1324 C CA . ALA A 1 185 ? -7.344 -12.828 20.575 1.00 86.06 185 ALA A CA 1
ATOM 1325 C C . ALA A 1 185 ? -7.217 -13.487 19.198 1.00 86.06 185 ALA A C 1
ATOM 1327 O O . ALA A 1 185 ? -7.643 -14.622 18.979 1.00 86.06 185 ALA A O 1
ATOM 1328 N N . GLY A 1 186 ? -6.624 -12.747 18.264 1.00 80.38 186 GLY A N 1
ATOM 1329 C CA . GLY A 1 186 ? -6.442 -13.149 16.872 1.00 80.38 186 GLY A CA 1
ATOM 1330 C C . GLY A 1 186 ? -7.733 -13.177 16.052 1.00 80.38 186 GLY A C 1
ATOM 1331 O O . GLY A 1 186 ? -7.751 -13.785 14.986 1.00 80.38 186 GLY A O 1
ATOM 1332 N N . THR A 1 187 ? -8.830 -12.574 16.530 1.00 89.31 187 THR A N 1
ATOM 1333 C CA . THR A 1 187 ? -10.116 -12.598 15.816 1.00 89.31 187 THR A CA 1
ATOM 1334 C C . THR A 1 187 ? -10.469 -11.239 15.221 1.00 89.31 187 THR A C 1
ATOM 1336 O O . THR A 1 187 ? -10.341 -10.200 15.870 1.00 89.31 187 THR A O 1
ATOM 1339 N N . ALA A 1 188 ? -10.972 -11.257 13.985 1.00 90.25 188 ALA A N 1
ATOM 1340 C CA . ALA A 1 188 ? -11.431 -10.077 13.262 1.00 90.25 188 ALA A CA 1
ATOM 1341 C C . ALA A 1 188 ? -12.946 -10.123 13.021 1.00 90.25 188 ALA A C 1
ATOM 1343 O O . ALA A 1 188 ? -13.545 -11.184 12.820 1.00 90.25 188 ALA A O 1
ATOM 1344 N N . TRP A 1 189 ? -13.571 -8.951 13.037 1.00 95.38 189 TRP A N 1
ATOM 1345 C CA . TRP A 1 189 ? -15.016 -8.785 13.106 1.00 95.38 189 TRP A CA 1
ATOM 1346 C C . TRP A 1 189 ? -15.473 -7.620 12.238 1.00 95.38 189 TRP A C 1
ATOM 1348 O O . TRP A 1 189 ? -14.904 -6.536 12.311 1.00 95.38 189 TRP A O 1
ATOM 1358 N N . ILE A 1 190 ? -16.538 -7.819 11.464 1.00 95.50 190 ILE A N 1
ATOM 1359 C CA . ILE A 1 190 ? -17.162 -6.787 10.628 1.00 95.50 190 ILE A CA 1
ATOM 1360 C C . ILE A 1 190 ? -18.458 -6.318 11.272 1.00 95.50 190 ILE A C 1
ATOM 1362 O O . ILE A 1 190 ? -19.319 -7.129 11.622 1.00 95.50 190 ILE A O 1
ATOM 1366 N N . LEU A 1 191 ? -18.617 -5.008 11.431 1.00 98.06 191 LEU A N 1
ATOM 1367 C CA . LEU A 1 191 ? -19.798 -4.421 12.045 1.00 98.06 191 LEU A CA 1
ATOM 1368 C C . LEU A 1 191 ? -21.031 -4.656 11.168 1.00 98.06 191 LEU A C 1
ATOM 1370 O O . LEU A 1 191 ? -21.042 -4.367 9.975 1.00 98.06 191 LEU A O 1
ATOM 1374 N N . THR A 1 192 ? -22.105 -5.134 11.784 1.00 97.62 192 THR A N 1
ATOM 1375 C CA . THR A 1 192 ? -23.408 -5.343 11.134 1.00 97.62 192 THR A CA 1
ATOM 1376 C C . THR A 1 192 ? -24.500 -4.448 11.710 1.00 97.62 192 THR A C 1
ATOM 1378 O O . THR A 1 192 ? -25.497 -4.188 11.037 1.00 97.62 192 THR A O 1
ATOM 1381 N N . SER A 1 193 ? -24.321 -3.950 12.939 1.00 98.00 193 SER A N 1
ATOM 1382 C CA . SER A 1 193 ? -25.238 -3.004 13.572 1.00 98.00 193 SER A CA 1
ATOM 1383 C C . SER A 1 193 ? -24.516 -2.097 14.569 1.00 98.00 193 SER A C 1
ATOM 1385 O O . SER A 1 193 ? -23.797 -2.574 15.446 1.00 98.00 193 SER A O 1
ATOM 1387 N N . LEU A 1 194 ? -24.775 -0.793 14.459 1.00 97.88 194 LEU A N 1
ATOM 1388 C CA . LEU A 1 194 ? -24.381 0.269 15.380 1.00 97.88 194 LEU A CA 1
ATOM 1389 C C . LEU A 1 194 ? -25.642 0.825 16.048 1.00 97.88 194 LEU A C 1
ATOM 1391 O O . LEU A 1 194 ? -26.469 1.463 15.397 1.00 97.88 194 LEU A O 1
ATOM 1395 N N . ARG A 1 195 ? -25.819 0.556 17.346 1.00 95.81 195 ARG A N 1
ATOM 1396 C CA . ARG A 1 195 ? -27.000 0.960 18.139 1.00 95.81 195 ARG A CA 1
ATOM 1397 C C . ARG A 1 195 ? -28.331 0.615 17.451 1.00 95.81 195 ARG A C 1
ATOM 1399 O O . ARG A 1 195 ? -29.265 1.416 17.395 1.00 95.81 195 ARG A O 1
ATOM 1406 N N . GLY A 1 196 ? -28.395 -0.587 16.875 1.00 94.19 196 GLY A N 1
ATOM 1407 C CA . GLY A 1 196 ? -29.570 -1.123 16.185 1.00 94.19 196 GLY A CA 1
ATOM 1408 C C . GLY A 1 196 ? -29.790 -0.610 14.757 1.00 94.19 196 GLY A C 1
ATOM 1409 O O . GLY A 1 196 ? -30.779 -1.003 14.135 1.00 94.19 196 GLY A O 1
ATOM 1410 N N . GLN A 1 197 ? -28.914 0.250 14.229 1.00 96.00 197 GLN A N 1
ATOM 1411 C CA . GLN A 1 197 ? -28.930 0.681 12.828 1.00 96.00 197 GLN A CA 1
ATOM 1412 C C . GLN A 1 197 ? -27.842 -0.049 12.031 1.00 96.00 197 GLN A C 1
ATOM 1414 O O . GLN A 1 197 ? -26.742 -0.233 12.550 1.00 96.00 197 GLN A O 1
ATOM 1419 N N . PRO A 1 198 ? -28.104 -0.459 10.778 1.00 96.50 198 PRO A N 1
ATOM 1420 C CA . PRO A 1 198 ? -27.045 -0.976 9.919 1.00 96.50 198 PRO A CA 1
ATOM 1421 C C . PRO A 1 198 ? -26.035 0.136 9.584 1.00 96.50 198 PRO A C 1
ATOM 1423 O O . PRO A 1 198 ? -26.434 1.305 9.524 1.00 96.50 198 PRO A O 1
ATOM 1426 N N . PRO A 1 199 ? -24.762 -0.208 9.316 1.00 96.69 199 PRO A N 1
ATOM 1427 C CA . PRO A 1 199 ? -23.810 0.735 8.745 1.00 96.69 199 PRO A CA 1
ATOM 1428 C C . PRO A 1 199 ? -24.327 1.381 7.453 1.00 96.69 199 PRO A C 1
ATOM 1430 O O . PRO A 1 199 ? -25.109 0.783 6.704 1.00 96.69 199 PRO A O 1
ATOM 1433 N N . ILE A 1 200 ? -23.867 2.600 7.180 1.00 95.69 200 ILE A N 1
ATOM 1434 C CA . ILE A 1 200 ? -24.057 3.305 5.916 1.00 95.69 200 ILE A CA 1
ATOM 1435 C C . ILE A 1 200 ? -23.548 2.399 4.788 1.00 95.69 200 ILE A C 1
ATOM 1437 O O . ILE A 1 200 ? -22.492 1.773 4.904 1.00 95.69 200 ILE A O 1
ATOM 1441 N N . ALA A 1 201 ? -24.316 2.311 3.702 1.00 90.94 201 ALA A N 1
ATOM 1442 C CA . ALA A 1 201 ? -23.918 1.537 2.531 1.00 90.94 201 ALA A CA 1
ATOM 1443 C C . ALA A 1 201 ? -22.535 1.982 2.031 1.00 90.94 201 ALA A C 1
ATOM 1445 O O . ALA A 1 201 ? -22.202 3.163 2.107 1.00 90.94 201 ALA A O 1
ATOM 1446 N N . ASP A 1 202 ? -21.749 1.028 1.537 1.00 84.69 202 ASP A N 1
ATOM 1447 C CA . ASP A 1 202 ? -20.389 1.250 1.030 1.00 84.69 202 ASP A CA 1
ATOM 1448 C C . ASP A 1 202 ? -19.401 1.783 2.090 1.00 84.69 202 ASP A C 1
ATOM 1450 O O . ASP A 1 202 ? -18.331 2.288 1.762 1.00 84.69 202 ASP A O 1
ATOM 1454 N N . THR A 1 203 ? -19.737 1.646 3.380 1.00 92.38 203 THR A N 1
ATOM 1455 C CA . THR A 1 203 ? -18.777 1.786 4.481 1.00 92.38 203 THR A CA 1
ATOM 1456 C C . THR A 1 203 ? -18.448 0.427 5.072 1.00 92.38 203 THR A C 1
ATOM 1458 O O . THR A 1 203 ? -19.300 -0.459 5.165 1.00 92.38 203 THR A O 1
ATOM 1461 N N . HIS A 1 204 ? -17.206 0.282 5.512 1.00 91.94 204 HIS A N 1
ATOM 1462 C CA . HIS A 1 204 ? -16.727 -0.911 6.184 1.00 91.94 204 HIS A CA 1
ATOM 1463 C C . HIS A 1 204 ? -16.226 -0.507 7.565 1.00 91.94 204 HIS A C 1
ATOM 1465 O O . HIS A 1 204 ? -15.424 0.415 7.684 1.00 91.94 204 HIS A O 1
ATOM 1471 N N . LEU A 1 205 ? -16.730 -1.155 8.614 1.00 95.88 205 LEU A N 1
ATOM 1472 C CA . LEU A 1 205 ? -16.235 -0.957 9.972 1.00 95.88 205 LEU A CA 1
ATOM 1473 C C . LEU A 1 205 ? -15.811 -2.308 10.510 1.00 95.88 205 LEU A C 1
ATOM 1475 O O . LEU A 1 205 ? -16.585 -3.266 10.473 1.00 95.88 205 LEU A O 1
ATOM 1479 N N . ALA A 1 206 ? -14.581 -2.367 10.991 1.00 94.06 206 ALA A N 1
ATOM 1480 C CA . ALA A 1 206 ? -13.959 -3.584 11.459 1.00 94.06 206 ALA A CA 1
ATOM 1481 C C . ALA A 1 206 ? -13.387 -3.390 12.862 1.00 94.06 206 ALA A C 1
ATOM 1483 O O . ALA A 1 206 ? -12.963 -2.292 13.236 1.00 94.06 206 ALA A O 1
ATOM 1484 N N . LEU A 1 207 ? -13.385 -4.475 13.624 1.00 94.38 207 LEU A N 1
ATOM 1485 C CA . LEU A 1 207 ? -12.706 -4.601 14.902 1.00 94.38 207 LEU A CA 1
ATOM 1486 C C . LEU A 1 207 ? -11.892 -5.888 14.877 1.00 94.38 207 LEU A C 1
ATOM 1488 O O . LEU A 1 207 ? -12.422 -6.969 14.639 1.00 94.38 207 LEU A O 1
ATOM 1492 N N . GLU A 1 208 ? -10.611 -5.762 15.147 1.00 89.38 208 GLU A N 1
ATOM 1493 C CA . GLU A 1 208 ? -9.682 -6.858 15.316 1.00 89.38 208 GLU A CA 1
ATOM 1494 C C . GLU A 1 208 ? -9.163 -6.838 16.746 1.00 89.38 208 GLU A C 1
ATOM 1496 O O . GLU A 1 208 ? -8.719 -5.808 17.252 1.00 89.38 208 GLU A O 1
ATOM 1501 N N . PHE A 1 209 ? -9.219 -7.992 17.393 1.00 89.25 209 PHE A N 1
ATOM 1502 C CA . PHE A 1 209 ? -8.556 -8.241 18.660 1.00 89.25 209 PHE A CA 1
ATOM 1503 C C . PHE A 1 209 ? -7.233 -8.925 18.345 1.00 89.25 209 PHE A C 1
ATOM 1505 O O . PHE A 1 209 ? -7.199 -10.088 17.957 1.00 89.25 209 PHE A O 1
ATOM 1512 N N . THR A 1 210 ? -6.140 -8.190 18.490 1.00 78.81 210 THR A N 1
ATOM 1513 C CA . THR A 1 210 ? -4.779 -8.725 18.355 1.00 78.81 210 THR A CA 1
ATOM 1514 C C . THR A 1 210 ? -4.375 -9.448 19.647 1.00 78.81 210 THR A C 1
ATOM 1516 O O . THR A 1 210 ? -5.165 -9.520 20.588 1.00 78.81 210 THR A O 1
ATOM 1519 N N . GLU A 1 211 ? -3.156 -9.980 19.747 1.00 74.44 211 GLU A N 1
ATOM 1520 C CA . GLU A 1 211 ? -2.670 -10.530 21.026 1.00 74.44 211 GLU A CA 1
ATOM 1521 C C . GLU A 1 211 ? -2.627 -9.458 22.130 1.00 74.44 211 GLU A C 1
ATOM 1523 O O . GLU A 1 211 ? -3.058 -9.711 23.249 1.00 74.44 211 GLU A O 1
ATOM 1528 N N . ASN A 1 212 ? -2.199 -8.234 21.794 1.00 68.31 212 ASN A N 1
ATOM 1529 C CA . ASN A 1 212 ? -1.842 -7.205 22.782 1.00 68.31 212 ASN A CA 1
ATOM 1530 C C . ASN A 1 212 ? -2.696 -5.931 22.679 1.00 68.31 212 ASN A C 1
ATOM 1532 O O . ASN A 1 212 ? -2.265 -4.846 23.071 1.00 68.31 212 ASN A O 1
ATOM 1536 N N . GLY A 1 213 ? -3.884 -6.009 22.080 1.00 82.50 213 GLY A N 1
ATOM 1537 C CA . GLY A 1 213 ? -4.682 -4.815 21.821 1.00 82.50 213 GLY A CA 1
ATOM 1538 C C . GLY A 1 213 ? -5.841 -5.017 20.861 1.00 82.50 213 GLY A C 1
ATOM 1539 O O . GLY A 1 213 ? -6.084 -6.121 20.381 1.00 82.50 213 GLY A O 1
ATOM 1540 N N . ALA A 1 214 ? -6.526 -3.925 20.548 1.00 88.38 214 ALA A N 1
ATOM 1541 C CA . ALA A 1 214 ? -7.587 -3.887 19.558 1.00 88.38 214 ALA A CA 1
ATOM 1542 C C . ALA A 1 214 ? -7.249 -2.871 18.467 1.00 88.38 214 ALA A C 1
ATOM 1544 O O . ALA A 1 214 ? -6.705 -1.804 18.745 1.00 88.38 214 ALA A O 1
ATOM 1545 N N . ALA A 1 215 ? -7.570 -3.195 17.225 1.00 87.38 215 ALA A N 1
ATOM 1546 C CA . ALA A 1 215 ? -7.373 -2.323 16.079 1.00 87.38 215 ALA A CA 1
ATOM 1547 C C . ALA A 1 215 ? -8.522 -2.478 15.091 1.00 87.38 215 ALA A C 1
ATOM 1549 O O . ALA A 1 215 ? -9.418 -3.294 15.286 1.00 87.38 215 ALA A O 1
ATOM 1550 N N . GLY A 1 216 ? -8.529 -1.670 14.043 1.00 89.88 216 GLY A N 1
ATOM 1551 C CA . GLY A 1 216 ? -9.476 -1.852 12.961 1.00 89.88 216 GLY A CA 1
ATOM 1552 C C . GLY A 1 216 ? -9.664 -0.606 12.123 1.00 89.88 216 GLY A C 1
ATOM 1553 O O . GLY A 1 216 ? -8.842 0.314 12.113 1.00 89.88 216 GLY A O 1
ATOM 1554 N N . PHE A 1 217 ? -10.789 -0.586 11.422 1.00 91.06 217 PHE A N 1
ATOM 1555 C CA . PHE A 1 217 ? -11.176 0.492 10.529 1.00 91.06 217 PHE A CA 1
ATOM 1556 C C . PHE A 1 217 ? -12.554 1.013 10.930 1.00 91.06 217 PHE A C 1
ATOM 1558 O O . PHE A 1 217 ? -13.468 0.234 11.185 1.00 91.06 217 PHE A O 1
ATOM 1565 N N . ALA A 1 218 ? -12.703 2.329 11.023 1.00 93.25 218 ALA A N 1
ATOM 1566 C CA . ALA A 1 218 ? -13.908 2.993 11.510 1.00 93.25 218 ALA A CA 1
ATOM 1567 C C . ALA A 1 218 ? -14.750 3.619 10.381 1.00 93.25 218 ALA A C 1
ATOM 1569 O O . ALA A 1 218 ? -15.653 4.412 10.640 1.00 93.25 218 ALA A O 1
ATOM 1570 N N . GLY A 1 219 ? -14.478 3.248 9.126 1.00 90.06 219 GLY A N 1
ATOM 1571 C CA . GLY A 1 219 ? -15.193 3.711 7.934 1.00 90.06 219 GLY A CA 1
ATOM 1572 C C . GLY A 1 219 ? -14.452 4.788 7.141 1.00 90.06 219 GLY A C 1
ATOM 1573 O O . GLY A 1 219 ? -14.521 4.772 5.916 1.00 90.06 219 GLY A O 1
ATOM 1574 N N . CYS A 1 220 ? -13.713 5.681 7.804 1.00 88.44 220 CYS A N 1
ATOM 1575 C CA . CYS A 1 220 ? -12.814 6.642 7.152 1.00 88.44 220 CYS A CA 1
ATOM 1576 C C . CYS A 1 220 ? -11.376 6.517 7.672 1.00 88.44 220 CYS A C 1
ATOM 1578 O O . CYS A 1 220 ? -10.418 6.572 6.900 1.00 88.44 220 CYS A O 1
ATOM 1580 N N . ASN A 1 221 ? -11.228 6.317 8.978 1.00 86.00 221 ASN A N 1
ATOM 1581 C CA . ASN A 1 221 ? -9.955 6.231 9.669 1.00 86.00 221 ASN A CA 1
ATOM 1582 C C . ASN A 1 221 ? -9.661 4.823 10.167 1.00 86.00 221 ASN A C 1
ATOM 1584 O O . ASN A 1 221 ? -10.560 4.077 10.558 1.00 86.00 221 ASN A O 1
ATOM 1588 N N . SER A 1 222 ? -8.378 4.477 10.201 1.00 84.81 222 SER A N 1
ATOM 1589 C CA . SER A 1 222 ? -7.921 3.328 10.971 1.00 84.81 222 SER A CA 1
ATOM 1590 C C . SER A 1 222 ? -7.749 3.722 12.433 1.00 84.81 222 SER A C 1
ATOM 1592 O O . SER A 1 222 ? -7.478 4.882 12.763 1.00 84.81 222 SER A O 1
ATOM 1594 N N . PHE A 1 223 ? -7.917 2.751 13.321 1.00 88.56 223 PHE A N 1
ATOM 1595 C CA . PHE A 1 223 ? -7.680 2.911 14.746 1.00 88.56 223 PHE A CA 1
ATOM 1596 C C . PHE A 1 223 ? -6.902 1.722 15.304 1.00 88.56 223 PHE A C 1
ATOM 1598 O O . PHE A 1 223 ? -6.863 0.640 14.720 1.00 88.56 223 PHE A O 1
ATOM 1605 N N . GLY A 1 224 ? -6.277 1.932 16.453 1.00 84.50 224 GLY A N 1
ATOM 1606 C CA . GLY A 1 224 ? -5.535 0.910 17.173 1.00 84.50 224 GLY A CA 1
ATOM 1607 C C . GLY A 1 224 ? -5.357 1.281 18.632 1.00 84.50 224 GLY A C 1
ATOM 1608 O O . GLY A 1 224 ? -5.452 2.457 18.991 1.00 84.50 224 GLY A O 1
ATOM 1609 N N . SER A 1 225 ? -5.063 0.288 19.468 1.00 82.56 225 SER A N 1
ATOM 1610 C CA . SER A 1 225 ? -4.562 0.512 20.820 1.00 82.56 225 SER A CA 1
ATOM 1611 C C . SER A 1 225 ? -3.439 1.537 20.768 1.00 82.56 225 SER A C 1
ATOM 1613 O O . SER A 1 225 ? -2.490 1.395 19.988 1.00 82.56 225 SER A O 1
ATOM 1615 N N . ALA A 1 226 ? -3.549 2.579 21.587 1.00 66.56 226 ALA A N 1
ATOM 1616 C CA . ALA A 1 226 ? -2.503 3.573 21.719 1.00 66.56 226 ALA A CA 1
ATOM 1617 C C . ALA A 1 226 ? -1.205 2.864 22.141 1.00 66.56 226 ALA A C 1
ATOM 1619 O O . ALA A 1 226 ? -1.122 2.285 23.222 1.00 66.56 226 ALA A O 1
ATOM 1620 N N . ARG A 1 227 ? -0.202 2.862 21.254 1.00 55.59 227 ARG A N 1
ATOM 1621 C CA . ARG A 1 227 ? 1.120 2.307 21.551 1.00 55.59 227 ARG A CA 1
ATOM 1622 C C . ARG A 1 227 ? 1.900 3.339 22.352 1.00 55.59 227 ARG A C 1
ATOM 1624 O O . ARG A 1 227 ? 2.493 4.242 21.766 1.00 55.59 227 ARG A O 1
ATOM 1631 N N . ASP A 1 228 ? 1.902 3.200 23.671 1.00 50.44 228 ASP A N 1
ATOM 1632 C CA . ASP A 1 228 ? 2.961 3.777 24.491 1.00 50.44 228 ASP A CA 1
ATOM 1633 C C . ASP A 1 228 ? 4.104 2.757 24.586 1.00 50.44 228 ASP A C 1
ATOM 1635 O O . ASP A 1 228 ? 3.872 1.570 24.807 1.00 50.44 228 ASP A O 1
ATOM 1639 N N . ALA A 1 229 ? 5.345 3.195 24.374 1.00 40.53 229 ALA A N 1
ATOM 1640 C CA . ALA A 1 229 ? 6.516 2.324 24.267 1.00 40.53 229 ALA A CA 1
ATOM 1641 C C . ALA A 1 229 ? 6.846 1.561 25.567 1.00 40.53 229 ALA A C 1
ATOM 1643 O O . ALA A 1 229 ? 7.779 0.755 25.565 1.00 40.53 229 ALA A O 1
ATOM 1644 N N . GLN A 1 230 ? 6.119 1.814 26.662 1.00 41.56 230 GLN A N 1
ATOM 1645 C CA . GLN A 1 230 ? 6.372 1.209 27.972 1.00 41.56 230 GLN A CA 1
ATOM 1646 C C . GLN A 1 230 ? 5.152 0.584 28.668 1.00 41.56 230 GLN A C 1
ATOM 1648 O O . GLN A 1 230 ? 5.315 0.053 29.766 1.00 41.56 230 GLN A O 1
ATOM 1653 N N . VAL A 1 231 ? 3.962 0.585 28.051 1.00 43.56 231 VAL A N 1
ATOM 1654 C CA . VAL A 1 231 ? 2.758 -0.023 28.646 1.00 43.56 231 VAL A CA 1
ATOM 1655 C C . VAL A 1 231 ? 2.069 -0.934 27.637 1.00 43.56 231 VAL A C 1
ATOM 1657 O O . VAL A 1 231 ? 1.541 -0.480 26.621 1.00 43.56 231 VAL A O 1
ATOM 1660 N N . GLU A 1 232 ? 2.040 -2.230 27.943 1.00 49.38 232 GLU A N 1
ATOM 1661 C CA . GLU A 1 232 ? 1.173 -3.205 27.279 1.00 49.38 232 GLU A CA 1
ATOM 1662 C C . GLU A 1 232 ? -0.282 -2.874 27.655 1.00 49.38 232 GLU A C 1
ATOM 1664 O O . GLU A 1 232 ? -0.797 -3.280 28.695 1.00 49.38 232 GLU A O 1
ATOM 1669 N N . SER A 1 233 ? -0.932 -2.040 26.841 1.00 55.88 233 SER A N 1
ATOM 1670 C CA . SER A 1 233 ? -2.358 -1.726 26.977 1.00 55.88 233 SER A CA 1
ATOM 1671 C C . SER A 1 233 ? -3.181 -2.845 26.341 1.00 55.88 233 SER A C 1
ATOM 1673 O O . SER A 1 233 ? -3.718 -2.702 25.240 1.00 55.88 233 SER A O 1
ATOM 1675 N N . GLU A 1 234 ? -3.231 -3.982 27.029 1.00 67.31 234 GLU A N 1
ATOM 1676 C CA . GLU A 1 234 ? -4.032 -5.139 26.635 1.00 67.31 234 GLU A CA 1
ATOM 1677 C C . GLU A 1 234 ? -5.518 -4.897 26.928 1.00 67.31 234 GLU A C 1
ATOM 1679 O O . GLU A 1 234 ? -5.894 -4.196 27.872 1.00 67.31 234 GLU A O 1
ATOM 1684 N N . TYR A 1 235 ? -6.386 -5.492 26.113 1.00 72.25 235 TYR A N 1
ATOM 1685 C CA . TYR A 1 235 ? -7.808 -5.563 26.428 1.00 72.25 235 TYR A CA 1
ATOM 1686 C C . TYR A 1 235 ? -8.042 -6.687 27.442 1.00 72.25 235 TYR A C 1
ATOM 1688 O O . TYR A 1 235 ? -7.376 -7.720 27.422 1.00 72.25 235 TYR A O 1
ATOM 1696 N N . VAL A 1 236 ? -9.016 -6.503 28.330 1.00 77.38 236 VAL A N 1
ATOM 1697 C CA . VAL A 1 236 ? -9.371 -7.513 29.333 1.00 77.38 236 VAL A CA 1
ATOM 1698 C C . VAL A 1 236 ? -10.650 -8.210 28.908 1.00 77.38 236 VAL A C 1
ATOM 1700 O O . VAL A 1 236 ? -11.673 -7.558 28.715 1.00 77.38 236 VAL A O 1
ATOM 1703 N N . VAL A 1 237 ? -10.595 -9.540 28.811 1.00 79.31 237 VAL A N 1
ATOM 1704 C CA . VAL A 1 237 ? -11.749 -10.401 28.528 1.00 79.31 237 VAL A CA 1
ATOM 1705 C C . VAL A 1 237 ? -11.879 -11.423 29.647 1.00 79.31 237 VAL A C 1
ATOM 1707 O O . VAL A 1 237 ? -11.042 -12.312 29.791 1.00 79.31 237 VAL A O 1
ATOM 1710 N N . SER A 1 238 ? -12.929 -11.326 30.463 1.00 76.56 238 SER A N 1
ATOM 1711 C CA . SER A 1 238 ? -13.156 -12.296 31.541 1.00 76.56 238 SER A CA 1
ATOM 1712 C C . SER A 1 238 ? -14.631 -12.422 31.882 1.00 76.56 238 SER A C 1
ATOM 1714 O O . SER A 1 238 ? -15.287 -11.451 32.234 1.00 76.56 238 SER A O 1
ATOM 1716 N N . GLY A 1 239 ? -15.183 -13.634 31.782 1.00 74.25 239 GLY A N 1
ATOM 1717 C CA . GLY A 1 239 ? -16.545 -13.914 32.253 1.00 74.25 239 GLY A CA 1
ATOM 1718 C C . GLY A 1 239 ? -17.655 -13.055 31.624 1.00 74.25 239 GLY A C 1
ATOM 1719 O O . GLY A 1 239 ? -18.671 -12.838 32.279 1.00 74.25 239 GLY A O 1
ATOM 1720 N N . GLY A 1 240 ? -17.469 -12.578 30.385 1.00 82.00 240 GLY A N 1
ATOM 1721 C CA . GLY A 1 240 ? -18.398 -11.680 29.682 1.00 82.00 240 GLY A CA 1
ATOM 1722 C C . GLY A 1 240 ? -18.107 -10.184 29.859 1.00 82.00 240 GLY A C 1
ATOM 1723 O O . GLY A 1 240 ? -18.758 -9.366 29.220 1.00 82.00 240 GLY A O 1
ATOM 1724 N N . GLU A 1 241 ? -17.131 -9.814 30.688 1.00 86.81 241 GLU A N 1
ATOM 1725 C CA . GLU A 1 241 ? -16.603 -8.450 30.784 1.00 86.81 241 GLU A CA 1
ATOM 1726 C C . GLU A 1 241 ? -15.625 -8.183 29.635 1.00 86.81 241 GLU A C 1
ATOM 1728 O O . GLU A 1 241 ? -14.837 -9.066 29.276 1.00 86.81 241 GLU A O 1
ATOM 1733 N N . LEU A 1 242 ? -15.690 -6.975 29.070 1.00 88.12 242 LEU A N 1
ATOM 1734 C CA . LEU A 1 242 ? -14.754 -6.467 28.072 1.00 88.12 242 LEU A CA 1
ATOM 1735 C C . LEU A 1 242 ? -14.281 -5.080 28.499 1.00 88.12 242 LEU A C 1
ATOM 1737 O O . LEU A 1 242 ? -15.099 -4.182 28.671 1.00 88.12 242 LEU A O 1
ATOM 1741 N N . VAL A 1 243 ? -12.969 -4.889 28.591 1.00 85.62 243 VAL A N 1
ATOM 1742 C CA . VAL A 1 243 ? -12.362 -3.561 28.731 1.00 85.62 243 VAL A CA 1
ATOM 1743 C C . VAL A 1 243 ? -11.409 -3.357 27.569 1.00 85.62 243 VAL A C 1
ATOM 1745 O O . VAL A 1 243 ? -10.402 -4.057 27.473 1.00 85.62 243 VAL A O 1
ATOM 1748 N N . LEU A 1 244 ? -11.730 -2.417 26.680 1.00 85.25 244 LEU A N 1
ATOM 1749 C CA . LEU A 1 244 ? -10.830 -2.023 25.601 1.00 85.25 244 LEU A CA 1
ATOM 1750 C C . LEU A 1 244 ? -9.789 -1.015 26.116 1.00 85.25 244 LEU A C 1
ATOM 1752 O O . LEU A 1 244 ? -10.125 -0.145 26.925 1.00 85.25 244 LEU A O 1
ATOM 1756 N N . PRO A 1 245 ? -8.536 -1.099 25.646 1.00 79.50 245 PRO A N 1
ATOM 1757 C CA . PRO A 1 245 ? -7.531 -0.089 25.933 1.00 79.50 245 PRO A CA 1
ATOM 1758 C C . PRO A 1 245 ? -7.890 1.247 25.266 1.00 79.50 245 PRO A C 1
ATOM 1760 O O . PRO A 1 245 ? -8.739 1.290 24.368 1.00 79.50 245 PRO A O 1
ATOM 1763 N N . PRO A 1 246 ? -7.222 2.351 25.646 1.00 80.12 246 PRO A N 1
ATOM 1764 C CA . PRO A 1 246 ? -7.342 3.607 24.921 1.00 80.12 246 PRO A CA 1
ATOM 1765 C C . PRO A 1 246 ? -7.049 3.406 23.429 1.00 80.12 246 PRO A C 1
ATOM 1767 O O . PRO A 1 246 ? -5.982 2.919 23.053 1.00 80.12 246 PRO A O 1
ATOM 1770 N N . LEU A 1 247 ? -8.002 3.789 22.580 1.00 83.31 247 LEU A N 1
ATOM 1771 C CA . LEU A 1 247 ? -7.877 3.693 21.128 1.00 83.31 247 LEU A CA 1
ATOM 1772 C C . LEU A 1 247 ? -7.441 5.043 20.555 1.00 83.31 247 LEU A C 1
ATOM 1774 O O . LEU A 1 247 ? -8.050 6.076 20.838 1.00 83.31 247 LEU A O 1
ATOM 1778 N N . ALA A 1 248 ? -6.407 5.023 19.722 1.00 80.38 248 ALA A N 1
ATOM 1779 C CA . ALA A 1 248 ? -6.003 6.139 18.879 1.00 80.38 248 ALA A CA 1
ATOM 1780 C C . ALA A 1 248 ? -6.476 5.890 17.443 1.00 80.38 248 ALA A C 1
ATOM 1782 O O . ALA A 1 248 ? -6.503 4.747 16.993 1.00 80.38 248 ALA A O 1
ATOM 1783 N N . GLN A 1 249 ? -6.818 6.952 16.716 1.00 82.62 249 GLN A N 1
ATOM 1784 C CA . GLN A 1 249 ? -7.259 6.872 15.322 1.00 82.62 249 GLN A CA 1
ATOM 1785 C C . GLN A 1 249 ? -6.502 7.852 14.430 1.00 82.62 249 GLN A C 1
ATOM 1787 O O . GLN A 1 249 ? -5.999 8.879 14.896 1.00 82.62 249 GLN A O 1
ATOM 1792 N N . THR A 1 250 ? -6.446 7.554 13.134 1.00 76.06 250 THR A N 1
ATOM 1793 C CA . THR A 1 250 ? -6.039 8.536 12.126 1.00 76.06 250 THR A CA 1
ATOM 1794 C C . THR A 1 250 ? -7.081 9.661 12.022 1.00 76.06 250 THR A C 1
ATOM 1796 O O . THR A 1 250 ? -8.206 9.532 12.503 1.00 76.06 250 THR A O 1
ATOM 1799 N N . LEU A 1 251 ? -6.699 10.798 11.428 1.00 82.56 251 LEU A N 1
ATOM 1800 C CA . LEU A 1 251 ? -7.541 12.003 11.319 1.00 82.56 251 LEU A CA 1
ATOM 1801 C C . LEU A 1 251 ? -7.733 12.442 9.857 1.00 82.56 251 LEU A C 1
ATOM 1803 O O . LEU A 1 251 ? -7.571 13.611 9.502 1.00 82.56 251 LEU A O 1
ATOM 1807 N N . ILE A 1 252 ? -8.034 11.481 8.993 1.00 77.75 252 ILE A N 1
ATOM 1808 C CA . ILE A 1 252 ? -8.502 11.697 7.626 1.00 77.75 252 ILE A CA 1
ATOM 1809 C C . ILE A 1 252 ? -9.939 12.223 7.691 1.00 77.75 252 ILE A C 1
ATOM 1811 O O . ILE A 1 252 ? -10.745 11.779 8.506 1.00 77.75 252 ILE A O 1
ATOM 1815 N N . LEU A 1 253 ? -10.255 13.189 6.830 1.00 81.19 253 LEU A N 1
ATOM 1816 C CA . LEU A 1 253 ? -11.605 13.720 6.676 1.00 81.19 253 LEU A CA 1
ATOM 1817 C C . LEU A 1 253 ? -12.221 13.172 5.389 1.00 81.19 253 LEU A C 1
ATOM 1819 O O . LEU A 1 253 ? -11.824 13.580 4.296 1.00 81.19 253 LEU A O 1
ATOM 1823 N N . CYS A 1 254 ? -13.215 12.299 5.523 1.00 84.19 254 CYS A N 1
ATOM 1824 C CA . CYS A 1 254 ? -13.973 11.770 4.396 1.00 84.19 254 CYS A CA 1
ATOM 1825 C C . CYS A 1 254 ? -15.278 12.552 4.220 1.00 84.19 254 CYS A C 1
ATOM 1827 O O . CYS A 1 254 ? -15.984 12.843 5.184 1.00 84.19 254 CYS A O 1
ATOM 1829 N N . SER A 1 255 ? -15.603 12.911 2.977 1.00 87.44 255 SER A N 1
ATOM 1830 C CA . SER A 1 255 ? -16.867 13.582 2.635 1.00 87.44 255 SER A CA 1
ATOM 1831 C C . SER A 1 255 ? -17.923 12.638 2.069 1.00 87.44 255 SER A C 1
ATOM 1833 O O . SER A 1 255 ? -19.084 13.026 1.964 1.00 87.44 255 SER A O 1
ATOM 1835 N N . GLU A 1 256 ? -17.523 11.432 1.670 1.00 84.50 256 GLU A N 1
ATOM 1836 C CA . GLU A 1 256 ? -18.389 10.424 1.070 1.00 84.50 256 GLU A CA 1
ATOM 1837 C C . GLU A 1 256 ? -18.106 9.048 1.701 1.00 84.50 256 GLU A C 1
ATOM 1839 O O . GLU A 1 256 ? -16.945 8.770 2.015 1.00 84.50 256 GLU A O 1
ATOM 1844 N N . PRO A 1 257 ? -19.140 8.203 1.881 1.00 90.06 257 PRO A N 1
ATOM 1845 C CA . PRO A 1 257 ? -20.561 8.528 1.704 1.00 90.06 257 PRO A CA 1
ATOM 1846 C C . PRO A 1 257 ? -21.064 9.557 2.739 1.00 90.06 257 PRO A C 1
ATOM 1848 O O . PRO A 1 257 ? -20.427 9.806 3.762 1.00 90.06 257 PRO A O 1
ATOM 1851 N N . GLU A 1 258 ? -22.195 10.213 2.456 1.00 92.12 258 GLU A N 1
ATOM 1852 C CA . GLU A 1 258 ? -22.773 11.216 3.366 1.00 92.12 258 GLU A CA 1
ATOM 1853 C C . GLU A 1 258 ? -22.998 10.613 4.765 1.00 92.12 258 GLU A C 1
ATOM 1855 O O . GLU A 1 258 ? -23.603 9.551 4.898 1.00 92.12 258 GLU A O 1
ATOM 1860 N N . GLY A 1 259 ? -22.506 11.293 5.806 1.00 93.25 259 GLY A N 1
ATOM 1861 C CA . GLY A 1 259 ? -22.593 10.831 7.196 1.00 93.25 259 GLY A CA 1
ATOM 1862 C C . GLY A 1 259 ? -21.463 9.896 7.651 1.00 93.25 259 GLY A C 1
ATOM 1863 O O . GLY A 1 259 ? -21.484 9.466 8.801 1.00 93.25 259 GLY A O 1
ATOM 1864 N N . VAL A 1 260 ? -20.461 9.602 6.808 1.00 93.75 260 VAL A N 1
ATOM 1865 C CA . VAL A 1 260 ? -19.344 8.700 7.164 1.00 93.75 260 VAL A CA 1
ATOM 1866 C C . VAL A 1 260 ? -18.596 9.136 8.431 1.00 93.75 260 VAL A C 1
ATOM 1868 O O . VAL A 1 260 ? -18.310 8.301 9.283 1.00 93.75 260 VAL A O 1
ATOM 1871 N N . MET A 1 261 ? -18.354 10.440 8.611 1.00 91.81 261 MET A N 1
ATOM 1872 C CA . MET A 1 261 ? -17.671 10.955 9.806 1.00 91.81 261 MET A CA 1
ATOM 1873 C C . MET A 1 261 ? -18.536 10.854 11.069 1.00 91.81 261 MET A C 1
ATOM 1875 O O . MET A 1 261 ? -18.021 10.555 12.143 1.00 91.81 261 MET A O 1
ATOM 1879 N N . ASP A 1 262 ? -19.849 11.065 10.953 1.00 94.94 262 ASP A N 1
ATOM 1880 C CA . ASP A 1 262 ? -20.773 10.940 12.088 1.00 94.94 262 ASP A CA 1
ATOM 1881 C C . ASP A 1 262 ? -20.866 9.479 12.544 1.00 94.94 262 ASP A C 1
ATOM 1883 O O . ASP A 1 262 ? -20.853 9.188 13.742 1.00 94.94 262 ASP A O 1
ATOM 1887 N N . GLN A 1 263 ? -20.912 8.551 11.584 1.00 96.19 263 GLN A N 1
ATOM 1888 C CA . GLN A 1 263 ? -20.881 7.120 11.855 1.00 96.19 263 GLN A CA 1
ATOM 1889 C C . GLN A 1 263 ? -19.565 6.693 12.509 1.00 96.19 263 GLN A C 1
ATOM 1891 O O . GLN A 1 263 ? -19.606 5.963 13.497 1.00 96.19 263 GLN A O 1
ATOM 1896 N N . GLU A 1 264 ? -18.422 7.141 11.986 1.00 95.44 264 GLU A N 1
ATOM 1897 C CA . GLU A 1 264 ? -17.109 6.868 12.577 1.00 95.44 264 GLU A CA 1
ATOM 1898 C C . GLU A 1 264 ? -17.063 7.321 14.041 1.00 95.44 264 GLU A C 1
ATOM 1900 O O . GLU A 1 264 ? -16.728 6.536 14.929 1.00 95.44 264 GLU A O 1
ATOM 1905 N N . ASN A 1 265 ? -17.477 8.561 14.315 1.00 93.12 265 ASN A N 1
ATOM 1906 C CA . ASN A 1 265 ? -17.515 9.102 15.671 1.00 93.12 265 ASN A CA 1
ATOM 1907 C C . ASN A 1 265 ? -18.431 8.280 16.588 1.00 93.12 265 ASN A C 1
ATOM 1909 O O . ASN A 1 265 ? -18.060 7.967 17.720 1.00 93.12 265 ASN A O 1
ATOM 1913 N N . ALA A 1 266 ? -19.618 7.903 16.104 1.00 95.69 266 ALA A N 1
ATOM 1914 C CA . ALA A 1 266 ? -20.566 7.090 16.859 1.00 95.69 266 ALA A CA 1
ATOM 1915 C C . ALA A 1 266 ? -20.045 5.668 17.127 1.00 95.69 266 ALA A C 1
ATOM 1917 O O . ALA A 1 266 ? -20.302 5.119 18.201 1.00 95.69 266 ALA A O 1
ATOM 1918 N N . TYR A 1 267 ? -19.310 5.085 16.180 1.00 97.69 267 TYR A N 1
ATOM 1919 C CA . TYR A 1 267 ? -18.665 3.784 16.321 1.00 97.69 267 TYR A CA 1
ATOM 1920 C C . TYR A 1 267 ? -17.535 3.825 17.353 1.00 97.69 267 TYR A C 1
ATOM 1922 O O . TYR A 1 267 ? -17.533 3.022 18.285 1.00 97.69 267 TYR A O 1
ATOM 1930 N N . MET A 1 268 ? -16.636 4.807 17.255 1.00 94.75 268 MET A N 1
ATOM 1931 C CA . MET A 1 268 ? -15.534 4.980 18.205 1.00 94.75 268 MET A CA 1
ATOM 1932 C C . MET A 1 268 ? -16.037 5.268 19.620 1.00 94.75 268 MET A C 1
ATOM 1934 O O . MET A 1 268 ? -15.497 4.744 20.591 1.00 94.75 268 MET A O 1
ATOM 1938 N N . GLU A 1 269 ? -17.109 6.048 19.752 1.00 93.19 269 GLU A N 1
ATOM 1939 C CA . GLU A 1 269 ? -17.761 6.269 21.041 1.00 93.19 269 GLU A CA 1
ATOM 1940 C C . GLU A 1 269 ? -18.399 4.990 21.596 1.00 93.19 269 GLU A C 1
ATOM 1942 O O . GLU A 1 269 ? -18.263 4.693 22.780 1.00 93.19 269 GLU A O 1
ATOM 1947 N N . ALA A 1 270 ? -19.065 4.195 20.755 1.00 95.69 270 ALA A N 1
ATOM 1948 C CA . ALA A 1 270 ? -19.629 2.919 21.183 1.00 95.69 270 ALA A CA 1
ATOM 1949 C C . ALA A 1 270 ? -18.542 1.924 21.633 1.00 95.69 270 ALA A C 1
ATOM 1951 O O . ALA A 1 270 ? -18.741 1.232 22.627 1.00 95.69 270 ALA A O 1
ATOM 1952 N N . LEU A 1 271 ? -17.378 1.890 20.974 1.00 95.25 271 LEU A N 1
ATOM 1953 C CA . LEU A 1 271 ? -16.242 1.081 21.429 1.00 95.25 271 LEU A CA 1
ATOM 1954 C C . LEU A 1 271 ? -15.762 1.512 22.825 1.00 95.25 271 LEU A C 1
ATOM 1956 O O . LEU A 1 271 ? -15.550 0.656 23.677 1.00 95.25 271 LEU A O 1
ATOM 1960 N N . ARG A 1 272 ? -15.655 2.820 23.102 1.00 90.62 272 ARG A N 1
ATOM 1961 C CA . ARG A 1 272 ? -15.260 3.329 24.434 1.00 90.62 272 ARG A CA 1
ATOM 1962 C C . ARG A 1 272 ? -16.277 3.016 25.533 1.00 90.62 272 ARG A C 1
ATOM 1964 O O . ARG A 1 272 ? -15.895 2.870 26.689 1.00 90.62 272 ARG A O 1
ATOM 1971 N N . GLN A 1 273 ? -17.560 2.949 25.184 1.00 92.00 273 GLN A N 1
ATOM 1972 C CA . GLN A 1 273 ? -18.643 2.646 26.123 1.00 92.00 273 GLN A CA 1
ATOM 1973 C C . GLN A 1 273 ? -18.832 1.146 26.375 1.00 92.00 273 GLN A C 1
ATOM 1975 O O . GLN A 1 273 ? -19.566 0.782 27.293 1.00 92.00 273 GLN A O 1
ATOM 1980 N N . ALA A 1 274 ? -18.217 0.275 25.572 1.00 94.81 274 ALA A N 1
ATOM 1981 C CA . ALA A 1 274 ? -18.355 -1.164 25.729 1.00 94.81 274 ALA A CA 1
ATOM 1982 C C . ALA A 1 274 ? -17.684 -1.640 27.027 1.00 94.81 274 ALA A C 1
ATOM 1984 O O . ALA A 1 274 ? -16.484 -1.458 27.221 1.00 94.81 274 ALA A O 1
ATOM 1985 N N . THR A 1 275 ? -18.464 -2.282 27.896 1.00 94.25 275 THR A N 1
ATOM 1986 C CA . THR A 1 275 ? -17.998 -2.856 29.173 1.00 94.25 275 THR A CA 1
ATOM 1987 C C . THR A 1 275 ? -18.208 -4.367 29.254 1.00 94.25 275 THR A C 1
ATOM 1989 O O . THR A 1 275 ? -17.711 -5.035 30.160 1.00 94.25 275 THR A O 1
ATOM 1992 N N . ALA A 1 276 ? -18.991 -4.927 28.334 1.00 92.69 276 ALA A N 1
ATOM 1993 C CA . ALA A 1 276 ? -19.306 -6.346 28.291 1.00 92.69 276 ALA A CA 1
ATOM 1994 C C . ALA A 1 276 ? -19.420 -6.842 26.849 1.00 92.69 276 ALA A C 1
ATOM 1996 O O . ALA A 1 276 ? -19.646 -6.064 25.919 1.00 92.69 276 ALA A O 1
ATOM 1997 N N . TYR A 1 277 ? -19.287 -8.152 26.668 1.00 93.94 277 TYR A N 1
ATOM 1998 C CA . TYR A 1 277 ? -19.455 -8.804 25.378 1.00 93.94 277 TYR A CA 1
ATOM 1999 C C . TYR A 1 277 ? -20.288 -10.082 25.492 1.00 93.94 277 TYR A C 1
ATOM 2001 O O . TYR A 1 277 ? -20.315 -10.763 26.521 1.00 93.94 277 TYR A O 1
ATOM 2009 N N . ARG A 1 278 ? -20.947 -10.435 24.390 1.00 93.50 278 ARG A N 1
ATOM 2010 C CA . ARG A 1 278 ? -21.624 -11.714 24.200 1.00 93.50 278 ARG A CA 1
ATOM 2011 C C . ARG A 1 278 ? -21.189 -12.315 22.872 1.00 93.50 278 ARG A C 1
ATOM 2013 O O . ARG A 1 278 ? -21.314 -11.681 21.831 1.00 93.50 278 ARG A O 1
ATOM 2020 N N . LEU A 1 279 ? -20.694 -13.546 22.924 1.00 92.31 279 LEU A N 1
ATOM 2021 C CA . LEU A 1 279 ? -20.253 -14.295 21.754 1.00 92.31 279 LEU A CA 1
ATOM 2022 C C . LEU A 1 279 ? -21.201 -15.475 21.510 1.00 92.31 279 LEU A C 1
ATOM 2024 O O . LEU A 1 279 ? -21.297 -16.383 22.335 1.00 92.31 279 LEU A O 1
ATOM 2028 N N . GLU A 1 280 ? -21.895 -15.466 20.373 1.00 90.88 280 GLU A N 1
ATOM 2029 C CA . GLU A 1 280 ? -22.797 -16.537 19.937 1.00 90.88 280 GLU A CA 1
ATOM 2030 C C . GLU A 1 280 ? -22.388 -17.027 18.539 1.00 90.88 280 GLU A C 1
ATOM 2032 O O . GLU A 1 280 ? -22.850 -16.531 17.512 1.00 90.88 280 GLU A O 1
ATOM 2037 N N . GLY A 1 281 ? -21.501 -18.027 18.497 1.00 88.75 281 GLY A N 1
ATOM 2038 C CA . GLY A 1 281 ? -20.939 -18.536 17.244 1.00 88.75 281 GLY A CA 1
ATOM 2039 C C . GLY A 1 281 ? -20.088 -17.473 16.551 1.00 88.75 281 GLY A C 1
ATOM 2040 O O . GLY A 1 281 ? -19.084 -17.030 17.103 1.00 88.75 281 GLY A O 1
ATOM 2041 N N . ASP A 1 282 ? -20.521 -17.053 15.364 1.00 93.94 282 ASP A N 1
ATOM 2042 C CA . ASP A 1 282 ? -19.850 -16.027 14.560 1.00 93.94 282 ASP A CA 1
ATOM 2043 C C . ASP A 1 282 ? -20.455 -14.631 14.751 1.00 93.94 282 ASP A C 1
ATOM 2045 O O . ASP A 1 282 ? -20.221 -13.741 13.938 1.00 93.94 282 ASP A O 1
ATOM 2049 N N . VAL A 1 283 ? -21.243 -14.431 15.809 1.00 96.19 283 VAL A N 1
ATOM 2050 C CA . VAL A 1 283 ? -21.810 -13.128 16.161 1.00 96.19 283 VAL A CA 1
ATOM 2051 C C . VAL A 1 283 ? -21.201 -12.651 17.472 1.00 96.19 283 VAL A C 1
ATOM 2053 O O . VAL A 1 283 ? -21.339 -13.315 18.502 1.00 96.19 283 VAL A O 1
ATOM 2056 N N . LEU A 1 284 ? -20.549 -11.490 17.428 1.00 96.94 284 LEU A N 1
ATOM 2057 C CA . LEU A 1 284 ? -20.042 -10.781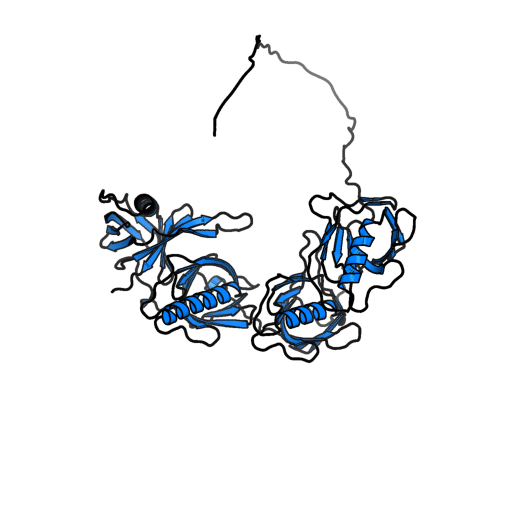 18.599 1.00 96.94 284 LEU A CA 1
ATOM 2058 C C . LEU A 1 284 ? -20.925 -9.567 18.863 1.00 96.94 284 LEU A C 1
ATOM 2060 O O . LEU A 1 284 ? -21.112 -8.717 17.999 1.00 96.94 284 LEU A O 1
ATOM 2064 N N . GLU A 1 285 ? -21.438 -9.453 20.075 1.00 97.38 285 GLU A N 1
ATOM 2065 C CA . GLU A 1 285 ? -22.161 -8.277 20.539 1.00 97.38 285 GLU A CA 1
ATOM 2066 C C . GLU A 1 285 ? -21.384 -7.595 21.654 1.00 97.38 285 GLU A C 1
ATOM 2068 O O . GLU A 1 285 ? -20.956 -8.264 22.594 1.00 97.38 285 GLU A O 1
ATOM 2073 N N . LEU A 1 286 ? -21.253 -6.271 21.581 1.00 97.06 286 LEU A N 1
ATOM 2074 C CA . LEU A 1 286 ? -20.704 -5.462 22.665 1.00 97.06 286 LEU A CA 1
ATOM 2075 C C . LEU A 1 286 ? -21.820 -4.675 23.345 1.00 97.06 286 LEU A C 1
ATOM 2077 O O . LEU A 1 286 ? -22.719 -4.138 22.686 1.00 97.06 286 LEU A O 1
ATOM 2081 N N . GLN A 1 287 ? -21.754 -4.633 24.671 1.00 96.56 287 GLN A N 1
ATOM 2082 C CA . GLN A 1 287 ? -22.766 -4.049 25.537 1.00 96.56 287 GLN A CA 1
ATOM 2083 C C . GLN A 1 287 ? -22.175 -2.938 26.400 1.00 96.56 287 GLN A C 1
ATOM 2085 O O . GLN A 1 287 ? -21.022 -3.026 26.828 1.00 96.56 287 GLN A O 1
ATOM 2090 N N . ASP A 1 288 ? -22.977 -1.908 26.655 1.00 93.12 288 ASP A N 1
ATOM 2091 C CA . ASP A 1 288 ? -22.634 -0.836 27.591 1.00 93.12 288 ASP A CA 1
ATOM 2092 C C . ASP A 1 288 ? -22.865 -1.237 29.061 1.00 93.12 288 ASP A C 1
ATOM 2094 O O . ASP A 1 288 ? -23.307 -2.349 29.370 1.00 93.12 288 ASP A O 1
ATOM 2098 N N . GLU A 1 289 ? -22.596 -0.310 29.986 1.00 92.00 289 GLU A N 1
ATOM 2099 C CA . GLU A 1 289 ? -22.778 -0.515 31.431 1.00 92.00 289 GLU A CA 1
ATOM 2100 C C . GLU A 1 289 ? -24.248 -0.799 31.812 1.00 92.00 289 GLU A C 1
ATOM 2102 O O . GLU A 1 289 ? -24.526 -1.452 32.822 1.00 92.00 289 GLU A O 1
ATOM 2107 N N . ALA A 1 290 ? -25.210 -0.355 30.994 1.00 92.50 290 ALA A N 1
ATOM 2108 C CA . ALA A 1 290 ? -26.633 -0.630 31.186 1.00 92.50 290 ALA A CA 1
ATOM 2109 C C . ALA A 1 290 ? -27.054 -2.022 30.667 1.00 92.50 290 ALA A C 1
ATOM 2111 O O . ALA A 1 290 ? -28.181 -2.459 30.932 1.00 92.50 290 ALA A O 1
ATOM 2112 N N . GLY A 1 291 ? -26.164 -2.731 29.965 1.00 91.56 291 GLY A N 1
ATOM 2113 C CA . GLY A 1 291 ? -26.423 -4.019 29.325 1.00 91.56 291 GLY A CA 1
ATOM 2114 C C . GLY A 1 291 ? -27.155 -3.905 27.984 1.00 91.56 291 GLY A C 1
ATOM 2115 O O . GLY A 1 291 ? -27.705 -4.900 27.503 1.00 91.56 291 GLY A O 1
ATOM 2116 N N . GLU A 1 292 ? -27.212 -2.715 27.378 1.00 95.94 292 GLU A N 1
ATOM 2117 C CA . GLU A 1 292 ? -27.759 -2.528 26.035 1.00 95.94 292 GLU A CA 1
ATOM 2118 C C . GLU A 1 292 ? -26.722 -2.945 24.987 1.00 95.94 292 GLU A C 1
ATOM 2120 O O . GLU A 1 292 ? -25.548 -2.601 25.081 1.00 95.94 292 GLU A O 1
ATOM 2125 N N . THR A 1 293 ? -27.146 -3.688 23.961 1.00 97.31 293 THR A N 1
ATOM 2126 C CA . THR A 1 293 ? -26.269 -4.036 22.833 1.00 97.31 293 THR A CA 1
ATOM 2127 C C . THR A 1 293 ? -26.081 -2.824 21.929 1.00 97.31 293 THR A C 1
ATOM 2129 O O . THR A 1 293 ? -26.997 -2.425 21.209 1.00 97.31 293 THR A O 1
ATOM 2132 N N . ILE A 1 294 ? -24.878 -2.257 21.955 1.00 98.00 294 ILE A N 1
ATOM 2133 C CA . ILE A 1 294 ? -24.521 -1.040 21.218 1.00 98.00 294 ILE A CA 1
ATOM 2134 C C . ILE A 1 294 ? -23.769 -1.337 19.920 1.00 98.00 294 ILE A C 1
ATOM 2136 O O . ILE A 1 294 ? -23.820 -0.525 18.996 1.00 98.00 294 ILE A O 1
ATOM 2140 N N . LEU A 1 295 ? -23.124 -2.501 19.818 1.00 98.62 295 LEU A N 1
ATOM 2141 C CA . LEU A 1 295 ? -22.436 -2.964 18.615 1.00 98.62 295 LEU A CA 1
ATOM 2142 C C . LEU A 1 295 ? -22.736 -4.442 18.380 1.00 98.62 295 LEU A C 1
ATOM 2144 O O . LEU A 1 295 ? -22.721 -5.241 19.315 1.00 98.62 295 LEU A O 1
ATOM 2148 N N . THR A 1 296 ? -22.975 -4.810 17.127 1.00 98.50 296 THR A N 1
ATOM 2149 C CA . THR A 1 296 ? -23.106 -6.207 16.704 1.00 98.50 296 THR A CA 1
ATOM 2150 C C . THR A 1 296 ? -22.224 -6.440 15.498 1.00 98.50 296 THR A C 1
ATOM 2152 O O . THR A 1 296 ? -22.326 -5.727 14.498 1.00 98.50 296 THR A O 1
ATOM 2155 N N . PHE A 1 297 ? -21.397 -7.469 15.568 1.00 98.25 297 PHE A N 1
ATOM 2156 C CA . PHE A 1 297 ? -20.452 -7.840 14.539 1.00 98.25 297 PHE A CA 1
ATOM 2157 C C . PHE A 1 297 ? -20.684 -9.265 14.056 1.00 98.25 297 PHE A C 1
ATOM 2159 O O . PHE A 1 297 ? -21.153 -10.126 14.799 1.00 98.25 297 PHE A O 1
ATOM 2166 N N . GLN A 1 298 ? -20.284 -9.501 12.815 1.00 96.75 298 GLN A N 1
ATOM 2167 C CA . GLN A 1 298 ? -20.140 -10.815 12.215 1.00 96.75 298 GLN A CA 1
ATOM 2168 C C . GLN A 1 298 ? -18.649 -11.154 12.135 1.00 96.75 298 GLN A C 1
ATOM 2170 O O . GLN A 1 298 ? -17.846 -10.297 11.765 1.00 96.75 298 GLN A O 1
ATOM 2175 N N . ARG A 1 299 ? -18.271 -12.394 12.458 1.00 94.75 299 ARG A N 1
ATOM 2176 C CA . ARG A 1 299 ? -16.885 -12.858 12.334 1.00 94.75 299 ARG A CA 1
ATOM 2177 C C . ARG A 1 299 ? -16.420 -12.692 10.891 1.00 94.75 299 ARG A C 1
ATOM 2179 O O . ARG A 1 299 ? -17.104 -13.126 9.961 1.00 94.75 299 ARG A O 1
ATOM 2186 N N . GLN A 1 300 ? -15.271 -12.051 10.725 1.00 89.75 300 GLN A N 1
ATOM 2187 C CA . GLN A 1 300 ? -14.599 -11.928 9.444 1.00 89.75 300 GLN A CA 1
ATOM 2188 C C . GLN A 1 300 ? -14.080 -13.303 9.009 1.00 89.75 300 GLN A C 1
ATOM 2190 O O . GLN A 1 300 ? -13.572 -14.067 9.826 1.00 89.75 300 GLN A O 1
ATOM 2195 N N . GLU A 1 301 ? -14.208 -13.626 7.723 1.00 85.44 301 GLU A N 1
ATOM 2196 C CA . GLU A 1 301 ? -13.651 -14.863 7.172 1.00 85.44 301 GLU A CA 1
ATOM 2197 C C . GLU A 1 301 ? -12.124 -14.881 7.346 1.00 85.44 301 GLU A C 1
ATOM 2199 O O . GLU A 1 301 ? -11.427 -13.972 6.887 1.00 85.44 301 GLU A O 1
ATOM 2204 N N . GLU A 1 302 ? -11.614 -15.923 8.003 1.00 80.31 302 GLU A N 1
ATOM 2205 C CA . GLU A 1 302 ? -10.181 -16.194 8.111 1.00 80.31 302 GLU A CA 1
ATOM 2206 C C . GLU A 1 302 ? -9.679 -16.827 6.810 1.00 80.31 302 GLU A C 1
ATOM 2208 O O . GLU A 1 302 ? -10.187 -17.857 6.357 1.00 80.31 302 GLU A O 1
ATOM 2213 N N . LEU A 1 303 ? -8.664 -16.208 6.208 1.00 81.12 303 LEU A N 1
ATOM 2214 C CA . LEU A 1 303 ? -8.041 -16.684 4.979 1.00 81.12 303 LEU A CA 1
ATOM 2215 C C . LEU A 1 303 ? -6.680 -17.289 5.294 1.00 81.12 303 LEU A C 1
ATOM 2217 O O . LEU A 1 303 ? -5.826 -16.639 5.890 1.00 81.12 303 LEU A O 1
ATOM 2221 N N . SER A 1 304 ? -6.457 -18.524 4.845 1.00 80.06 304 SER A N 1
ATOM 2222 C CA . SER A 1 304 ? -5.119 -19.111 4.858 1.00 80.06 304 SER A CA 1
ATOM 2223 C C . SER A 1 304 ? -4.310 -18.500 3.717 1.00 80.06 304 SER A C 1
ATOM 2225 O O . SER A 1 304 ? -4.539 -18.798 2.545 1.00 80.06 304 SER A O 1
ATOM 2227 N N . MET A 1 305 ? -3.393 -17.608 4.079 1.00 84.19 305 MET A N 1
ATOM 2228 C CA . MET A 1 305 ? -2.474 -16.951 3.157 1.00 84.19 305 MET A CA 1
ATOM 2229 C C . MET A 1 305 ? -1.170 -17.750 3.062 1.00 84.19 305 MET A C 1
ATOM 2231 O O . MET A 1 305 ? -0.642 -18.199 4.077 1.00 84.19 305 MET A O 1
ATOM 2235 N N . ASP A 1 306 ? -0.635 -17.900 1.847 1.00 88.94 306 ASP A N 1
ATOM 2236 C CA . ASP A 1 306 ? 0.717 -18.421 1.596 1.00 88.94 306 ASP A CA 1
ATOM 2237 C C . ASP A 1 306 ? 1.582 -17.306 0.985 1.00 88.94 306 ASP A C 1
ATOM 2239 O O . ASP A 1 306 ? 1.645 -17.169 -0.241 1.00 88.94 306 ASP A O 1
ATOM 2243 N N . PRO A 1 307 ? 2.213 -16.452 1.817 1.00 88.75 307 PRO A N 1
ATOM 2244 C CA . PRO A 1 307 ? 3.055 -15.354 1.346 1.00 88.75 307 PRO A CA 1
ATOM 2245 C C . PRO A 1 307 ? 4.179 -15.800 0.408 1.00 88.75 307 PRO A C 1
ATOM 2247 O O . PRO A 1 307 ? 4.487 -15.097 -0.552 1.00 88.75 307 PRO A O 1
ATOM 2250 N N . GLY A 1 308 ? 4.745 -16.992 0.637 1.00 91.38 308 GLY A N 1
ATOM 2251 C CA . GLY A 1 308 ? 5.849 -17.535 -0.160 1.00 91.38 308 GLY A CA 1
ATOM 2252 C C . GLY A 1 308 ? 5.454 -17.905 -1.592 1.00 91.38 308 GLY A C 1
ATOM 2253 O O . GLY A 1 308 ? 6.326 -18.159 -2.423 1.00 91.38 308 GLY A O 1
ATOM 2254 N N . ALA A 1 309 ? 4.155 -17.918 -1.903 1.00 92.81 309 ALA A N 1
ATOM 2255 C CA . ALA A 1 309 ? 3.644 -18.124 -3.252 1.00 92.81 309 ALA A CA 1
ATOM 2256 C C . ALA A 1 309 ? 3.551 -16.829 -4.081 1.00 92.81 309 ALA A C 1
ATOM 2258 O O . ALA A 1 309 ? 3.282 -16.906 -5.280 1.00 92.81 309 ALA A O 1
ATOM 2259 N N . LEU A 1 310 ? 3.750 -15.648 -3.478 1.00 94.75 310 LEU A N 1
ATOM 2260 C CA . LEU A 1 310 ? 3.662 -14.366 -4.184 1.00 94.75 310 LEU A CA 1
ATOM 2261 C C . LEU A 1 310 ? 4.907 -14.055 -5.036 1.00 94.75 310 LEU A C 1
ATOM 2263 O O . LEU A 1 310 ? 4.726 -13.730 -6.211 1.00 94.75 310 LEU A O 1
ATOM 2267 N N . PRO A 1 311 ? 6.154 -14.144 -4.537 1.00 95.94 311 PRO A N 1
ATOM 2268 C CA . PRO A 1 311 ? 7.332 -13.707 -5.288 1.00 95.94 311 PRO A CA 1
ATOM 2269 C C . PRO A 1 311 ? 7.497 -14.405 -6.643 1.00 95.94 311 PRO A C 1
ATOM 2271 O O . PRO A 1 311 ? 7.310 -15.613 -6.784 1.00 95.94 311 PRO A O 1
ATOM 2274 N N . GLY A 1 312 ? 7.877 -13.635 -7.662 1.00 93.50 312 GLY A N 1
ATOM 2275 C CA . GLY A 1 312 ? 8.054 -14.115 -9.033 1.00 93.50 312 GLY A CA 1
ATOM 2276 C C . GLY A 1 312 ? 6.752 -14.309 -9.817 1.00 93.50 312 GLY A C 1
ATOM 2277 O O . GLY A 1 312 ? 6.798 -14.768 -10.961 1.00 93.50 312 GLY A O 1
ATOM 2278 N N . THR A 1 313 ? 5.594 -13.964 -9.247 1.00 95.50 313 THR A N 1
ATOM 2279 C CA . THR A 1 313 ? 4.300 -14.042 -9.940 1.00 95.50 313 THR A CA 1
ATOM 2280 C C . THR A 1 313 ? 3.935 -12.726 -10.629 1.00 95.50 313 THR A C 1
ATOM 2282 O O . THR A 1 313 ? 4.371 -11.645 -10.233 1.00 95.50 313 THR A O 1
ATOM 2285 N N . ALA A 1 314 ? 3.120 -12.812 -11.684 1.00 96.62 314 ALA A N 1
ATOM 2286 C CA . ALA A 1 314 ? 2.603 -11.661 -12.415 1.00 96.62 314 ALA A CA 1
ATOM 2287 C C . ALA A 1 314 ? 1.127 -11.866 -12.752 1.00 96.62 314 ALA A C 1
ATOM 2289 O O . ALA A 1 314 ? 0.715 -12.941 -13.190 1.00 96.62 314 ALA A O 1
ATOM 2290 N N . TRP A 1 315 ? 0.348 -10.807 -12.578 1.00 97.69 315 TRP A N 1
ATOM 2291 C CA . TRP A 1 315 ? -1.104 -10.847 -12.543 1.00 97.69 315 TRP A CA 1
ATOM 2292 C C . TRP A 1 315 ? -1.696 -9.713 -13.374 1.00 97.69 315 TRP A C 1
ATOM 2294 O O . TRP A 1 315 ? -1.150 -8.608 -13.409 1.00 97.69 315 TRP A O 1
ATOM 2304 N N . ARG A 1 316 ? -2.831 -9.975 -14.022 1.00 97.00 316 ARG A N 1
ATOM 2305 C CA . ARG A 1 316 ? -3.662 -8.989 -14.718 1.00 97.00 316 ARG A CA 1
ATOM 2306 C C . ARG A 1 316 ? -4.966 -8.799 -13.957 1.00 97.00 316 ARG A C 1
ATOM 2308 O O . ARG A 1 316 ? -5.651 -9.773 -13.664 1.00 97.00 316 ARG A O 1
ATOM 2315 N N . LEU A 1 317 ? -5.325 -7.550 -13.679 1.00 97.88 317 LEU A N 1
ATOM 2316 C CA . LEU A 1 317 ? -6.590 -7.215 -13.034 1.00 97.88 317 LEU A CA 1
ATOM 2317 C C . LEU A 1 317 ? -7.758 -7.497 -13.985 1.00 97.88 317 LEU A C 1
ATOM 2319 O O . LEU A 1 317 ? -7.746 -7.054 -15.134 1.00 97.88 317 LEU A O 1
ATOM 2323 N N . VAL A 1 318 ? -8.780 -8.188 -13.487 1.00 97.50 318 VAL A N 1
ATOM 2324 C CA . VAL A 1 318 ? -10.023 -8.481 -14.220 1.00 97.50 318 VAL A CA 1
ATOM 2325 C C . VAL A 1 318 ? -11.249 -7.817 -13.596 1.00 97.50 318 VAL A C 1
ATOM 2327 O O . VAL A 1 318 ? -12.242 -7.593 -14.290 1.00 97.50 318 VAL A O 1
ATOM 2330 N N . SER A 1 319 ? -11.182 -7.465 -12.310 1.00 97.56 319 SER A N 1
ATOM 2331 C CA . SER A 1 319 ? -12.242 -6.756 -11.594 1.00 97.56 319 SER A CA 1
ATOM 2332 C C . SER A 1 319 ? -11.653 -5.866 -10.501 1.00 97.56 319 SER A C 1
ATOM 2334 O O . SER A 1 319 ? -10.858 -6.336 -9.693 1.00 97.56 319 SER A O 1
ATOM 2336 N N . LEU A 1 320 ? -12.085 -4.608 -10.463 1.00 95.88 320 LEU A N 1
ATOM 2337 C CA . LEU A 1 320 ? -11.839 -3.628 -9.411 1.00 95.88 320 LEU A CA 1
ATOM 2338 C C . LEU A 1 320 ? -13.175 -3.317 -8.741 1.00 95.88 320 LEU A C 1
ATOM 2340 O O . LEU A 1 320 ? -14.020 -2.654 -9.338 1.00 95.88 320 LEU A O 1
ATOM 2344 N N . ASP A 1 321 ? -13.382 -3.853 -7.545 1.00 93.69 321 ASP A N 1
ATOM 2345 C CA . ASP A 1 321 ? -14.608 -3.704 -6.758 1.00 93.69 321 ASP A CA 1
ATOM 2346 C C . ASP A 1 321 ? -15.890 -4.016 -7.562 1.00 93.69 321 ASP A C 1
ATOM 2348 O O . ASP A 1 321 ? -16.823 -3.227 -7.721 1.00 93.69 321 ASP A O 1
ATOM 2352 N N . GLY A 1 322 ? -15.880 -5.184 -8.209 1.00 94.06 322 GLY A N 1
ATOM 2353 C CA . GLY A 1 322 ? -16.954 -5.656 -9.088 1.00 94.06 322 GLY A CA 1
ATOM 2354 C C . GLY A 1 322 ? -17.054 -4.962 -10.455 1.00 94.06 322 GLY A C 1
ATOM 2355 O O . GLY A 1 322 ? -17.865 -5.384 -11.283 1.00 94.06 322 GLY A O 1
ATOM 2356 N N . GLN A 1 323 ? -16.250 -3.929 -10.728 1.00 94.12 323 GLN A N 1
ATOM 2357 C CA . GLN A 1 323 ? -16.193 -3.255 -12.028 1.00 94.12 323 GLN A CA 1
ATOM 2358 C C . GLN A 1 323 ? -15.054 -3.805 -12.888 1.00 94.12 323 GLN A C 1
ATOM 2360 O O . GLN A 1 323 ? -13.920 -3.946 -12.438 1.00 94.12 323 GLN A O 1
ATOM 2365 N N . SER A 1 324 ? -15.319 -4.078 -14.164 1.00 95.31 324 SER A N 1
ATOM 2366 C CA . SER A 1 324 ? -14.248 -4.427 -15.104 1.00 95.31 324 SER A CA 1
ATOM 2367 C C . SER A 1 324 ? -13.349 -3.215 -15.394 1.00 95.31 324 SER A C 1
ATOM 2369 O O . SER A 1 324 ? -13.858 -2.091 -15.449 1.00 95.31 324 SER A O 1
ATOM 2371 N N . PRO A 1 325 ? -12.041 -3.425 -15.645 1.00 95.06 325 PRO A N 1
ATOM 2372 C CA . PRO A 1 325 ? -11.161 -2.374 -16.139 1.00 95.06 325 PRO A CA 1
ATOM 2373 C C . PRO A 1 325 ? -11.728 -1.662 -17.372 1.00 95.06 325 PRO A C 1
ATOM 2375 O O . PRO A 1 325 ? -12.377 -2.273 -18.221 1.00 95.06 325 PRO A O 1
ATOM 2378 N N . VAL A 1 326 ? -11.443 -0.367 -17.485 1.00 91.06 326 VAL A N 1
ATOM 2379 C CA . VAL A 1 326 ? -11.769 0.475 -18.638 1.00 91.06 326 VAL A CA 1
ATOM 2380 C C . VAL A 1 326 ? -11.238 -0.171 -19.916 1.00 91.06 326 VAL A C 1
ATOM 2382 O O . VAL A 1 326 ? -10.078 -0.577 -19.980 1.00 91.06 326 VAL A O 1
ATOM 2385 N N . ASP A 1 327 ? -12.076 -0.220 -20.953 1.00 86.62 327 ASP A N 1
ATOM 2386 C CA . ASP A 1 327 ? -11.729 -0.807 -22.248 1.00 86.62 327 ASP A CA 1
ATOM 2387 C C . ASP A 1 327 ? -10.395 -0.268 -22.792 1.00 86.62 327 ASP A C 1
ATOM 2389 O O . ASP A 1 327 ? -10.183 0.941 -22.903 1.00 86.62 327 ASP A O 1
ATOM 2393 N N . GLY A 1 328 ? -9.493 -1.181 -23.160 1.00 80.81 328 GLY A N 1
ATOM 2394 C CA . GLY A 1 328 ? -8.161 -0.844 -23.674 1.00 80.81 328 GLY A CA 1
ATOM 2395 C C . GLY A 1 328 ? -7.141 -0.450 -22.600 1.00 80.81 328 GLY A C 1
ATOM 2396 O O . GLY A 1 328 ? -5.969 -0.272 -22.926 1.00 80.81 328 GLY A O 1
ATOM 2397 N N . SER A 1 329 ? -7.552 -0.356 -21.335 1.00 87.81 329 SER A N 1
ATOM 2398 C CA . SER A 1 329 ? -6.647 -0.294 -20.193 1.00 87.81 329 SER A CA 1
ATOM 2399 C C . SER A 1 329 ? -6.204 -1.700 -19.795 1.00 87.81 329 SER A C 1
ATOM 2401 O O . SER A 1 329 ? -6.913 -2.686 -19.989 1.00 87.81 329 SER A O 1
ATOM 2403 N N . THR A 1 330 ? -5.012 -1.818 -19.230 1.00 89.19 330 THR A N 1
ATOM 2404 C CA . THR A 1 330 ? -4.517 -3.070 -18.657 1.00 89.19 330 THR A CA 1
ATOM 2405 C C . THR A 1 330 ? -3.882 -2.723 -17.331 1.00 89.19 330 THR A C 1
ATOM 2407 O O . THR A 1 330 ? -2.937 -1.946 -17.317 1.00 89.19 330 THR A O 1
ATOM 2410 N N . LEU A 1 331 ? -4.396 -3.257 -16.226 1.00 94.56 331 LEU A N 1
ATOM 2411 C CA . LEU A 1 331 ? -3.737 -3.107 -14.935 1.00 94.56 331 LEU A CA 1
ATOM 2412 C C . LEU A 1 331 ? -3.046 -4.413 -14.579 1.00 94.56 331 LEU A C 1
ATOM 2414 O O . LEU A 1 331 ? -3.627 -5.488 -14.748 1.00 94.56 331 LEU A O 1
ATOM 2418 N N . THR A 1 332 ? -1.807 -4.327 -14.118 1.00 96.25 332 THR A N 1
ATOM 2419 C CA . THR A 1 332 ? -1.005 -5.497 -13.767 1.00 96.25 332 THR A CA 1
ATOM 2420 C C . THR A 1 332 ? -0.330 -5.306 -12.430 1.00 96.25 332 THR A C 1
ATOM 2422 O O . THR A 1 332 ? 0.116 -4.205 -12.136 1.00 96.25 332 THR A O 1
ATOM 2425 N N . LEU A 1 333 ? -0.153 -6.402 -11.702 1.00 97.75 333 LEU A N 1
ATOM 2426 C CA . LEU A 1 333 ? 0.640 -6.479 -10.482 1.00 97.75 333 LEU A CA 1
ATOM 2427 C C . LEU A 1 333 ? 1.616 -7.649 -10.615 1.00 97.75 333 LEU A C 1
ATOM 2429 O O . LEU A 1 333 ? 1.204 -8.770 -10.900 1.00 97.75 333 LEU A O 1
ATOM 2433 N N . ALA A 1 334 ? 2.901 -7.403 -10.420 1.00 97.56 334 ALA A N 1
ATOM 2434 C CA . ALA A 1 334 ? 3.939 -8.417 -10.387 1.00 97.56 334 ALA A CA 1
ATOM 2435 C C . ALA A 1 334 ? 4.713 -8.308 -9.077 1.00 97.56 334 ALA A C 1
ATOM 2437 O O . ALA A 1 334 ? 5.172 -7.228 -8.716 1.00 97.56 334 ALA A O 1
ATOM 2438 N N . PHE A 1 335 ? 4.867 -9.426 -8.378 1.00 96.94 335 PHE A N 1
ATOM 2439 C CA . PHE A 1 335 ? 5.690 -9.522 -7.177 1.00 96.94 335 PHE A CA 1
ATOM 2440 C C . PHE A 1 335 ? 7.104 -9.893 -7.616 1.00 96.94 335 PHE A C 1
ATOM 2442 O O . PHE A 1 335 ? 7.317 -10.948 -8.213 1.00 96.94 335 PHE A O 1
ATOM 2449 N N . HIS A 1 336 ? 8.066 -9.000 -7.406 1.00 94.94 336 HIS A N 1
ATOM 2450 C CA . HIS A 1 336 ? 9.429 -9.175 -7.909 1.00 94.94 336 HIS A CA 1
ATOM 2451 C C . HIS A 1 336 ? 10.202 -10.148 -7.019 1.00 94.94 336 HIS A C 1
ATOM 2453 O O . HIS A 1 336 ? 10.814 -11.100 -7.497 1.00 94.94 336 HIS A O 1
ATOM 2459 N N . ASP A 1 337 ? 10.122 -9.895 -5.719 1.00 92.94 337 ASP A N 1
ATOM 2460 C CA . ASP A 1 337 ? 10.797 -10.575 -4.620 1.00 92.94 337 ASP A CA 1
ATOM 2461 C C . ASP A 1 337 ? 9.916 -10.449 -3.360 1.00 92.94 337 ASP A C 1
ATOM 2463 O O . ASP A 1 337 ? 8.800 -9.956 -3.461 1.00 92.94 337 ASP A O 1
ATOM 2467 N N . GLU A 1 338 ? 10.398 -10.879 -2.191 1.00 90.38 338 GLU A N 1
ATOM 2468 C CA . GLU A 1 338 ? 9.651 -10.873 -0.915 1.00 90.38 338 GLU A CA 1
ATOM 2469 C C . GLU A 1 338 ? 9.253 -9.476 -0.395 1.00 90.38 338 GLU A C 1
ATOM 2471 O O . GLU A 1 338 ? 8.481 -9.369 0.558 1.00 90.38 338 GLU A O 1
ATOM 2476 N N . HIS A 1 339 ? 9.811 -8.402 -0.960 1.00 88.25 339 HIS A N 1
ATOM 2477 C CA . HIS A 1 339 ? 9.677 -7.045 -0.423 1.00 88.25 339 HIS A CA 1
ATOM 2478 C C . HIS A 1 339 ? 9.146 -6.038 -1.435 1.00 88.25 339 HIS A C 1
ATOM 2480 O O . HIS A 1 339 ? 8.679 -4.960 -1.058 1.00 88.25 339 HIS A O 1
ATOM 2486 N N . ARG A 1 340 ? 9.238 -6.350 -2.726 1.00 92.44 340 ARG A N 1
ATOM 2487 C CA . ARG A 1 340 ? 8.938 -5.413 -3.798 1.00 92.44 340 ARG A CA 1
ATOM 2488 C C . ARG A 1 340 ? 7.987 -6.013 -4.811 1.00 92.44 340 ARG A C 1
ATOM 2490 O O . ARG A 1 340 ? 8.145 -7.140 -5.277 1.00 92.44 340 ARG A O 1
ATOM 2497 N N . ALA A 1 341 ? 7.026 -5.199 -5.207 1.00 95.81 341 ALA A N 1
ATOM 2498 C CA . ALA A 1 341 ? 6.124 -5.483 -6.306 1.00 95.81 341 ALA A CA 1
ATOM 2499 C C . ALA A 1 341 ? 6.045 -4.261 -7.224 1.00 95.81 341 ALA A C 1
ATOM 2501 O O . ALA A 1 341 ? 6.560 -3.192 -6.908 1.00 95.81 341 ALA A O 1
ATOM 2502 N N . GLY A 1 342 ? 5.403 -4.395 -8.369 1.00 95.81 342 GLY A N 1
ATOM 2503 C CA . GLY A 1 342 ? 5.230 -3.299 -9.309 1.00 95.81 342 GLY A CA 1
ATOM 2504 C C . GLY A 1 342 ? 4.298 -3.688 -10.435 1.00 95.81 342 GLY A C 1
ATOM 2505 O O . GLY A 1 342 ? 3.743 -4.785 -10.456 1.00 95.81 342 GLY A O 1
ATOM 2506 N N . GLY A 1 343 ? 4.100 -2.783 -11.378 1.00 95.31 343 GLY A N 1
ATOM 2507 C CA . GLY A 1 343 ? 3.301 -3.076 -12.555 1.00 95.31 343 GLY A CA 1
ATOM 2508 C C . GLY A 1 343 ? 2.770 -1.828 -13.225 1.00 95.31 343 GLY A C 1
ATOM 2509 O O . GLY A 1 343 ? 3.337 -0.750 -13.088 1.00 95.31 343 GLY A O 1
ATOM 2510 N N . HIS A 1 344 ? 1.677 -1.993 -13.960 1.00 93.44 344 HIS A N 1
ATOM 2511 C CA . HIS A 1 344 ? 1.037 -0.940 -14.733 1.00 93.44 344 HIS A CA 1
ATOM 2512 C C . HIS A 1 344 ? -0.333 -0.644 -14.137 1.00 93.44 344 HIS A C 1
ATOM 2514 O O . HIS A 1 344 ? -1.142 -1.554 -13.997 1.00 93.44 344 HIS A O 1
ATOM 2520 N N . ALA A 1 345 ? -0.629 0.606 -13.797 1.00 90.56 345 ALA A N 1
ATOM 2521 C CA . ALA A 1 345 ? -1.915 1.027 -13.233 1.00 90.56 345 ALA A CA 1
ATOM 2522 C C . ALA A 1 345 ? -2.920 1.441 -14.326 1.00 90.56 345 ALA A C 1
ATOM 2524 O O . ALA A 1 345 ? -3.830 2.242 -14.108 1.00 90.56 345 ALA A O 1
ATOM 2525 N N . GLY A 1 346 ? -2.739 0.931 -15.548 1.00 86.75 346 GLY A N 1
ATOM 2526 C CA . GLY A 1 346 ? -3.559 1.254 -16.714 1.00 86.75 346 GLY A CA 1
ATOM 2527 C C . GLY A 1 346 ? -3.151 2.539 -17.429 1.00 86.75 346 GLY A C 1
ATOM 2528 O O . GLY A 1 346 ? -3.276 2.610 -18.653 1.00 86.75 346 GLY A O 1
ATOM 2529 N N . CYS A 1 347 ? -2.634 3.519 -16.691 1.00 84.50 347 CYS A N 1
ATOM 2530 C CA . CYS A 1 347 ? -1.985 4.699 -17.235 1.00 84.50 347 CYS A CA 1
ATOM 2531 C C . CYS A 1 347 ? -0.473 4.619 -16.995 1.00 84.50 347 CYS A C 1
ATOM 2533 O O . CYS A 1 347 ? 0.263 4.449 -17.967 1.00 84.50 347 CYS A O 1
ATOM 2535 N N . ARG A 1 348 ? -0.003 4.767 -15.759 1.00 88.56 348 ARG A N 1
ATOM 2536 C CA . ARG A 1 348 ? 1.430 4.770 -15.450 1.00 88.56 348 ARG A CA 1
ATOM 2537 C C . ARG A 1 348 ? 1.900 3.450 -14.873 1.00 88.56 348 ARG A C 1
ATOM 2539 O O . ARG A 1 348 ? 1.142 2.712 -14.246 1.00 88.56 348 ARG A O 1
ATOM 2546 N N . ASP A 1 349 ? 3.189 3.212 -15.041 1.00 93.31 349 ASP A N 1
ATOM 2547 C CA . ASP A 1 349 ? 3.909 2.190 -14.305 1.00 93.31 349 ASP A CA 1
ATOM 2548 C C . ASP A 1 349 ? 4.072 2.609 -12.834 1.00 93.31 349 ASP A C 1
ATOM 2550 O O . ASP A 1 349 ? 4.046 3.794 -12.497 1.00 93.31 349 ASP A O 1
ATOM 2554 N N . TYR A 1 350 ? 4.238 1.645 -11.937 1.00 93.19 350 TYR A N 1
ATOM 2555 C CA . TYR A 1 350 ? 4.434 1.887 -10.511 1.00 93.19 350 TYR A CA 1
ATOM 2556 C C . TYR A 1 350 ? 5.309 0.807 -9.872 1.00 93.19 350 TYR A C 1
ATOM 2558 O O . TYR A 1 350 ? 5.491 -0.283 -10.424 1.00 93.19 350 TYR A O 1
ATOM 2566 N N . VAL A 1 351 ? 5.843 1.129 -8.697 1.00 94.56 351 VAL A N 1
ATOM 2567 C CA . VAL A 1 351 ? 6.589 0.222 -7.822 1.00 94.56 351 VAL A CA 1
ATOM 2568 C C . VAL A 1 351 ? 6.049 0.323 -6.396 1.00 94.56 351 VAL A C 1
ATOM 2570 O O . VAL A 1 351 ? 5.649 1.397 -5.944 1.00 94.56 351 VAL A O 1
ATOM 2573 N N . LEU A 1 352 ? 6.027 -0.808 -5.699 1.00 89.38 352 LEU A N 1
ATOM 2574 C CA . LEU A 1 352 ? 5.512 -0.992 -4.351 1.00 89.38 352 LEU A CA 1
ATOM 2575 C C . LEU A 1 352 ? 6.586 -1.578 -3.436 1.00 89.38 352 LEU A C 1
ATOM 2577 O O . LEU A 1 352 ? 7.366 -2.433 -3.856 1.00 89.38 352 LEU A O 1
ATOM 2581 N N . GLY A 1 353 ? 6.555 -1.167 -2.171 1.00 86.19 353 GLY A N 1
ATOM 2582 C CA . GLY A 1 353 ? 7.124 -1.933 -1.064 1.00 86.19 353 GLY A CA 1
ATOM 2583 C C . GLY A 1 353 ? 5.997 -2.672 -0.351 1.00 86.19 353 GLY A C 1
ATOM 2584 O O . GLY A 1 353 ? 4.956 -2.066 -0.080 1.00 86.19 353 GLY A O 1
ATOM 2585 N N . TYR A 1 354 ? 6.181 -3.961 -0.072 1.00 88.06 354 TYR A N 1
ATOM 2586 C CA . TYR A 1 354 ? 5.163 -4.773 0.586 1.00 88.06 354 TYR A CA 1
ATOM 2587 C C . TYR A 1 354 ? 5.738 -5.704 1.652 1.00 88.06 354 TYR A C 1
ATOM 2589 O O . TYR A 1 354 ? 6.919 -6.049 1.650 1.00 88.06 354 TYR A O 1
ATOM 2597 N N . ARG A 1 355 ? 4.873 -6.099 2.584 1.00 85.50 355 ARG A N 1
ATOM 2598 C CA . ARG A 1 355 ? 5.126 -7.153 3.564 1.00 85.50 355 ARG A CA 1
ATOM 2599 C C . ARG A 1 355 ? 3.950 -8.111 3.548 1.00 85.50 355 ARG A C 1
ATOM 2601 O O . ARG A 1 355 ? 2.812 -7.659 3.586 1.00 85.50 355 ARG A O 1
ATOM 2608 N N . ALA A 1 356 ? 4.232 -9.405 3.516 1.00 86.50 356 ALA A N 1
ATOM 2609 C CA . ALA A 1 356 ? 3.224 -10.447 3.629 1.00 86.50 356 ALA A CA 1
ATOM 2610 C C . ALA A 1 356 ? 3.636 -11.462 4.703 1.00 86.50 356 ALA A C 1
ATOM 2612 O O . ALA A 1 356 ? 4.809 -11.820 4.803 1.00 86.50 356 ALA A O 1
ATOM 2613 N N . GLY A 1 357 ? 2.678 -11.905 5.511 1.00 83.19 357 GLY A N 1
ATOM 2614 C CA . GLY A 1 357 ? 2.877 -12.841 6.613 1.00 83.19 357 GLY A CA 1
ATOM 2615 C C . GLY A 1 357 ? 1.571 -13.522 7.017 1.00 83.19 357 GLY A C 1
ATOM 2616 O O . GLY A 1 357 ? 0.564 -13.408 6.319 1.00 83.19 357 GLY A O 1
ATOM 2617 N N . GLU A 1 358 ? 1.590 -14.215 8.155 1.00 71.50 358 GLU A N 1
ATOM 2618 C CA . GLU A 1 358 ? 0.373 -14.780 8.762 1.00 71.50 358 GLU A CA 1
ATOM 2619 C C . GLU A 1 358 ? -0.619 -13.669 9.154 1.00 71.50 358 GLU A C 1
ATOM 2621 O O . GLU A 1 358 ? -1.823 -13.839 8.987 1.00 71.50 358 GLU A O 1
ATOM 2626 N N . ASP A 1 359 ? -0.098 -12.502 9.548 1.00 68.19 359 ASP A N 1
ATOM 2627 C CA . ASP A 1 359 ? -0.871 -11.327 9.975 1.00 68.19 359 ASP A CA 1
ATOM 2628 C C . ASP A 1 359 ? -1.485 -10.515 8.816 1.00 68.19 359 ASP A C 1
ATOM 2630 O O . ASP A 1 359 ? -2.175 -9.527 9.055 1.00 68.19 359 ASP A O 1
ATOM 2634 N N . GLY A 1 360 ? -1.211 -10.872 7.554 1.00 81.25 360 GLY A N 1
ATOM 2635 C CA . GLY A 1 360 ? -1.748 -10.161 6.387 1.00 81.25 360 GLY A CA 1
ATOM 2636 C C . GLY A 1 360 ? -0.724 -9.742 5.338 1.00 81.25 360 GLY A C 1
ATOM 2637 O O . GLY A 1 360 ? 0.458 -10.080 5.396 1.00 81.25 360 GLY A O 1
ATOM 2638 N N . LEU A 1 361 ? -1.213 -8.990 4.354 1.00 85.12 361 LEU A N 1
ATOM 2639 C CA . LEU A 1 361 ? -0.472 -8.363 3.263 1.00 85.12 361 LEU A CA 1
ATOM 2640 C C . LEU A 1 361 ? -0.640 -6.849 3.364 1.00 85.12 361 LEU A C 1
ATOM 2642 O O . LEU A 1 361 ? -1.757 -6.365 3.308 1.00 85.12 361 LEU A O 1
ATOM 2646 N N . ASN A 1 362 ? 0.454 -6.100 3.446 1.00 83.06 362 ASN A N 1
ATOM 2647 C CA . ASN A 1 362 ? 0.439 -4.642 3.516 1.00 83.06 362 ASN A CA 1
ATOM 2648 C C . ASN A 1 362 ? 1.366 -4.047 2.453 1.00 83.06 362 ASN A C 1
ATOM 2650 O O . ASN A 1 362 ? 2.549 -4.393 2.395 1.00 83.06 362 ASN A O 1
ATOM 2654 N N . PHE A 1 363 ? 0.842 -3.112 1.661 1.00 83.12 363 PHE A N 1
ATOM 2655 C CA . PHE A 1 363 ? 1.628 -2.267 0.765 1.00 83.12 363 PHE A CA 1
ATOM 2656 C C . PHE A 1 363 ? 1.960 -0.939 1.448 1.00 83.12 363 PHE A C 1
ATOM 2658 O O . PHE A 1 363 ? 1.225 0.041 1.351 1.00 83.12 363 PHE A O 1
ATOM 2665 N N . TYR A 1 364 ? 3.100 -0.896 2.130 1.00 76.81 364 TYR A N 1
ATOM 2666 C CA . TYR A 1 364 ? 3.495 0.254 2.946 1.00 76.81 364 TYR A CA 1
ATOM 2667 C C . TYR A 1 364 ? 4.133 1.387 2.131 1.00 76.81 364 TYR A C 1
ATOM 2669 O O . TYR A 1 364 ? 4.393 2.470 2.659 1.00 76.81 364 TYR A O 1
ATOM 2677 N N . TYR A 1 365 ? 4.430 1.143 0.853 1.00 81.00 365 TYR A N 1
ATOM 2678 C CA . TYR A 1 365 ? 5.008 2.133 -0.045 1.00 81.00 365 TYR A CA 1
ATOM 2679 C C . TYR A 1 365 ? 4.469 1.969 -1.461 1.00 81.00 365 TYR A C 1
ATOM 2681 O O . TYR A 1 365 ? 4.389 0.855 -1.969 1.00 81.00 365 TYR A O 1
ATOM 2689 N N . THR A 1 366 ? 4.158 3.089 -2.112 1.00 84.31 366 THR A N 1
ATOM 2690 C CA . THR A 1 366 ? 3.787 3.148 -3.529 1.00 84.31 366 THR A CA 1
ATOM 2691 C C . THR A 1 366 ? 4.444 4.358 -4.174 1.00 84.31 366 THR A C 1
ATOM 2693 O O . THR A 1 366 ? 4.335 5.472 -3.659 1.00 84.31 366 THR A O 1
ATOM 2696 N N . ALA A 1 367 ? 5.082 4.159 -5.324 1.00 86.00 367 ALA A N 1
ATOM 2697 C CA . ALA A 1 367 ? 5.572 5.241 -6.162 1.00 86.00 367 ALA A CA 1
ATOM 2698 C C . ALA A 1 367 ? 5.203 5.021 -7.625 1.00 86.00 367 ALA A C 1
ATOM 2700 O O . ALA A 1 367 ? 5.450 3.961 -8.201 1.00 86.00 367 ALA A O 1
ATOM 2701 N N . MET A 1 368 ? 4.633 6.061 -8.227 1.00 89.12 368 MET A N 1
ATOM 2702 C CA . MET A 1 368 ? 4.334 6.088 -9.654 1.00 89.12 368 MET A CA 1
ATOM 2703 C C . MET A 1 368 ? 5.605 6.398 -10.441 1.00 89.12 368 MET A C 1
ATOM 2705 O O . MET A 1 368 ? 6.425 7.209 -10.013 1.00 89.12 368 MET A O 1
ATOM 2709 N N . MET A 1 369 ? 5.743 5.773 -11.602 1.00 91.38 369 MET A N 1
ATOM 2710 C CA . MET A 1 369 ? 6.887 5.899 -12.492 1.00 91.38 369 MET A CA 1
ATOM 2711 C C . MET A 1 369 ? 6.443 6.411 -13.862 1.00 91.38 369 MET A C 1
ATOM 2713 O O . MET A 1 369 ? 5.376 6.065 -14.373 1.00 91.38 369 MET A O 1
ATOM 2717 N N . GLY A 1 370 ? 7.300 7.223 -14.474 1.00 85.38 370 GLY A N 1
ATOM 2718 C CA . GLY A 1 370 ? 7.045 7.808 -15.781 1.00 85.38 370 GLY A CA 1
ATOM 2719 C C . GLY A 1 370 ? 6.079 8.994 -15.750 1.00 85.38 370 GLY A C 1
ATOM 2720 O O . GLY A 1 370 ? 5.488 9.373 -14.735 1.00 85.38 370 GLY A O 1
ATOM 2721 N N . HIS A 1 371 ? 5.935 9.618 -16.915 1.00 78.06 371 HIS A N 1
ATOM 2722 C CA . HIS A 1 371 ? 5.118 10.813 -17.074 1.00 78.06 371 HIS A CA 1
ATOM 2723 C C . HIS A 1 371 ? 3.617 10.508 -17.043 1.00 78.06 371 HIS A C 1
ATOM 2725 O O . HIS A 1 371 ? 3.174 9.418 -17.395 1.00 78.06 371 HIS A O 1
ATOM 2731 N N . VAL A 1 372 ? 2.817 11.513 -16.665 1.00 70.81 372 VAL A N 1
ATOM 2732 C CA . VAL A 1 372 ? 1.351 11.447 -16.750 1.00 70.81 372 VAL A CA 1
ATOM 2733 C C . VAL A 1 372 ? 0.943 11.083 -18.175 1.00 70.81 372 VAL A C 1
ATOM 2735 O O . VAL A 1 372 ? 1.381 11.715 -19.139 1.00 70.81 372 VAL A O 1
ATOM 2738 N N . CYS A 1 373 ? 0.098 10.069 -18.307 1.00 70.00 373 CYS A N 1
ATOM 2739 C CA . CYS A 1 373 ? -0.291 9.573 -19.617 1.00 70.00 373 CYS A CA 1
ATOM 2740 C C . CYS A 1 373 ? -1.166 10.574 -20.337 1.00 70.00 373 CYS A C 1
ATOM 2742 O O . CYS A 1 373 ? -2.113 11.128 -19.781 1.00 70.00 373 CYS A O 1
ATOM 2744 N N . ILE A 1 374 ? -0.907 10.702 -21.630 1.00 65.62 374 ILE A N 1
ATOM 2745 C CA . ILE A 1 374 ? -1.824 11.335 -22.564 1.00 65.62 374 ILE A CA 1
ATOM 2746 C C . ILE A 1 374 ? -2.456 10.195 -23.353 1.00 65.62 374 ILE A C 1
ATOM 2748 O O . ILE A 1 374 ? -1.953 9.794 -24.401 1.00 65.62 374 ILE A O 1
ATOM 2752 N N . ALA A 1 375 ? -3.526 9.618 -22.809 1.00 63.50 375 ALA A N 1
ATOM 2753 C CA . ALA A 1 375 ? -4.242 8.567 -23.515 1.00 63.50 375 ALA A CA 1
ATOM 2754 C C . ALA A 1 375 ? -4.851 9.119 -24.819 1.00 63.50 375 ALA A C 1
ATOM 2756 O O . ALA A 1 375 ? -5.337 10.261 -24.842 1.00 63.50 375 ALA A O 1
ATOM 2757 N N . PRO A 1 376 ? -4.837 8.340 -25.915 1.00 65.06 376 PRO A N 1
ATOM 2758 C CA . PRO A 1 376 ? -5.525 8.721 -27.137 1.00 65.06 376 PRO A CA 1
ATOM 2759 C C . PRO A 1 376 ? -7.032 8.800 -26.875 1.00 65.06 376 PRO A C 1
ATOM 2761 O O . PRO A 1 376 ? -7.612 7.893 -26.288 1.00 65.06 376 PRO A O 1
ATOM 2764 N N . GLY A 1 377 ? -7.671 9.877 -27.330 1.00 77.25 377 GLY A N 1
ATOM 2765 C CA . GLY A 1 377 ? -9.103 10.087 -27.130 1.00 77.25 377 GLY A CA 1
ATOM 2766 C C . GLY A 1 377 ? -9.431 11.502 -26.678 1.00 77.25 377 GLY A C 1
ATOM 2767 O O . GLY A 1 377 ? -8.705 12.457 -26.960 1.00 77.25 377 GLY A O 1
ATOM 2768 N N . THR A 1 378 ? -10.578 11.635 -26.028 1.00 85.31 378 THR A N 1
ATOM 2769 C CA . THR A 1 378 ? -11.069 12.888 -25.456 1.00 85.31 378 THR A CA 1
ATOM 2770 C C . THR A 1 378 ? -10.493 13.122 -24.056 1.00 85.31 378 THR A C 1
ATOM 2772 O O . THR A 1 378 ? -9.973 12.205 -23.425 1.00 85.31 378 THR A O 1
ATOM 2775 N N . GLN A 1 379 ? -10.627 14.347 -23.534 1.00 85.25 379 GLN A N 1
ATOM 2776 C CA . GLN A 1 379 ? -10.286 14.645 -22.135 1.00 85.25 379 GLN A CA 1
ATOM 2777 C C . GLN A 1 379 ? -11.035 13.722 -21.159 1.00 85.25 379 GLN A C 1
ATOM 2779 O O . GLN A 1 379 ? -10.479 13.296 -20.158 1.00 85.25 379 GLN A O 1
ATOM 2784 N N . GLU A 1 380 ? -12.279 13.362 -21.477 1.00 86.50 380 GLU A N 1
ATOM 2785 C CA . GLU A 1 380 ? -13.091 12.473 -20.646 1.00 86.50 380 GLU A CA 1
ATOM 2786 C C . GLU A 1 380 ? -12.524 11.046 -20.586 1.00 86.50 380 GLU A C 1
ATOM 2788 O O . GLU A 1 380 ? -12.600 10.397 -19.541 1.00 86.50 380 GLU A O 1
ATOM 2793 N N . ASP A 1 381 ? -11.928 10.566 -21.681 1.00 83.44 381 ASP A N 1
ATOM 2794 C CA . ASP A 1 381 ? -11.253 9.264 -21.725 1.00 83.44 381 ASP A CA 1
ATOM 2795 C C . ASP A 1 381 ? -9.984 9.280 -20.862 1.00 83.44 381 ASP A C 1
ATOM 2797 O O . ASP A 1 381 ? -9.734 8.348 -20.098 1.00 83.44 381 ASP A O 1
ATOM 2801 N N . GLN A 1 382 ? -9.225 10.379 -20.916 1.00 82.69 382 GLN A N 1
ATOM 2802 C CA . GLN A 1 382 ? -8.039 10.582 -20.080 1.00 82.69 382 GLN A CA 1
ATOM 2803 C C . GLN A 1 382 ? -8.403 10.659 -18.595 1.00 82.69 382 GLN A C 1
ATOM 2805 O O . GLN A 1 382 ? -7.826 9.939 -17.782 1.00 82.69 382 GLN A O 1
ATOM 2810 N N . ASP A 1 383 ? -9.407 11.462 -18.242 1.00 84.69 383 ASP A N 1
ATOM 2811 C CA . ASP A 1 383 ? -9.861 11.605 -16.859 1.00 84.69 383 ASP A CA 1
ATOM 2812 C C . ASP A 1 383 ? -10.381 10.273 -16.299 1.00 84.69 383 ASP A C 1
ATOM 2814 O O . ASP A 1 383 ? -10.257 10.005 -15.106 1.00 84.69 383 ASP A O 1
ATOM 2818 N N . ARG A 1 384 ? -10.965 9.417 -17.146 1.00 87.19 384 ARG A N 1
ATOM 2819 C CA . ARG A 1 384 ? -11.430 8.083 -16.751 1.00 87.19 384 ARG A CA 1
ATOM 2820 C C . ARG A 1 384 ? -10.275 7.150 -16.403 1.00 87.19 384 ARG A C 1
ATOM 2822 O O . ARG A 1 384 ? -10.355 6.473 -15.384 1.00 87.19 384 ARG A O 1
ATOM 2829 N N . LEU A 1 385 ? -9.217 7.136 -17.212 1.00 86.31 385 LEU A N 1
ATOM 2830 C CA . LEU A 1 385 ? -8.021 6.334 -16.942 1.00 86.31 385 LEU A CA 1
ATOM 2831 C C . LEU A 1 385 ? -7.284 6.824 -15.694 1.00 86.31 385 LEU A C 1
ATOM 2833 O O . LEU A 1 385 ? -6.872 6.006 -14.882 1.00 86.31 385 LEU A O 1
ATOM 2837 N N . LEU A 1 386 ? -7.184 8.142 -15.503 1.00 84.19 386 LEU A N 1
ATOM 2838 C CA . LEU A 1 386 ? -6.578 8.721 -14.301 1.00 84.19 386 LEU A CA 1
ATOM 2839 C C . LEU A 1 386 ? -7.392 8.421 -13.039 1.00 84.19 386 LEU A C 1
ATOM 2841 O O . LEU A 1 386 ? -6.812 8.099 -12.006 1.00 84.19 386 LEU A O 1
ATOM 2845 N N . ARG A 1 387 ? -8.731 8.483 -13.111 1.00 87.56 387 ARG A N 1
ATOM 2846 C CA . ARG A 1 387 ? -9.586 8.056 -11.994 1.00 87.56 387 ARG A CA 1
ATOM 2847 C C . ARG A 1 387 ? -9.391 6.578 -11.677 1.00 87.56 387 ARG A C 1
ATOM 2849 O O . ARG A 1 387 ? -9.226 6.253 -10.512 1.00 87.56 387 ARG A O 1
ATOM 2856 N N . GLN A 1 388 ? -9.368 5.710 -12.690 1.00 91.44 388 GLN A N 1
ATOM 2857 C CA . GLN A 1 388 ? -9.134 4.281 -12.485 1.00 91.44 388 GLN A CA 1
ATOM 2858 C C . GLN A 1 388 ? -7.758 4.007 -11.866 1.00 91.44 388 GLN A C 1
ATOM 2860 O O . GLN A 1 388 ? -7.683 3.207 -10.942 1.00 91.44 388 GLN A O 1
ATOM 2865 N N . GLU A 1 389 ? -6.692 4.658 -12.348 1.00 90.19 389 GLU A N 1
ATOM 2866 C CA . GLU A 1 389 ? -5.353 4.568 -11.747 1.00 90.19 389 GLU A CA 1
ATOM 2867 C C . GLU A 1 389 ? -5.415 4.925 -10.259 1.00 90.19 389 GLU A C 1
ATOM 2869 O O . GLU A 1 389 ? -4.982 4.131 -9.430 1.00 90.19 389 GLU A O 1
ATOM 2874 N N . GLY A 1 390 ? -6.028 6.067 -9.925 1.00 84.75 390 GLY A N 1
ATOM 2875 C CA . GLY A 1 390 ? -6.208 6.506 -8.543 1.00 84.75 390 GLY A CA 1
ATOM 2876 C C . GLY A 1 390 ? -6.954 5.477 -7.695 1.00 84.75 390 GLY A C 1
ATOM 2877 O O . GLY A 1 390 ? -6.419 5.041 -6.683 1.00 84.75 390 GLY A O 1
ATOM 2878 N N . THR A 1 391 ? -8.136 5.034 -8.139 1.00 89.50 391 THR A N 1
ATOM 2879 C CA . THR A 1 391 ? -8.941 4.018 -7.438 1.00 89.50 391 THR A CA 1
ATOM 2880 C C . THR A 1 391 ? -8.169 2.714 -7.243 1.00 89.50 391 THR A C 1
ATOM 2882 O O . THR A 1 391 ? -8.192 2.147 -6.159 1.00 89.50 391 THR A O 1
ATOM 2885 N N . PHE A 1 392 ? -7.451 2.249 -8.266 1.00 93.25 392 PHE A N 1
ATOM 2886 C CA . PHE A 1 392 ? -6.657 1.028 -8.189 1.00 93.25 392 PHE A CA 1
ATOM 2887 C C . PHE A 1 392 ? -5.508 1.150 -7.183 1.00 93.25 392 PHE A C 1
ATOM 2889 O O . PHE A 1 392 ? -5.355 0.287 -6.324 1.00 93.25 392 PHE A O 1
ATOM 2896 N N . THR A 1 393 ? -4.712 2.220 -7.262 1.00 86.19 393 THR A N 1
ATOM 2897 C CA . THR A 1 393 ? -3.571 2.414 -6.351 1.00 86.19 393 THR A CA 1
ATOM 2898 C C . THR A 1 393 ? -4.003 2.688 -4.914 1.00 86.19 393 THR A C 1
ATOM 2900 O O . THR A 1 393 ? -3.340 2.239 -3.985 1.00 86.19 393 THR A O 1
ATOM 2903 N N . ASP A 1 394 ? -5.129 3.378 -4.726 1.00 83.94 394 ASP A N 1
ATOM 2904 C CA . ASP A 1 394 ? -5.711 3.612 -3.408 1.00 83.94 394 ASP A CA 1
ATOM 2905 C C . ASP A 1 394 ? -6.172 2.279 -2.804 1.00 83.94 394 ASP A C 1
ATOM 2907 O O . ASP A 1 394 ? -5.710 1.912 -1.728 1.00 83.94 394 ASP A O 1
ATOM 2911 N N . ALA A 1 395 ? -6.946 1.471 -3.536 1.00 87.81 395 ALA A N 1
ATOM 2912 C CA . ALA A 1 395 ? -7.386 0.159 -3.058 1.00 87.81 395 ALA A CA 1
ATOM 2913 C C . ALA A 1 395 ? -6.211 -0.805 -2.767 1.00 87.81 395 ALA A C 1
ATOM 2915 O O . ALA A 1 395 ? -6.249 -1.552 -1.787 1.00 87.81 395 ALA A O 1
ATOM 2916 N N . LEU A 1 396 ? -5.126 -0.748 -3.555 1.00 86.56 396 LEU A N 1
ATOM 2917 C CA . LEU A 1 396 ? -3.880 -1.454 -3.231 1.00 86.5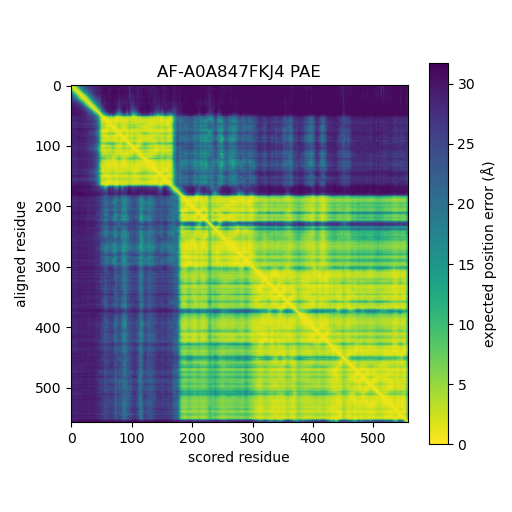6 396 LEU A CA 1
ATOM 2918 C C . LEU A 1 396 ? -3.303 -0.999 -1.883 1.00 86.56 396 LEU A C 1
ATOM 2920 O O . LEU A 1 396 ? -2.961 -1.841 -1.062 1.00 86.56 396 LEU A O 1
ATOM 2924 N N . SER A 1 397 ? -3.231 0.308 -1.617 1.00 81.94 397 SER A N 1
ATOM 2925 C CA . SER A 1 397 ? -2.657 0.835 -0.366 1.00 81.94 397 SER A CA 1
ATOM 2926 C C . SER A 1 397 ? -3.432 0.441 0.898 1.00 81.94 397 SER A C 1
ATOM 2928 O O . SER A 1 397 ? -2.853 0.394 1.981 1.00 81.94 397 SER A O 1
ATOM 2930 N N . TRP A 1 398 ? -4.719 0.107 0.756 1.00 83.31 398 TRP A N 1
ATOM 2931 C CA . TRP A 1 398 ? -5.583 -0.360 1.846 1.00 83.31 398 TRP A CA 1
ATOM 2932 C C . TRP A 1 398 ? -5.734 -1.882 1.912 1.00 83.31 398 TRP A C 1
ATOM 2934 O O . TRP A 1 398 ? -6.481 -2.378 2.757 1.00 83.31 398 TRP A O 1
ATOM 2944 N N . THR A 1 399 ? -5.061 -2.627 1.030 1.00 87.94 399 THR A N 1
ATOM 2945 C CA . THR A 1 399 ? -5.058 -4.095 1.062 1.00 87.94 399 THR A CA 1
ATOM 2946 C C . THR A 1 399 ? -4.457 -4.583 2.379 1.00 87.94 399 THR A C 1
ATOM 2948 O O . THR A 1 399 ? -3.392 -4.111 2.776 1.00 87.94 399 THR A O 1
ATOM 2951 N N . ASP A 1 400 ? -5.149 -5.512 3.042 1.00 85.94 400 ASP A N 1
ATOM 2952 C CA . ASP A 1 400 ? -4.687 -6.194 4.260 1.00 85.94 400 ASP A CA 1
ATOM 2953 C C . ASP A 1 400 ? -4.583 -7.711 4.094 1.00 85.94 400 ASP A C 1
ATOM 2955 O O . ASP A 1 400 ? -3.901 -8.381 4.868 1.00 85.94 400 ASP A O 1
ATOM 2959 N N . ARG A 1 401 ? -5.266 -8.278 3.099 1.00 89.50 401 ARG A N 1
ATOM 2960 C CA . ARG A 1 401 ? -5.403 -9.723 2.926 1.00 89.50 401 ARG A CA 1
ATOM 2961 C C . ARG A 1 401 ? -5.410 -10.096 1.458 1.00 89.50 401 ARG A C 1
ATOM 2963 O O . ARG A 1 401 ? -5.718 -9.291 0.578 1.00 89.50 401 ARG A O 1
ATOM 2970 N N . PHE A 1 402 ? -5.124 -11.365 1.197 1.00 94.00 402 PHE A N 1
ATOM 2971 C CA . PHE A 1 402 ? -5.263 -11.932 -0.132 1.00 94.00 402 PHE A CA 1
ATOM 2972 C C . PHE A 1 402 ? -5.779 -13.367 -0.092 1.00 94.00 402 PHE A C 1
ATOM 2974 O O . PHE A 1 402 ? -5.664 -14.076 0.907 1.00 94.00 402 PHE A O 1
ATOM 2981 N N . ARG A 1 403 ? -6.331 -13.805 -1.219 1.00 93.06 403 ARG A N 1
ATOM 2982 C CA . ARG A 1 403 ? -6.729 -15.183 -1.484 1.00 93.06 403 ARG A CA 1
ATOM 2983 C C . ARG A 1 403 ? -6.085 -15.622 -2.790 1.00 93.06 403 ARG A C 1
ATOM 2985 O O . ARG A 1 403 ? -6.313 -15.021 -3.839 1.00 93.06 403 ARG A O 1
ATOM 2992 N N . LEU A 1 404 ? -5.298 -16.688 -2.726 1.00 93.25 404 LEU A N 1
ATOM 2993 C CA . LEU A 1 404 ? -4.732 -17.338 -3.901 1.00 93.25 404 LEU A CA 1
ATOM 2994 C C . LEU A 1 404 ? -5.509 -18.627 -4.173 1.00 93.25 404 LEU A C 1
ATOM 2996 O O . LEU A 1 404 ? -5.712 -19.433 -3.265 1.00 93.25 404 LEU A O 1
ATOM 3000 N N . ALA A 1 405 ? -5.959 -18.832 -5.410 1.00 93.12 405 ALA A N 1
ATOM 3001 C CA . ALA A 1 405 ? -6.567 -20.104 -5.785 1.00 93.12 405 ALA A CA 1
ATOM 3002 C C . ALA A 1 405 ? -5.525 -21.233 -5.724 1.00 93.12 405 ALA A C 1
ATOM 3004 O O . ALA A 1 405 ? -4.395 -21.053 -6.173 1.00 93.12 405 ALA A O 1
ATOM 3005 N N . GLU A 1 406 ? -5.909 -22.416 -5.228 1.00 88.38 406 GLU A N 1
ATOM 3006 C CA . GLU A 1 406 ? -4.997 -23.570 -5.093 1.00 88.38 406 GLU A CA 1
ATOM 3007 C C . GLU A 1 406 ? -4.352 -23.996 -6.425 1.00 88.38 406 GLU A C 1
ATOM 3009 O O . GLU A 1 406 ? -3.247 -24.535 -6.450 1.00 88.38 406 GLU A O 1
ATOM 3014 N N . ASP A 1 407 ? -5.040 -23.768 -7.545 1.00 90.00 407 ASP A N 1
ATOM 3015 C CA . ASP A 1 407 ? -4.551 -24.052 -8.896 1.00 90.00 407 ASP A CA 1
ATOM 3016 C C . ASP A 1 407 ? -3.792 -22.874 -9.534 1.00 90.00 407 ASP A C 1
ATOM 3018 O O . ASP A 1 407 ? -3.373 -22.964 -10.691 1.00 90.00 407 ASP A O 1
ATOM 3022 N N . GLY A 1 408 ? -3.620 -21.774 -8.795 1.00 89.31 408 GLY A N 1
ATOM 3023 C CA . GLY A 1 408 ? -2.994 -20.540 -9.248 1.00 89.31 408 GLY A CA 1
ATOM 3024 C C . GLY A 1 408 ? -3.817 -19.766 -10.277 1.00 89.31 408 GLY A C 1
ATOM 3025 O O . GLY A 1 408 ? -3.268 -18.885 -10.925 1.00 89.31 408 GLY A O 1
ATOM 3026 N N . SER A 1 409 ? -5.103 -20.081 -10.476 1.00 94.44 409 SER A N 1
ATOM 3027 C CA . SER A 1 409 ? -5.931 -19.454 -11.519 1.00 94.44 409 SER A CA 1
ATOM 3028 C C . SER A 1 409 ? -6.403 -18.035 -11.197 1.00 94.44 409 SER A C 1
ATOM 3030 O O . SER A 1 409 ? -6.802 -17.313 -12.111 1.00 94.44 409 SER A O 1
A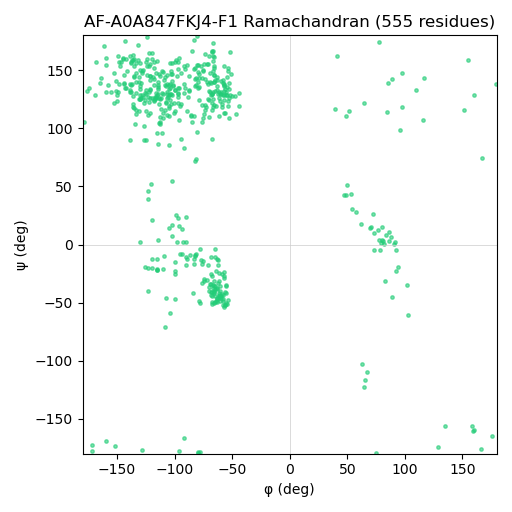TOM 3032 N N . SER A 1 410 ? -6.343 -17.617 -9.932 1.00 96.75 410 SER A N 1
ATOM 3033 C CA . SER A 1 410 ? -6.704 -16.264 -9.519 1.00 96.75 410 SER A CA 1
ATOM 3034 C C . SER A 1 410 ? -5.970 -15.822 -8.262 1.00 96.75 410 SER A C 1
ATOM 3036 O O . SER A 1 410 ? -5.746 -16.624 -7.351 1.00 96.75 410 SER A O 1
ATOM 3038 N N . LEU A 1 411 ? -5.695 -14.525 -8.199 1.00 97.56 411 LEU A N 1
ATOM 3039 C CA . LEU A 1 411 ? -5.308 -13.802 -6.995 1.00 97.56 411 LEU A CA 1
ATOM 3040 C C . LEU A 1 411 ? -6.412 -12.791 -6.700 1.00 97.56 411 LEU A C 1
ATOM 3042 O O . LEU A 1 411 ? -6.787 -12.018 -7.575 1.00 97.56 411 LEU A O 1
ATOM 3046 N N . GLU A 1 412 ? -6.926 -12.782 -5.483 1.00 97.25 412 GLU A N 1
ATOM 3047 C CA . GLU A 1 412 ? -7.845 -11.757 -5.003 1.00 97.25 412 GLU A CA 1
ATOM 3048 C C . GLU A 1 412 ? -7.180 -10.997 -3.859 1.00 97.25 412 GLU A C 1
ATOM 3050 O O . GLU A 1 412 ? -6.711 -11.618 -2.908 1.00 97.25 412 GLU A O 1
ATOM 3055 N N . LEU A 1 413 ? -7.121 -9.672 -3.957 1.00 96.50 413 LEU A N 1
ATOM 3056 C CA . LEU A 1 413 ? -6.692 -8.789 -2.875 1.00 96.50 413 LEU A CA 1
ATOM 3057 C C . LEU A 1 413 ? -7.925 -8.164 -2.230 1.00 96.50 413 LEU A C 1
ATOM 3059 O O . LEU A 1 413 ? -8.846 -7.750 -2.935 1.00 96.50 413 LEU A O 1
ATOM 3063 N N . LEU A 1 414 ? -7.929 -8.097 -0.904 1.00 92.75 414 LEU A N 1
ATOM 3064 C CA . LEU A 1 414 ? -9.033 -7.577 -0.106 1.00 92.75 414 LEU A CA 1
ATOM 3065 C C . LEU A 1 414 ? -8.522 -6.410 0.737 1.00 92.75 414 LEU A C 1
ATOM 3067 O O . LEU A 1 414 ? -7.451 -6.508 1.340 1.00 92.75 414 LEU A O 1
ATOM 3071 N N . SER A 1 415 ? -9.271 -5.309 0.749 1.00 88.69 415 SER A N 1
ATOM 3072 C CA . SER A 1 415 ? -8.922 -4.112 1.514 1.00 88.69 415 SER A CA 1
ATOM 3073 C C . SER A 1 415 ? -9.636 -4.037 2.861 1.00 88.69 415 SER A C 1
ATOM 3075 O O . SER A 1 415 ? -10.739 -4.560 3.043 1.00 88.69 415 SER A O 1
ATOM 3077 N N . GLN A 1 416 ? -9.053 -3.279 3.793 1.00 82.75 416 GLN A N 1
ATOM 3078 C CA . GLN A 1 416 ? -9.687 -2.938 5.076 1.00 82.75 416 GLN A CA 1
ATOM 3079 C C . GLN A 1 416 ? -10.973 -2.119 4.908 1.00 82.75 416 GLN A C 1
ATOM 3081 O O . GLN A 1 416 ? -11.781 -2.036 5.836 1.00 82.75 416 GLN A O 1
ATOM 3086 N N . ARG A 1 417 ? -11.175 -1.517 3.729 1.00 83.56 417 ARG A N 1
ATOM 3087 C CA . ARG A 1 417 ? -12.377 -0.751 3.377 1.00 83.56 417 ARG A CA 1
ATOM 3088 C C . ARG A 1 417 ? -13.435 -1.606 2.674 1.00 83.56 417 ARG A C 1
ATOM 3090 O O . ARG A 1 417 ? -14.481 -1.082 2.309 1.00 83.56 417 ARG A O 1
ATOM 3097 N N . GLY A 1 418 ? -13.185 -2.907 2.513 1.00 86.69 418 GLY A N 1
ATOM 3098 C CA . GLY A 1 418 ? -14.115 -3.864 1.913 1.00 86.69 418 GLY A CA 1
ATOM 3099 C C . GLY A 1 418 ? -14.012 -3.997 0.392 1.00 86.69 418 GLY A C 1
ATOM 3100 O O . GLY A 1 418 ? -14.821 -4.708 -0.200 1.00 86.69 418 GLY A O 1
ATOM 3101 N N . GLU A 1 419 ? -13.032 -3.354 -0.244 1.00 92.06 419 GLU A N 1
ATOM 3102 C CA . GLU A 1 419 ? -12.833 -3.428 -1.695 1.00 92.06 419 GLU A CA 1
ATOM 3103 C C . GLU A 1 419 ? -12.189 -4.769 -2.077 1.00 92.06 419 GLU A C 1
ATOM 3105 O O . GLU A 1 419 ? -11.307 -5.267 -1.372 1.00 92.06 419 GLU A O 1
ATOM 3110 N N . SER A 1 420 ? -12.588 -5.330 -3.223 1.00 95.38 420 SER A N 1
ATOM 3111 C CA . SER A 1 420 ? -11.988 -6.551 -3.789 1.00 95.38 420 SER A CA 1
ATOM 3112 C C . SER A 1 420 ? -11.337 -6.281 -5.147 1.00 95.38 420 SER A C 1
ATOM 3114 O O . SER A 1 420 ? -11.971 -5.761 -6.071 1.00 95.38 420 SER A O 1
ATOM 3116 N N . LEU A 1 421 ? -10.065 -6.657 -5.290 1.00 98.31 421 LEU A N 1
ATOM 3117 C CA . LEU A 1 421 ? -9.334 -6.636 -6.555 1.00 98.31 421 LEU A CA 1
ATOM 3118 C C . LEU A 1 421 ? -9.085 -8.072 -7.000 1.00 98.31 421 LEU A C 1
ATOM 3120 O O . LEU A 1 421 ? -8.305 -8.792 -6.381 1.00 98.31 421 LEU A O 1
ATOM 3124 N N . VAL A 1 422 ? -9.710 -8.483 -8.100 1.00 98.38 422 VAL A N 1
ATOM 3125 C CA . VAL A 1 422 ? -9.565 -9.840 -8.637 1.00 98.38 422 VAL A CA 1
ATOM 3126 C C . VAL A 1 422 ? -8.644 -9.810 -9.841 1.00 98.38 422 VAL A C 1
ATOM 3128 O O . VAL A 1 422 ? -8.848 -9.040 -10.786 1.00 98.38 422 VAL A O 1
ATOM 3131 N N . PHE A 1 423 ? -7.661 -10.697 -9.823 1.00 98.44 423 PHE A N 1
ATOM 3132 C CA . PHE A 1 423 ? -6.665 -10.863 -10.857 1.00 98.44 423 PHE A CA 1
ATOM 3133 C C . PHE A 1 423 ? -6.631 -12.295 -11.381 1.00 98.44 423 PHE A C 1
ATOM 3135 O O . PHE A 1 423 ? -6.917 -13.257 -10.668 1.00 98.44 423 PHE A O 1
ATOM 3142 N N . GLU A 1 424 ? -6.186 -12.430 -12.623 1.00 97.62 424 GLU A N 1
ATOM 3143 C CA . GLU A 1 424 ? -5.807 -13.698 -13.240 1.00 97.62 424 GLU A CA 1
ATOM 3144 C C . GLU A 1 424 ? -4.303 -13.700 -13.569 1.00 97.62 424 GLU A C 1
ATOM 3146 O O . GLU A 1 424 ? -3.706 -12.624 -13.698 1.00 97.62 424 GLU A O 1
ATOM 3151 N N . PRO A 1 425 ? -3.663 -14.872 -13.722 1.00 97.19 425 PRO A N 1
ATOM 3152 C CA . PRO A 1 425 ? -2.264 -14.947 -14.111 1.00 97.19 425 PRO A CA 1
ATOM 3153 C C . PRO A 1 425 ? -2.017 -14.226 -15.428 1.00 97.19 425 PRO A C 1
ATOM 3155 O O . PRO A 1 425 ? -2.705 -14.460 -16.426 1.00 97.19 425 PRO A O 1
ATOM 3158 N N . LEU A 1 426 ? -0.985 -13.388 -15.457 1.00 94.75 426 LEU A N 1
ATOM 3159 C CA . LEU A 1 426 ? -0.537 -12.785 -16.698 1.00 94.75 426 LEU A CA 1
ATOM 3160 C C . LEU A 1 426 ? 0.012 -13.893 -17.606 1.00 94.75 426 LEU A C 1
ATOM 3162 O O . LEU A 1 426 ? 0.946 -14.612 -17.242 1.00 94.75 426 LEU A O 1
ATOM 3166 N N . ALA A 1 427 ? -0.579 -14.063 -18.789 1.00 90.00 427 ALA A N 1
ATOM 3167 C CA . ALA A 1 427 ? -0.207 -15.166 -19.663 1.00 90.00 427 ALA A CA 1
ATOM 3168 C C . ALA A 1 427 ? 1.260 -15.050 -20.110 1.00 90.00 427 ALA A C 1
ATOM 3170 O O . ALA A 1 427 ? 1.749 -13.965 -20.414 1.00 90.00 427 ALA A O 1
ATOM 3171 N N . ALA A 1 428 ? 1.955 -16.182 -20.254 1.00 82.44 428 ALA A N 1
ATOM 3172 C CA . ALA A 1 428 ? 3.368 -16.195 -20.655 1.00 82.44 428 ALA A CA 1
ATOM 3173 C C . ALA A 1 428 ? 3.639 -15.497 -22.006 1.00 82.44 428 ALA A C 1
ATOM 3175 O O . ALA A 1 428 ? 4.734 -14.996 -22.227 1.00 82.44 428 ALA A O 1
ATOM 3176 N N . GLY A 1 429 ? 2.652 -15.451 -22.910 1.00 82.88 429 GLY A N 1
ATOM 3177 C CA . GLY A 1 429 ? 2.755 -14.709 -24.172 1.00 82.88 429 GLY A CA 1
ATOM 3178 C C . GLY A 1 429 ? 2.592 -13.189 -24.034 1.00 82.88 429 GLY A C 1
ATOM 3179 O O . GLY A 1 429 ? 2.890 -12.467 -24.979 1.00 82.88 429 GLY A O 1
ATOM 3180 N N . GLU A 1 430 ? 2.115 -12.706 -22.886 1.00 85.62 430 GLU A N 1
ATOM 3181 C CA . GLU A 1 430 ? 1.982 -11.280 -22.562 1.00 85.62 430 GLU A CA 1
ATOM 3182 C C . GLU A 1 430 ? 3.246 -10.719 -21.888 1.00 85.62 430 GLU A C 1
ATOM 3184 O O . GLU A 1 430 ? 3.435 -9.499 -21.895 1.00 85.62 430 GLU A O 1
ATOM 3189 N N . VAL A 1 431 ? 4.116 -11.596 -21.364 1.00 90.44 431 VAL A N 1
ATOM 3190 C CA . VAL A 1 431 ? 5.434 -11.263 -20.800 1.00 90.44 431 VAL A CA 1
ATOM 3191 C C . VAL A 1 431 ? 6.463 -11.167 -21.936 1.00 90.44 431 VAL A C 1
ATOM 3193 O O . VAL A 1 431 ? 6.807 -12.186 -22.544 1.00 90.44 431 VAL A O 1
ATOM 3196 N N . PRO A 1 432 ? 6.971 -9.967 -22.263 1.00 92.38 432 PRO A N 1
ATOM 3197 C CA . PRO A 1 432 ? 7.900 -9.793 -23.372 1.00 92.38 432 PRO A CA 1
ATOM 3198 C C . PRO A 1 432 ? 9.274 -10.392 -23.033 1.00 92.38 432 PRO A C 1
ATOM 3200 O O . PRO A 1 432 ? 9.768 -10.195 -21.921 1.00 92.38 432 PRO A O 1
ATOM 3203 N N . PRO A 1 433 ? 9.941 -11.092 -23.969 1.00 93.75 433 PRO A N 1
ATOM 3204 C CA . PRO A 1 433 ? 11.308 -11.544 -23.744 1.00 93.75 433 PRO A CA 1
ATOM 3205 C C . PRO A 1 433 ? 12.266 -10.348 -23.659 1.00 93.75 433 PRO A C 1
ATOM 3207 O O . PRO A 1 433 ? 12.065 -9.338 -24.336 1.00 93.75 433 PRO A O 1
ATOM 3210 N N . VAL A 1 434 ? 13.345 -10.477 -22.880 1.00 95.44 434 VAL A N 1
ATOM 3211 C CA . VAL A 1 434 ? 14.403 -9.449 -22.796 1.00 95.44 434 VAL A CA 1
ATOM 3212 C C . VAL A 1 434 ? 15.005 -9.184 -24.180 1.00 95.44 434 VAL A C 1
ATOM 3214 O O . VAL A 1 434 ? 15.046 -8.038 -24.633 1.00 95.44 434 VAL A O 1
ATOM 3217 N N . GLU A 1 435 ? 15.427 -10.249 -24.872 1.00 95.75 435 GLU A N 1
ATOM 3218 C CA . GLU A 1 435 ? 15.954 -10.185 -26.238 1.00 95.75 435 GLU A CA 1
ATOM 3219 C C . GLU A 1 435 ? 14.819 -10.157 -27.273 1.00 95.75 435 GLU A C 1
ATOM 3221 O O . GLU A 1 435 ? 13.845 -10.901 -27.177 1.00 95.75 435 GLU A O 1
ATOM 3226 N N . GLY A 1 436 ? 14.947 -9.295 -28.286 1.00 93.25 436 GLY A N 1
ATOM 3227 C CA . GLY A 1 436 ? 13.952 -9.131 -29.354 1.00 93.25 436 GLY A CA 1
ATOM 3228 C C . GLY A 1 436 ? 12.900 -8.047 -29.097 1.00 93.25 436 GLY A C 1
ATOM 3229 O O . GLY A 1 436 ? 12.386 -7.479 -30.062 1.00 93.25 436 GLY A O 1
ATOM 3230 N N . THR A 1 437 ? 12.656 -7.678 -27.840 1.00 95.56 437 THR A N 1
ATOM 3231 C CA . THR A 1 437 ? 11.777 -6.558 -27.465 1.00 95.56 437 THR A CA 1
ATOM 3232 C C . THR A 1 437 ? 12.506 -5.212 -27.568 1.00 95.56 437 THR A C 1
ATOM 3234 O O . THR A 1 437 ? 13.696 -5.109 -27.264 1.00 95.56 437 THR A O 1
ATOM 3237 N N . THR A 1 438 ? 11.796 -4.163 -28.001 1.00 95.88 438 THR A N 1
ATOM 3238 C CA . 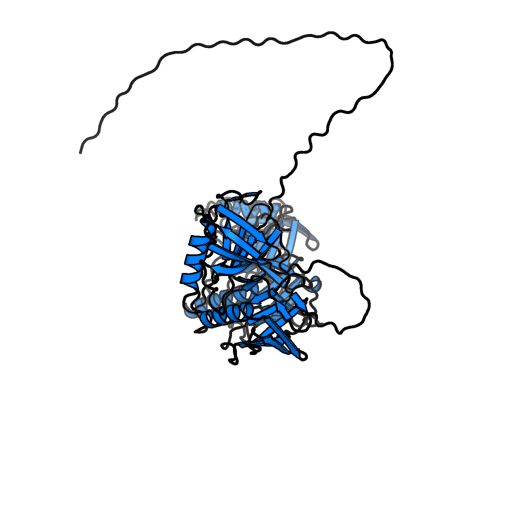THR A 1 438 ? 12.261 -2.775 -27.841 1.00 95.88 438 THR A CA 1
ATOM 3239 C C . THR A 1 438 ? 11.636 -2.194 -26.577 1.00 95.88 438 THR A C 1
ATOM 3241 O O . THR A 1 438 ? 10.414 -2.102 -26.464 1.00 95.88 438 THR A O 1
ATOM 3244 N N . TRP A 1 439 ? 12.482 -1.803 -25.639 1.00 97.06 439 TRP A N 1
ATOM 3245 C CA . TRP A 1 439 ? 12.116 -1.301 -24.324 1.00 97.06 439 TRP A CA 1
ATOM 3246 C C . TRP A 1 439 ? 12.226 0.224 -24.294 1.00 97.06 439 TRP A C 1
ATOM 3248 O O . TRP A 1 439 ? 13.199 0.774 -24.810 1.00 97.06 439 TRP A O 1
ATOM 3258 N N . ALA A 1 440 ? 11.242 0.905 -23.708 1.00 95.06 440 ALA A N 1
ATOM 3259 C CA . ALA A 1 440 ? 11.235 2.354 -23.501 1.00 95.06 440 ALA A CA 1
ATOM 3260 C C . ALA A 1 440 ? 11.481 2.662 -22.021 1.00 95.06 440 ALA A C 1
ATOM 3262 O O . ALA A 1 440 ? 10.858 2.038 -21.163 1.00 95.06 440 ALA A O 1
ATOM 3263 N N . LEU A 1 441 ? 12.404 3.575 -21.711 1.00 96.06 441 LEU A N 1
ATOM 3264 C CA . LEU A 1 441 ? 12.734 3.903 -20.323 1.00 96.06 441 LEU A CA 1
ATOM 3265 C C . LEU A 1 441 ? 11.547 4.607 -19.666 1.00 96.06 441 LEU A C 1
ATOM 3267 O O . LEU A 1 441 ? 11.029 5.586 -20.198 1.00 96.06 441 LEU A O 1
ATOM 3271 N N . VAL A 1 442 ? 11.162 4.114 -18.497 1.00 94.06 442 VAL A N 1
ATOM 3272 C CA . VAL A 1 442 ? 10.109 4.689 -17.661 1.00 94.06 442 VAL A CA 1
ATOM 3273 C C . VAL A 1 442 ? 10.729 5.529 -16.554 1.00 94.06 442 VAL A C 1
ATOM 3275 O O . VAL A 1 442 ? 10.279 6.645 -16.299 1.00 94.06 442 VAL A O 1
ATOM 3278 N N . SER A 1 443 ? 11.750 4.998 -15.875 1.00 95.75 443 SER A N 1
ATOM 3279 C CA . SER A 1 443 ? 12.351 5.667 -14.725 1.00 95.75 443 SER A CA 1
ATOM 3280 C C . SER A 1 443 ? 13.760 5.164 -14.414 1.00 95.75 443 SER A C 1
ATOM 3282 O O . SER A 1 443 ? 14.125 4.025 -14.715 1.00 95.75 443 SER A O 1
ATOM 3284 N N . PHE A 1 444 ? 14.541 6.034 -13.777 1.00 96.94 444 PHE A N 1
ATOM 3285 C CA . PHE A 1 444 ? 15.715 5.654 -12.997 1.00 96.94 444 PHE A CA 1
ATOM 3286 C C . PHE A 1 444 ? 15.264 5.450 -11.553 1.00 96.94 444 PHE A C 1
ATOM 3288 O O . PHE A 1 444 ? 14.622 6.337 -11.009 1.00 96.94 444 PHE A O 1
ATOM 3295 N N . VAL A 1 445 ? 15.612 4.343 -10.912 1.00 95.94 445 VAL A N 1
ATOM 3296 C CA . VAL A 1 445 ? 15.254 4.086 -9.513 1.00 95.94 445 VAL A CA 1
ATOM 3297 C C . VAL A 1 445 ? 16.519 4.086 -8.668 1.00 95.94 445 VAL A C 1
ATOM 3299 O O . VAL A 1 445 ? 17.465 3.359 -8.964 1.00 95.94 445 VAL A O 1
ATOM 3302 N N . GLU A 1 446 ? 16.542 4.911 -7.626 1.00 93.06 446 GLU A N 1
ATOM 3303 C CA . GLU A 1 446 ? 17.611 4.935 -6.625 1.00 93.06 446 GLU A CA 1
ATOM 3304 C C . GLU A 1 446 ? 17.149 4.247 -5.333 1.00 93.06 446 GLU A C 1
ATOM 3306 O O . GLU A 1 446 ? 15.961 4.302 -5.004 1.00 93.06 446 GLU A O 1
ATOM 3311 N N . PRO A 1 447 ? 18.055 3.611 -4.575 1.00 91.81 447 PRO A N 1
ATOM 3312 C CA . PRO A 1 447 ? 17.729 3.142 -3.238 1.00 91.81 447 PRO A CA 1
ATOM 3313 C C . PRO A 1 447 ? 17.569 4.342 -2.296 1.00 91.81 447 PRO A C 1
ATOM 3315 O O . PRO A 1 447 ? 18.407 5.244 -2.252 1.00 91.81 447 PRO A O 1
ATOM 3318 N N . ASN A 1 448 ? 16.488 4.349 -1.525 1.00 81.75 448 ASN A N 1
ATOM 3319 C CA . ASN A 1 448 ? 16.214 5.342 -0.498 1.00 81.75 448 ASN A CA 1
ATOM 3320 C C . ASN A 1 448 ? 16.203 4.677 0.880 1.00 81.75 448 ASN A C 1
ATOM 3322 O O . ASN A 1 448 ? 15.187 4.133 1.323 1.00 81.75 448 ASN A O 1
ATOM 3326 N N . ASP A 1 449 ? 17.348 4.745 1.554 1.00 80.94 449 ASP A N 1
ATOM 3327 C CA . ASP A 1 449 ? 17.516 4.238 2.911 1.00 80.94 449 ASP A CA 1
ATOM 3328 C C . ASP A 1 449 ? 16.686 5.074 3.891 1.00 80.94 449 ASP A C 1
ATOM 3330 O O . ASP A 1 449 ? 16.938 6.263 4.102 1.00 80.94 449 ASP A O 1
ATOM 3334 N N . GLN A 1 450 ? 15.696 4.445 4.517 1.00 69.56 450 GLN A N 1
ATOM 3335 C CA . GLN A 1 450 ? 14.903 5.047 5.585 1.00 69.56 450 GLN A CA 1
ATOM 3336 C C . GLN A 1 450 ? 15.163 4.303 6.894 1.00 69.56 450 GLN A C 1
ATOM 3338 O O . GLN A 1 450 ? 15.227 3.074 6.931 1.00 69.56 450 GLN A O 1
ATOM 3343 N N . ALA A 1 451 ? 15.320 5.050 7.987 1.00 57.78 451 ALA A N 1
ATOM 3344 C CA . ALA A 1 451 ? 15.563 4.459 9.297 1.00 57.78 451 ALA A CA 1
ATOM 3345 C C . ALA A 1 451 ? 14.371 3.586 9.727 1.00 57.78 451 ALA A C 1
ATOM 3347 O O . ALA A 1 451 ? 13.231 4.040 9.708 1.00 57.78 451 ALA A O 1
ATOM 3348 N N . GLY A 1 452 ? 14.650 2.349 10.148 1.00 63.75 452 GLY A N 1
ATOM 3349 C CA . GLY A 1 452 ? 13.631 1.414 10.637 1.00 63.75 452 GLY A CA 1
ATOM 3350 C C . GLY A 1 452 ? 13.008 0.503 9.575 1.00 63.75 452 GLY A C 1
ATOM 3351 O O . GLY A 1 452 ? 12.170 -0.320 9.931 1.00 63.75 452 GLY A O 1
ATOM 3352 N N . LEU A 1 453 ? 13.421 0.601 8.307 1.00 66.88 453 LEU A N 1
ATOM 3353 C CA . LEU A 1 453 ? 13.049 -0.366 7.270 1.00 66.88 453 LEU A CA 1
ATOM 3354 C C . LEU A 1 453 ? 14.154 -1.407 7.060 1.00 66.88 453 LEU A C 1
ATOM 3356 O O . LEU A 1 453 ? 15.340 -1.101 7.161 1.00 66.88 453 LEU A O 1
ATOM 3360 N N . GLU A 1 454 ? 13.748 -2.644 6.768 1.00 72.12 454 GLU A N 1
ATOM 3361 C CA . GLU A 1 454 ? 14.665 -3.764 6.506 1.00 72.12 454 GLU A CA 1
ATOM 3362 C C . GLU A 1 454 ? 15.337 -3.664 5.133 1.00 72.12 454 GLU A C 1
ATOM 3364 O O . GLU A 1 454 ? 16.464 -4.125 4.969 1.00 72.12 454 GLU A O 1
ATOM 3369 N N . GLN A 1 455 ? 14.655 -3.045 4.164 1.00 78.62 455 GLN A N 1
ATOM 3370 C CA . GLN A 1 455 ? 15.139 -2.831 2.802 1.00 78.62 455 GLN A CA 1
ATOM 3371 C C . GLN A 1 455 ? 15.010 -1.353 2.407 1.00 78.62 455 GLN A C 1
ATOM 3373 O O . GLN A 1 455 ? 14.057 -0.692 2.841 1.00 78.62 455 GLN A O 1
ATOM 3378 N N . PRO A 1 456 ? 15.920 -0.830 1.563 1.00 84.19 456 PRO A N 1
ATOM 3379 C CA . PRO A 1 456 ? 15.778 0.503 0.989 1.00 84.19 456 PRO A CA 1
ATOM 3380 C C . PRO A 1 456 ? 14.489 0.610 0.168 1.00 84.19 456 PRO A C 1
ATOM 3382 O O . PRO A 1 456 ? 14.128 -0.309 -0.569 1.00 84.19 456 PRO A O 1
ATOM 3385 N N . LEU A 1 457 ? 13.805 1.750 0.257 1.00 82.56 457 LEU A N 1
ATOM 3386 C CA . LEU A 1 457 ? 12.654 2.021 -0.603 1.00 82.56 457 LEU A CA 1
ATOM 3387 C C . LEU A 1 457 ? 13.125 2.333 -2.028 1.00 82.56 457 LEU A C 1
ATOM 3389 O O . LEU A 1 457 ? 14.122 3.038 -2.187 1.00 82.56 457 LEU A O 1
ATOM 3393 N N . PRO A 1 458 ? 12.409 1.895 -3.073 1.00 88.62 458 PRO A N 1
ATOM 3394 C CA . PRO A 1 458 ? 12.699 2.344 -4.426 1.00 88.62 458 PRO A CA 1
ATOM 3395 C C . PRO A 1 458 ? 12.284 3.812 -4.566 1.00 88.62 458 PRO A C 1
ATOM 3397 O O . PRO A 1 458 ? 11.135 4.142 -4.307 1.00 88.62 458 PRO A O 1
ATOM 3400 N N . ALA A 1 459 ? 13.191 4.692 -4.989 1.00 88.12 459 ALA A N 1
ATOM 3401 C CA . ALA A 1 459 ? 12.913 6.098 -5.274 1.00 88.12 459 ALA A CA 1
ATOM 3402 C C . ALA A 1 459 ? 13.025 6.374 -6.782 1.00 88.12 459 ALA A C 1
ATOM 3404 O O . ALA A 1 459 ? 14.130 6.587 -7.291 1.00 88.12 459 ALA A O 1
ATOM 3405 N N . PRO A 1 460 ? 11.897 6.361 -7.514 1.00 91.94 460 PRO A N 1
ATOM 3406 C CA . PRO A 1 460 ? 11.873 6.696 -8.930 1.00 91.94 460 PRO A CA 1
ATOM 3407 C C . PRO A 1 460 ? 12.255 8.156 -9.191 1.00 91.94 460 PRO A C 1
ATOM 3409 O O . PRO A 1 460 ? 11.839 9.071 -8.481 1.00 91.94 460 PRO A O 1
ATOM 3412 N N . LEU A 1 461 ? 13.001 8.372 -10.267 1.00 90.75 461 LEU A N 1
ATOM 3413 C CA . LEU A 1 461 ? 13.326 9.667 -10.841 1.00 90.75 461 LEU A CA 1
ATOM 3414 C C . LEU A 1 461 ? 12.684 9.769 -12.222 1.00 90.75 461 LEU A C 1
ATOM 3416 O O . LEU A 1 461 ? 12.773 8.843 -13.041 1.00 90.75 461 LEU A O 1
ATOM 3420 N N . ASP A 1 462 ? 12.077 10.920 -12.489 1.00 87.06 462 ASP A N 1
ATOM 3421 C CA . ASP A 1 462 ? 11.467 11.206 -13.781 1.00 87.06 462 ASP A CA 1
ATOM 3422 C C . ASP A 1 462 ? 12.511 11.294 -14.897 1.00 87.06 462 ASP A C 1
ATOM 3424 O O . ASP A 1 462 ? 13.627 11.799 -14.723 1.00 87.06 462 ASP A O 1
ATOM 3428 N N . THR A 1 463 ? 12.106 10.851 -16.084 1.00 91.50 463 THR A N 1
ATOM 3429 C CA . THR A 1 463 ? 12.825 11.138 -17.322 1.00 91.50 463 THR A CA 1
ATOM 3430 C C . THR A 1 463 ? 12.629 12.594 -17.749 1.00 91.50 463 THR A C 1
ATOM 3432 O O . THR A 1 463 ? 11.726 13.300 -17.305 1.00 91.50 463 THR A O 1
ATOM 3435 N N . VAL A 1 464 ? 13.475 13.077 -18.649 1.00 91.62 464 VAL A N 1
ATOM 3436 C CA . VAL A 1 464 ? 13.335 14.397 -19.257 1.00 91.62 464 VAL A CA 1
ATOM 3437 C C . VAL A 1 464 ? 12.174 14.358 -20.250 1.00 91.62 464 VAL A C 1
ATOM 3439 O O . VAL A 1 464 ? 12.206 13.619 -21.237 1.00 91.62 464 VAL A O 1
ATOM 3442 N N . ALA A 1 465 ? 11.151 15.175 -20.003 1.00 87.19 465 ALA A N 1
ATOM 3443 C CA . ALA A 1 465 ? 9.956 15.221 -20.838 1.00 87.19 465 ALA A CA 1
ATOM 3444 C C . ALA A 1 465 ? 10.287 15.532 -22.309 1.00 87.19 465 ALA A C 1
ATOM 3446 O O . ALA A 1 465 ? 11.096 16.410 -22.615 1.00 87.19 465 ALA A O 1
ATOM 3447 N N . GLY A 1 466 ? 9.616 14.830 -23.226 1.00 83.69 466 GLY A N 1
ATOM 3448 C CA . GLY A 1 466 ? 9.825 14.984 -24.669 1.00 83.69 466 GLY A CA 1
ATOM 3449 C C . GLY A 1 466 ? 11.093 14.311 -25.202 1.00 83.69 466 GLY A C 1
ATOM 3450 O O . GLY A 1 466 ? 11.478 14.581 -26.338 1.00 83.69 466 GLY A O 1
ATOM 3451 N N . THR A 1 467 ? 11.737 13.457 -24.402 1.00 89.44 467 THR A N 1
ATOM 3452 C CA . THR A 1 467 ? 12.845 12.607 -24.848 1.00 89.44 467 THR A CA 1
ATOM 3453 C C . THR A 1 467 ? 12.382 11.160 -24.953 1.00 89.44 467 THR A C 1
ATOM 3455 O O . THR A 1 467 ? 11.693 10.664 -24.066 1.00 89.44 467 THR A O 1
ATOM 3458 N N . ASP A 1 468 ? 12.775 10.487 -26.033 1.00 89.75 468 ASP A N 1
ATOM 3459 C CA . ASP A 1 468 ? 12.556 9.053 -26.200 1.00 89.75 468 ASP A CA 1
ATOM 3460 C C . ASP A 1 468 ? 13.855 8.332 -25.844 1.00 89.75 468 ASP A C 1
ATOM 3462 O O . ASP A 1 468 ? 14.875 8.503 -26.514 1.00 89.75 468 ASP A O 1
ATOM 3466 N N . VAL A 1 469 ? 13.835 7.540 -24.775 1.00 95.25 469 VAL A N 1
ATOM 3467 C CA . VAL A 1 469 ? 14.968 6.705 -24.370 1.00 95.25 469 VAL A CA 1
ATOM 3468 C C . VAL A 1 469 ? 14.591 5.250 -24.573 1.00 95.25 469 VAL A C 1
ATOM 3470 O O . VAL A 1 469 ? 13.573 4.792 -24.059 1.00 95.25 469 VAL A O 1
ATOM 3473 N N . THR A 1 470 ? 15.412 4.512 -25.315 1.00 97.19 470 THR A N 1
ATOM 3474 C CA . THR A 1 470 ? 15.122 3.123 -25.672 1.00 97.19 470 THR A CA 1
ATOM 3475 C C . THR A 1 470 ? 16.301 2.202 -25.416 1.00 97.19 470 THR A C 1
ATOM 3477 O O . THR A 1 470 ? 17.458 2.625 -25.421 1.00 97.19 470 THR A O 1
ATOM 3480 N N . LEU A 1 471 ? 16.002 0.915 -25.294 1.00 98.12 471 LEU A N 1
ATOM 3481 C CA . LEU A 1 471 ? 16.963 -0.174 -25.212 1.00 98.12 471 LEU A CA 1
ATOM 3482 C C . LEU A 1 471 ? 16.424 -1.391 -25.967 1.00 98.12 471 LEU A C 1
ATOM 3484 O O . LEU A 1 471 ? 15.265 -1.765 -25.826 1.00 98.12 471 LEU A O 1
ATOM 3488 N N . ALA A 1 472 ? 17.261 -2.029 -26.772 1.00 97.94 472 ALA A N 1
ATOM 3489 C CA . ALA A 1 472 ? 16.957 -3.303 -27.400 1.00 97.94 472 ALA A CA 1
ATOM 3490 C C . ALA A 1 472 ? 18.192 -4.200 -27.361 1.00 97.94 472 ALA A C 1
ATOM 3492 O O . ALA A 1 472 ? 19.285 -3.775 -27.737 1.00 97.94 472 ALA A O 1
ATOM 3493 N N . PHE A 1 473 ? 17.990 -5.451 -26.960 1.00 97.81 473 PHE A N 1
ATOM 3494 C CA . PHE A 1 473 ? 18.995 -6.505 -27.012 1.00 97.81 473 PHE A CA 1
ATOM 3495 C C . PHE A 1 473 ? 18.775 -7.329 -28.278 1.00 97.81 473 PHE A C 1
ATOM 3497 O O . PHE A 1 473 ? 17.668 -7.835 -28.496 1.00 97.81 473 PHE A O 1
ATOM 3504 N N . ARG A 1 474 ? 19.793 -7.412 -29.144 1.00 96.50 474 ARG A N 1
ATOM 3505 C CA . ARG A 1 474 ? 19.774 -8.218 -30.376 1.00 96.50 474 ARG A CA 1
ATOM 3506 C C . ARG A 1 474 ? 21.171 -8.708 -30.727 1.00 96.50 474 ARG A C 1
ATOM 3508 O O . ARG A 1 474 ? 22.091 -7.899 -30.830 1.00 96.50 474 ARG A O 1
ATOM 3515 N N . ASP A 1 475 ? 21.317 -10.009 -30.961 1.00 95.06 475 ASP A N 1
ATOM 3516 C CA . ASP A 1 475 ? 22.525 -10.609 -31.546 1.00 95.06 475 ASP A CA 1
ATOM 3517 C C . ASP A 1 475 ? 23.816 -10.225 -30.784 1.00 95.06 475 ASP A C 1
ATOM 3519 O O . ASP A 1 475 ? 24.834 -9.858 -31.377 1.00 95.06 475 ASP A O 1
ATOM 3523 N N . GLY A 1 476 ? 23.767 -10.248 -29.446 1.00 96.69 476 GLY A N 1
ATOM 3524 C CA . GLY A 1 476 ? 24.896 -9.872 -28.578 1.00 96.69 476 GLY A CA 1
ATOM 3525 C C . GLY A 1 476 ? 25.205 -8.369 -28.514 1.00 96.69 476 GLY A C 1
ATOM 3526 O O . GLY A 1 476 ? 26.231 -7.978 -27.962 1.00 96.69 476 GLY A O 1
ATOM 3527 N N . THR A 1 477 ? 24.338 -7.511 -29.062 1.00 98.25 477 THR A N 1
ATOM 3528 C CA . THR A 1 477 ? 24.439 -6.045 -28.967 1.00 98.25 477 THR A CA 1
ATOM 3529 C C . THR A 1 477 ? 23.216 -5.440 -28.267 1.00 98.25 477 THR A C 1
ATOM 3531 O O . THR A 1 477 ? 22.078 -5.664 -28.676 1.00 98.25 477 THR A O 1
ATOM 3534 N N . ALA A 1 478 ? 23.459 -4.643 -27.228 1.00 98.38 478 ALA A N 1
ATOM 3535 C CA . ALA A 1 478 ? 22.503 -3.729 -26.621 1.00 98.38 478 ALA A CA 1
ATOM 3536 C C . ALA A 1 478 ? 22.585 -2.383 -27.355 1.00 98.38 478 ALA A C 1
ATOM 3538 O O . ALA A 1 478 ? 23.673 -1.831 -27.527 1.00 98.38 478 ALA A O 1
ATOM 3539 N N . ALA A 1 479 ? 21.463 -1.857 -27.836 1.00 98.12 479 ALA A N 1
ATOM 3540 C CA . ALA A 1 479 ? 21.441 -0.613 -28.600 1.00 98.12 479 ALA A CA 1
ATOM 3541 C C . ALA A 1 479 ? 20.160 0.185 -28.371 1.00 98.12 479 ALA A C 1
ATOM 3543 O O . ALA A 1 479 ? 19.098 -0.377 -28.107 1.00 98.12 479 ALA A O 1
ATOM 3544 N N . GLY A 1 480 ? 20.239 1.498 -28.551 1.00 96.88 480 GLY A N 1
ATOM 3545 C CA . GLY A 1 480 ? 19.073 2.362 -28.447 1.00 96.88 480 GLY A CA 1
ATOM 3546 C C . GLY A 1 480 ? 19.401 3.839 -28.593 1.00 96.88 480 GLY A C 1
ATOM 3547 O O . GLY A 1 480 ? 20.485 4.218 -29.046 1.00 96.88 480 GLY A O 1
ATOM 3548 N N . THR A 1 481 ? 18.448 4.681 -28.207 1.00 96.38 481 THR A N 1
ATOM 3549 C CA . THR A 1 481 ? 18.661 6.119 -28.035 1.00 96.38 481 THR A CA 1
ATOM 3550 C C . THR A 1 481 ? 18.627 6.483 -26.556 1.00 96.38 481 THR A C 1
ATOM 3552 O O . THR A 1 481 ? 17.850 5.925 -25.792 1.00 96.38 481 THR A O 1
ATOM 3555 N N . ALA A 1 482 ? 19.492 7.407 -26.151 1.00 95.06 482 ALA A N 1
ATOM 3556 C CA . ALA A 1 482 ? 19.559 7.971 -24.809 1.00 95.06 482 ALA A CA 1
ATOM 3557 C C . ALA A 1 482 ? 18.802 9.313 -24.707 1.00 95.06 482 ALA A C 1
ATOM 3559 O O . ALA A 1 482 ? 19.117 10.149 -23.862 1.00 95.06 482 ALA A O 1
ATOM 3560 N N . GLY A 1 483 ? 17.840 9.560 -25.605 1.00 91.38 483 GLY A N 1
ATOM 3561 C CA . GLY A 1 483 ? 17.110 10.823 -25.729 1.00 91.38 483 GLY A CA 1
ATOM 3562 C C . GLY A 1 483 ? 17.785 11.822 -26.670 1.00 91.38 483 GLY A C 1
ATOM 3563 O O . GLY A 1 483 ? 17.118 12.398 -27.526 1.00 91.38 483 GLY A O 1
ATOM 3564 N N . CYS A 1 484 ? 19.108 12.000 -26.566 1.00 93.81 484 CYS A N 1
ATOM 3565 C CA . CYS A 1 484 ? 19.880 12.834 -27.494 1.00 93.81 484 CYS A CA 1
ATOM 3566 C C . CYS A 1 484 ? 20.688 11.992 -28.484 1.00 93.81 484 CYS A C 1
ATOM 3568 O O . CYS A 1 484 ? 20.520 12.109 -29.700 1.00 93.81 484 CYS A O 1
ATOM 3570 N N . ASN A 1 485 ? 21.572 11.132 -27.975 1.00 96.25 485 ASN A N 1
ATOM 3571 C CA . ASN A 1 485 ? 22.455 10.321 -28.801 1.00 96.25 485 ASN A CA 1
ATOM 3572 C C . ASN A 1 485 ? 21.947 8.895 -28.994 1.00 96.25 485 ASN A C 1
ATOM 3574 O O . ASN A 1 485 ? 21.145 8.372 -28.223 1.00 96.25 485 ASN A O 1
ATOM 3578 N N . GLN A 1 486 ? 22.436 8.254 -30.053 1.00 97.38 486 GLN A N 1
ATOM 3579 C CA . GLN A 1 486 ? 22.326 6.806 -30.209 1.00 97.38 486 GLN A CA 1
ATOM 3580 C C . GLN A 1 486 ? 23.521 6.145 -29.533 1.00 97.38 486 GLN A C 1
ATOM 3582 O O . GLN A 1 486 ? 24.627 6.693 -29.580 1.00 97.38 486 GLN A O 1
ATOM 3587 N N . TYR A 1 487 ? 23.302 4.975 -28.940 1.00 98.38 487 TYR A N 1
ATOM 3588 C CA . TYR A 1 487 ? 24.342 4.195 -28.283 1.00 98.38 487 TYR A CA 1
ATOM 3589 C C . TYR A 1 487 ? 24.284 2.719 -28.676 1.00 98.38 487 TYR A C 1
ATOM 3591 O O . TYR A 1 487 ? 23.239 2.198 -29.077 1.00 98.38 487 TYR A O 1
ATOM 3599 N N . THR A 1 488 ? 25.429 2.055 -28.547 1.00 98.56 488 THR A N 1
ATOM 3600 C CA . THR A 1 488 ? 25.576 0.607 -28.720 1.00 98.56 488 THR A CA 1
ATOM 3601 C C . THR A 1 488 ? 26.595 0.061 -27.727 1.00 98.56 488 THR A C 1
ATOM 3603 O O . THR A 1 488 ? 27.605 0.719 -27.476 1.00 98.56 488 THR A O 1
ATOM 3606 N N . ALA A 1 489 ? 26.378 -1.153 -27.241 1.00 98.50 489 ALA A N 1
ATOM 3607 C CA . ALA A 1 489 ? 27.280 -1.870 -26.351 1.00 98.50 489 ALA A CA 1
ATOM 3608 C C . ALA A 1 489 ? 27.192 -3.385 -26.607 1.00 98.50 489 ALA A C 1
ATOM 3610 O O . ALA A 1 489 ? 26.085 -3.899 -26.782 1.00 98.50 489 ALA A O 1
ATOM 3611 N N . PRO A 1 490 ? 28.309 -4.127 -26.635 1.00 98.62 490 PRO A N 1
ATOM 3612 C CA . PRO A 1 490 ? 28.274 -5.580 -26.492 1.00 98.62 490 PRO A CA 1
ATOM 3613 C C . PRO A 1 490 ? 27.613 -5.982 -25.167 1.00 98.62 490 PRO A C 1
ATOM 3615 O O . PRO A 1 490 ? 27.835 -5.328 -24.149 1.00 98.62 490 PRO A O 1
ATOM 3618 N N . TYR A 1 491 ? 26.824 -7.058 -25.171 1.00 98.38 491 TYR A N 1
ATOM 3619 C CA . TYR A 1 491 ? 26.251 -7.616 -23.945 1.00 98.38 491 TYR A CA 1
ATOM 3620 C C . TYR A 1 491 ? 26.352 -9.142 -23.903 1.00 98.38 491 TYR A C 1
ATOM 3622 O O . TYR A 1 491 ? 26.452 -9.812 -24.933 1.00 98.38 491 TYR A O 1
ATOM 3630 N N . SER A 1 492 ? 26.266 -9.687 -22.694 1.00 97.75 492 SER A N 1
ATOM 3631 C CA . SER A 1 492 ? 26.013 -11.103 -22.434 1.00 97.75 492 SER A CA 1
ATOM 3632 C C . SER A 1 492 ? 24.888 -11.241 -21.411 1.00 97.75 492 SER A C 1
ATOM 3634 O O . SER A 1 492 ? 24.814 -10.452 -20.471 1.00 97.75 492 SER A O 1
ATOM 3636 N N . LEU A 1 493 ? 23.996 -12.210 -21.626 1.00 97.31 493 LEU A N 1
ATOM 3637 C CA . LEU A 1 493 ? 22.853 -12.489 -20.760 1.00 97.31 493 LEU A CA 1
ATOM 3638 C C . LEU A 1 493 ? 22.750 -14.001 -20.538 1.00 97.31 493 LEU A C 1
ATOM 3640 O O . LEU A 1 493 ? 22.535 -14.759 -21.486 1.00 97.31 493 LEU A O 1
ATOM 3644 N N . GLU A 1 494 ? 22.897 -14.433 -19.288 1.00 96.00 494 GLU A N 1
ATOM 3645 C CA . GLU A 1 494 ? 22.769 -15.830 -18.868 1.00 96.00 494 GLU A CA 1
ATOM 3646 C C . GLU A 1 494 ? 21.766 -15.931 -17.710 1.00 96.00 494 GLU A C 1
ATOM 3648 O O . GLU A 1 494 ? 22.064 -15.615 -16.557 1.00 96.00 494 GLU A O 1
ATOM 3653 N N . GLY A 1 495 ? 20.539 -16.364 -18.018 1.00 93.38 495 GLY A N 1
ATOM 3654 C CA . GLY A 1 495 ? 19.435 -16.294 -17.059 1.00 93.38 495 GLY A CA 1
ATOM 3655 C C . GLY A 1 495 ? 19.111 -14.835 -16.736 1.00 93.38 495 GLY A C 1
ATOM 3656 O O . GLY A 1 495 ? 18.824 -14.067 -17.648 1.00 93.38 495 GLY A O 1
ATOM 3657 N N . ALA A 1 496 ? 19.177 -14.468 -15.455 1.00 95.12 496 ALA A N 1
ATOM 3658 C CA . ALA A 1 496 ? 19.038 -13.082 -15.013 1.00 95.12 496 ALA A CA 1
ATOM 3659 C C . ALA A 1 496 ? 20.374 -12.321 -14.977 1.00 95.12 496 ALA A C 1
ATOM 3661 O O . ALA A 1 496 ? 20.350 -11.109 -14.824 1.00 95.12 496 ALA A O 1
ATOM 3662 N N . SER A 1 497 ? 21.529 -12.993 -15.092 1.00 97.94 497 SER A N 1
ATOM 3663 C CA . SER A 1 497 ? 22.834 -12.327 -15.016 1.00 97.94 497 SER A CA 1
ATOM 3664 C C . SER A 1 497 ? 23.129 -11.598 -16.322 1.00 97.94 497 SER A C 1
ATOM 3666 O O . SER A 1 497 ? 23.183 -12.218 -17.386 1.00 97.94 497 SER A O 1
ATOM 3668 N N . LEU A 1 498 ? 23.315 -10.286 -16.225 1.00 98.38 498 LEU A N 1
ATOM 3669 C CA . LEU A 1 498 ? 23.580 -9.376 -17.327 1.00 98.38 498 LEU A CA 1
ATOM 3670 C C . LEU A 1 498 ? 24.990 -8.796 -17.178 1.00 98.38 498 LEU A C 1
ATOM 3672 O O . LEU A 1 498 ? 25.422 -8.438 -16.089 1.00 98.38 498 LEU A O 1
ATOM 3676 N N . SER A 1 499 ? 25.701 -8.666 -18.294 1.00 98.25 499 SER A N 1
ATOM 3677 C CA . SER A 1 499 ? 26.888 -7.819 -18.385 1.00 98.25 499 SER A CA 1
ATOM 3678 C C . SER A 1 499 ? 26.833 -7.031 -19.683 1.00 98.25 499 SER A C 1
ATOM 3680 O O . SER A 1 499 ? 26.639 -7.612 -20.754 1.00 98.25 499 SER A O 1
ATOM 3682 N N . ILE A 1 500 ? 26.995 -5.714 -19.580 1.00 98.25 500 ILE A N 1
ATOM 3683 C CA . ILE A 1 500 ? 27.055 -4.783 -20.706 1.00 98.25 500 ILE A CA 1
ATOM 3684 C C . ILE A 1 500 ? 28.438 -4.126 -20.679 1.00 98.25 500 ILE A C 1
ATOM 3686 O O . ILE A 1 500 ? 28.842 -3.561 -19.667 1.00 98.25 500 ILE A O 1
ATOM 3690 N N . GLU A 1 501 ? 29.187 -4.218 -21.779 1.00 98.12 501 GLU A N 1
ATOM 3691 C CA . GLU A 1 501 ? 30.465 -3.505 -21.903 1.00 98.12 501 GLU A CA 1
ATOM 3692 C C . GLU A 1 501 ? 30.240 -1.989 -22.038 1.00 98.12 501 GLU A C 1
ATOM 3694 O O . GLU A 1 501 ? 29.154 -1.553 -22.412 1.00 98.12 501 GLU A O 1
ATOM 3699 N N . ASP A 1 502 ? 31.279 -1.182 -21.795 1.00 97.12 502 ASP A N 1
ATOM 3700 C CA . ASP A 1 502 ? 31.209 0.285 -21.857 1.00 97.12 502 ASP A CA 1
ATOM 3701 C C . ASP A 1 502 ? 30.489 0.789 -23.130 1.00 97.12 502 ASP A C 1
ATOM 3703 O O . ASP A 1 502 ? 31.022 0.658 -24.244 1.00 97.12 502 ASP A O 1
ATOM 3707 N N . PRO A 1 503 ? 29.295 1.404 -22.998 1.00 97.69 503 PRO A N 1
ATOM 3708 C CA . PRO A 1 503 ? 28.543 1.865 -24.150 1.00 97.69 503 PRO A CA 1
ATOM 3709 C C . PRO A 1 503 ? 29.278 2.955 -24.926 1.00 97.69 503 PRO A C 1
ATOM 3711 O O . PRO A 1 503 ? 29.787 3.929 -24.367 1.00 97.69 503 PRO A O 1
ATOM 3714 N N . VAL A 1 504 ? 29.263 2.842 -26.253 1.00 97.19 504 VAL A N 1
ATOM 3715 C CA . VAL A 1 504 ? 29.718 3.911 -27.146 1.00 97.19 504 VAL A CA 1
ATOM 3716 C C . VAL A 1 504 ? 28.517 4.682 -27.675 1.00 97.19 504 VAL A C 1
ATOM 3718 O O . VAL A 1 504 ? 27.551 4.083 -28.145 1.00 97.19 504 VAL A O 1
ATOM 3721 N N . SER A 1 505 ? 28.580 6.013 -27.627 1.00 97.12 505 SER A N 1
ATOM 3722 C CA . SER A 1 505 ? 27.511 6.899 -28.097 1.00 97.12 505 SER A CA 1
ATOM 3723 C C . SER A 1 505 ? 27.989 7.909 -29.142 1.00 97.12 505 SER A C 1
ATOM 3725 O O . SER A 1 505 ? 29.182 8.216 -29.276 1.00 97.12 505 SER A O 1
ATOM 3727 N N . THR A 1 506 ? 27.043 8.445 -29.917 1.00 94.81 506 THR A N 1
ATOM 3728 C CA . THR A 1 506 ? 27.289 9.642 -30.732 1.00 94.81 506 THR A CA 1
ATOM 3729 C C . THR A 1 506 ? 27.509 10.873 -29.839 1.00 94.81 506 THR A C 1
ATOM 3731 O O . THR A 1 506 ? 27.242 10.838 -28.647 1.00 94.81 506 THR A O 1
ATOM 3734 N N . LYS A 1 507 ? 28.037 11.974 -30.394 1.00 92.56 507 LYS A N 1
ATOM 3735 C CA . LYS A 1 507 ? 28.367 13.200 -29.632 1.00 92.56 507 LYS A CA 1
ATOM 3736 C C . LYS A 1 507 ? 27.606 14.426 -30.134 1.00 92.56 507 LYS A C 1
ATOM 3738 O O . LYS A 1 507 ? 28.206 15.440 -30.490 1.00 92.56 507 LYS A O 1
ATOM 3743 N N . MET A 1 508 ? 26.292 14.298 -30.237 1.00 93.56 508 MET A N 1
ATOM 3744 C CA . MET A 1 508 ? 25.378 15.415 -30.441 1.00 93.56 508 MET A CA 1
ATOM 3745 C C . MET A 1 508 ? 25.114 16.110 -29.106 1.00 93.56 508 MET A C 1
ATOM 3747 O O . MET A 1 508 ? 25.251 15.514 -28.040 1.00 93.56 508 MET A O 1
ATOM 3751 N N . PHE A 1 509 ? 24.758 17.385 -29.193 1.00 92.50 509 PHE A N 1
ATOM 3752 C CA . PHE A 1 509 ? 24.280 18.176 -28.071 1.00 92.50 509 PHE A CA 1
ATOM 3753 C C . PHE A 1 509 ? 22.825 18.535 -28.352 1.00 92.50 509 PHE A C 1
ATOM 3755 O O . PHE A 1 509 ? 22.533 19.027 -29.447 1.00 92.50 509 PHE A O 1
ATOM 3762 N N . CYS A 1 510 ? 21.939 18.285 -27.392 1.00 92.94 510 CYS A N 1
ATOM 3763 C CA . CYS A 1 510 ? 20.503 18.481 -27.549 1.00 92.94 510 CYS A CA 1
ATOM 3764 C C . CYS A 1 510 ? 19.936 19.391 -26.455 1.00 92.94 510 CYS A C 1
ATOM 3766 O O . CYS A 1 510 ? 20.509 19.529 -25.378 1.00 92.94 510 CYS A O 1
ATOM 3768 N N . GLU A 1 511 ? 18.792 19.994 -26.761 1.00 89.19 511 GLU A N 1
ATOM 3769 C CA . GLU A 1 511 ? 17.852 20.569 -25.793 1.00 89.19 511 GLU A CA 1
ATOM 3770 C C . GLU A 1 511 ? 16.706 19.554 -25.589 1.00 89.19 511 GLU A C 1
ATOM 3772 O O . GLU A 1 511 ? 16.486 18.738 -26.492 1.00 89.19 511 GLU A O 1
ATOM 3777 N N . PRO A 1 512 ? 15.956 19.572 -24.468 1.00 88.88 512 PRO A N 1
ATOM 3778 C CA . PRO A 1 512 ? 15.956 20.551 -23.367 1.00 88.88 512 PRO A CA 1
ATOM 3779 C C . PRO A 1 512 ? 17.049 20.323 -22.303 1.00 88.88 512 PRO A C 1
ATOM 3781 O O . PRO A 1 512 ? 17.804 19.356 -22.361 1.00 88.88 512 PRO A O 1
ATOM 3784 N N . GLU A 1 513 ? 17.142 21.239 -21.330 1.00 90.94 513 GLU A N 1
ATOM 3785 C CA . GLU A 1 513 ? 18.018 21.103 -20.153 1.00 90.94 513 GLU A CA 1
ATOM 3786 C C . GLU A 1 513 ? 17.780 19.760 -19.439 1.00 90.94 513 GLU A C 1
ATOM 3788 O O . GLU A 1 513 ? 16.640 19.312 -19.317 1.00 90.94 513 GLU A O 1
ATOM 3793 N N . GLY A 1 514 ? 18.856 19.103 -18.994 1.00 93.00 514 GLY A N 1
ATOM 3794 C CA . GLY A 1 514 ? 18.801 17.790 -18.348 1.00 93.00 514 GLY A CA 1
ATOM 3795 C C . GLY A 1 514 ? 19.003 16.600 -19.292 1.00 93.00 514 GLY A C 1
ATOM 3796 O O . GLY A 1 514 ? 19.356 15.519 -18.823 1.00 93.00 514 GLY A O 1
ATOM 3797 N N . VAL A 1 515 ? 18.819 16.753 -20.615 1.00 95.31 515 VAL A N 1
ATOM 3798 C CA . VAL A 1 515 ? 18.917 15.613 -21.555 1.00 95.31 515 VAL A CA 1
ATOM 3799 C C . VAL A 1 515 ? 20.325 15.014 -21.613 1.00 95.31 515 VAL A C 1
ATOM 3801 O O . VAL A 1 515 ? 20.485 13.799 -21.723 1.00 95.31 515 VAL A O 1
ATOM 3804 N N . MET A 1 516 ? 21.358 15.849 -21.493 1.00 95.44 516 MET A N 1
ATOM 3805 C CA . MET A 1 516 ? 22.747 15.388 -21.524 1.00 95.44 516 MET A CA 1
ATOM 3806 C C . MET A 1 516 ? 23.153 14.719 -20.203 1.00 95.44 516 MET A C 1
ATOM 3808 O O . MET A 1 516 ? 23.967 13.796 -20.200 1.00 95.44 516 MET A O 1
ATOM 3812 N N . GLU A 1 517 ? 22.608 15.168 -19.072 1.00 95.62 517 GLU A N 1
ATOM 3813 C CA . GLU A 1 517 ? 22.773 14.532 -17.763 1.00 95.62 517 GLU A CA 1
ATOM 3814 C C . GLU A 1 517 ? 22.060 13.175 -17.715 1.00 95.62 517 GLU A C 1
ATOM 3816 O O . GLU A 1 517 ? 22.645 12.194 -17.256 1.00 95.62 517 GLU A O 1
ATOM 3821 N N . GLN A 1 518 ? 20.836 13.101 -18.247 1.00 95.62 518 GLN A N 1
ATOM 3822 C CA . GLN A 1 518 ? 20.081 11.857 -18.393 1.00 95.62 518 GLN A CA 1
ATOM 3823 C C . GLN A 1 518 ? 20.843 10.832 -19.237 1.00 95.62 518 GLN A C 1
ATOM 3825 O O . GLN A 1 518 ? 20.955 9.675 -18.837 1.00 95.62 518 GLN A O 1
ATOM 3830 N N . GLU A 1 519 ? 21.388 11.250 -20.382 1.00 97.56 519 GLU A N 1
ATOM 3831 C CA . GLU A 1 519 ? 22.187 10.376 -21.240 1.00 97.56 519 GLU A CA 1
ATOM 3832 C C . GLU A 1 519 ? 23.394 9.803 -20.491 1.00 97.56 519 GLU A C 1
ATOM 3834 O O . GLU A 1 519 ? 23.615 8.595 -20.508 1.00 97.56 519 GLU A O 1
ATOM 3839 N N . GLN A 1 520 ? 24.158 10.646 -19.792 1.00 96.31 520 GLN A N 1
ATOM 3840 C CA . GLN A 1 520 ? 25.313 10.185 -19.017 1.00 96.31 520 GLN A CA 1
ATOM 3841 C C . GLN A 1 520 ? 24.906 9.205 -17.913 1.00 96.31 520 GLN A C 1
ATOM 3843 O O . GLN A 1 520 ? 25.576 8.188 -17.732 1.00 96.31 520 GLN A O 1
ATOM 3848 N N . ARG A 1 521 ? 23.798 9.478 -17.212 1.00 96.88 521 ARG A N 1
ATOM 3849 C CA . ARG A 1 521 ? 23.255 8.580 -16.187 1.00 96.88 521 ARG A CA 1
ATOM 3850 C C . ARG A 1 521 ? 22.880 7.223 -16.779 1.00 96.88 521 ARG A C 1
ATOM 3852 O O . ARG A 1 521 ? 23.319 6.206 -16.254 1.00 96.88 521 ARG A O 1
ATOM 3859 N N . LEU A 1 522 ? 22.139 7.211 -17.890 1.00 98.12 522 LEU A N 1
ATOM 3860 C CA . LEU A 1 522 ? 21.744 5.985 -18.584 1.00 98.12 522 LEU A CA 1
ATOM 3861 C C . LEU A 1 522 ? 22.960 5.140 -18.967 1.00 98.12 522 LEU A C 1
ATOM 3863 O O . LEU A 1 522 ? 22.998 3.959 -18.644 1.00 98.12 522 LEU A O 1
ATOM 3867 N N . LEU A 1 523 ? 23.951 5.727 -19.645 1.00 98.19 523 LEU A N 1
ATOM 3868 C CA . LEU A 1 523 ? 25.104 4.969 -20.139 1.00 98.19 523 LEU A CA 1
ATOM 3869 C C . LEU A 1 523 ? 25.969 4.420 -18.995 1.00 98.19 523 LEU A C 1
ATOM 3871 O O . LEU A 1 523 ? 26.450 3.295 -19.102 1.00 98.19 523 LEU A O 1
ATOM 3875 N N . SER A 1 524 ? 26.133 5.179 -17.904 1.00 97.88 524 SER A N 1
ATOM 3876 C CA . SER A 1 524 ? 26.842 4.710 -16.704 1.00 97.88 524 SER A CA 1
ATOM 3877 C C . SER A 1 524 ? 26.115 3.528 -16.068 1.00 97.88 524 SER A C 1
ATOM 3879 O O . SER A 1 524 ? 26.715 2.489 -15.829 1.00 97.88 524 SER A O 1
ATOM 3881 N N . TRP A 1 525 ? 24.804 3.653 -15.846 1.00 98.19 525 TRP A N 1
ATOM 3882 C CA . TRP A 1 525 ? 24.032 2.618 -15.156 1.00 98.19 525 TRP A CA 1
ATOM 3883 C C . TRP A 1 525 ? 23.834 1.370 -16.018 1.00 98.19 525 TRP A C 1
ATOM 3885 O O . TRP A 1 525 ? 23.808 0.272 -15.480 1.00 98.19 525 TRP A O 1
ATOM 3895 N N . LEU A 1 526 ? 23.764 1.508 -17.348 1.00 98.44 526 LEU A N 1
ATOM 3896 C CA . LEU A 1 526 ? 23.776 0.358 -18.255 1.00 98.44 526 LEU A CA 1
ATOM 3897 C C . LEU A 1 526 ? 25.066 -0.456 -18.115 1.00 98.44 526 LEU A C 1
ATOM 3899 O O . LEU A 1 526 ? 24.991 -1.676 -18.059 1.00 98.44 526 LEU A O 1
ATOM 3903 N N . ALA A 1 527 ? 26.229 0.200 -18.043 1.00 98.00 527 ALA A N 1
ATOM 3904 C CA . ALA A 1 527 ? 27.521 -0.475 -17.877 1.00 98.00 527 ALA A CA 1
ATOM 3905 C C . ALA A 1 527 ? 27.681 -1.140 -16.495 1.00 98.00 527 ALA A C 1
ATOM 3907 O O . ALA A 1 527 ? 28.454 -2.081 -16.338 1.00 98.00 527 ALA A O 1
ATOM 3908 N N . GLU A 1 528 ? 26.966 -0.633 -15.491 1.00 98.44 528 GLU A N 1
ATOM 3909 C CA . GLU A 1 528 ? 27.001 -1.112 -14.105 1.00 98.44 528 GLU A CA 1
ATOM 3910 C C . GLU A 1 528 ? 25.909 -2.150 -13.792 1.00 98.44 528 GLU A C 1
ATOM 3912 O O . GLU A 1 528 ? 25.915 -2.722 -12.702 1.00 98.44 528 GLU A O 1
ATOM 3917 N N . ALA A 1 529 ? 24.964 -2.384 -14.708 1.00 98.38 529 ALA A N 1
ATOM 3918 C CA . ALA A 1 529 ? 23.878 -3.337 -14.513 1.00 98.38 529 ALA A CA 1
ATOM 3919 C C . ALA A 1 529 ? 24.409 -4.779 -14.478 1.00 98.38 529 ALA A C 1
ATOM 3921 O O . ALA A 1 529 ? 25.120 -5.215 -15.386 1.00 98.38 529 ALA A O 1
ATOM 3922 N N . GLU A 1 530 ? 24.018 -5.526 -13.446 1.00 98.50 530 GLU A N 1
ATOM 3923 C CA . GLU A 1 530 ? 24.426 -6.918 -13.214 1.00 98.50 530 GLU A CA 1
ATOM 3924 C C . GLU A 1 530 ? 23.279 -7.909 -13.419 1.00 98.50 530 GLU A C 1
ATOM 3926 O O . GLU A 1 530 ? 23.513 -9.102 -13.648 1.00 98.50 530 GLU A O 1
ATOM 3931 N N . THR A 1 531 ? 22.032 -7.434 -13.341 1.00 98.19 531 THR A N 1
ATOM 3932 C CA . THR A 1 531 ? 20.844 -8.263 -13.535 1.00 98.19 531 THR A CA 1
ATOM 3933 C C . THR A 1 531 ? 19.892 -7.671 -14.567 1.00 98.19 531 THR A C 1
ATOM 3935 O O . THR A 1 531 ? 19.821 -6.459 -14.752 1.00 98.19 531 THR A O 1
ATOM 3938 N N . ALA A 1 532 ? 19.163 -8.546 -15.257 1.00 97.94 532 ALA A N 1
ATOM 3939 C CA . ALA A 1 532 ? 18.051 -8.197 -16.130 1.00 97.94 532 ALA A CA 1
ATOM 3940 C C . ALA A 1 532 ? 16.870 -9.120 -15.834 1.00 97.94 532 ALA A C 1
ATOM 3942 O O . ALA A 1 532 ? 16.954 -10.332 -16.048 1.00 97.94 532 ALA A O 1
ATOM 3943 N N . GLN A 1 533 ? 15.766 -8.554 -15.354 1.00 96.38 533 GLN A N 1
ATOM 3944 C CA . GLN A 1 533 ? 14.565 -9.308 -14.995 1.00 96.38 533 GLN A CA 1
ATOM 3945 C C . GLN A 1 533 ? 13.319 -8.636 -15.562 1.00 96.38 533 GLN A C 1
ATOM 3947 O O . GLN A 1 533 ? 13.207 -7.413 -15.568 1.00 96.38 533 GLN A O 1
ATOM 3952 N N . VAL A 1 53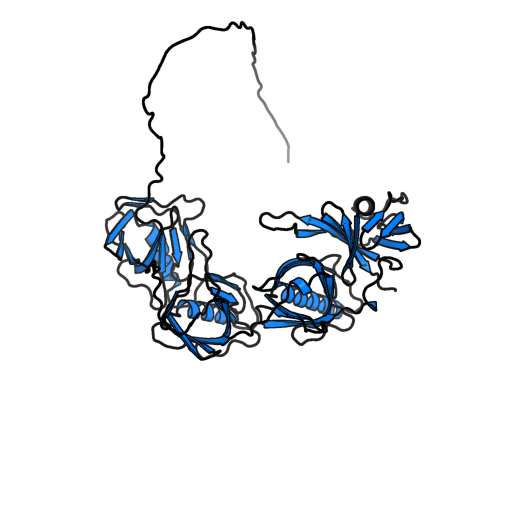4 ? 12.381 -9.443 -16.061 1.00 96.19 534 VAL A N 1
ATOM 3953 C CA . VAL A 1 534 ? 11.088 -8.949 -16.544 1.00 96.19 534 VAL A CA 1
ATOM 3954 C C . VAL A 1 534 ? 10.022 -9.286 -15.514 1.00 96.19 534 VAL A C 1
ATOM 3956 O O . VAL A 1 534 ? 9.766 -10.459 -15.247 1.00 96.19 534 VAL A O 1
ATOM 3959 N N . HIS A 1 535 ? 9.377 -8.256 -14.978 1.00 94.75 535 HIS A N 1
ATOM 3960 C CA . HIS A 1 535 ? 8.262 -8.368 -14.047 1.00 94.75 535 HIS A CA 1
ATOM 3961 C C . HIS A 1 535 ? 6.997 -7.852 -14.731 1.00 94.75 535 HIS A C 1
ATOM 3963 O O . HIS A 1 535 ? 6.812 -6.654 -14.958 1.00 94.75 535 HIS A O 1
ATOM 3969 N N . GLY A 1 536 ? 6.145 -8.785 -15.159 1.00 91.69 536 GLY A N 1
ATOM 3970 C CA . GLY A 1 536 ? 5.003 -8.480 -16.013 1.00 91.69 536 GLY A CA 1
ATOM 3971 C C . GLY A 1 536 ? 5.442 -7.909 -17.364 1.00 91.69 536 GLY A C 1
ATOM 3972 O O . GLY A 1 536 ? 5.887 -8.643 -18.244 1.00 91.69 536 GLY A O 1
ATOM 3973 N N . ARG A 1 537 ? 5.312 -6.590 -17.532 1.00 91.50 537 ARG A N 1
ATOM 3974 C CA . ARG A 1 537 ? 5.726 -5.857 -18.743 1.00 91.50 537 ARG A CA 1
ATOM 3975 C C . ARG A 1 537 ? 6.875 -4.877 -18.508 1.00 91.50 537 ARG A C 1
ATOM 3977 O O . ARG A 1 537 ? 7.247 -4.165 -19.440 1.00 91.50 537 ARG A O 1
ATOM 3984 N N . GLN A 1 538 ? 7.424 -4.848 -17.297 1.00 95.25 538 GLN A N 1
ATOM 3985 C CA . GLN A 1 538 ? 8.550 -4.001 -16.934 1.00 95.25 538 GLN A CA 1
ATOM 3986 C C . GLN A 1 538 ? 9.851 -4.793 -17.015 1.00 95.25 538 GLN A C 1
ATOM 3988 O O . GLN A 1 538 ? 9.951 -5.872 -16.437 1.00 95.25 538 GLN A O 1
ATOM 3993 N N . LEU A 1 539 ? 10.856 -4.250 -17.694 1.00 97.62 539 LEU A N 1
ATOM 3994 C CA . LEU A 1 539 ? 12.232 -4.726 -17.624 1.00 97.62 539 LEU A CA 1
ATOM 3995 C C . LEU A 1 539 ? 12.980 -3.911 -16.571 1.00 97.62 539 LEU A C 1
ATOM 3997 O O . LEU A 1 539 ? 13.116 -2.696 -16.707 1.00 97.62 539 LEU A O 1
ATOM 4001 N N . TRP A 1 540 ? 13.502 -4.604 -15.570 1.00 97.88 540 TRP A N 1
ATOM 4002 C CA . TRP A 1 540 ? 14.362 -4.062 -14.532 1.00 97.88 540 TRP A CA 1
ATOM 4003 C C . TRP A 1 540 ? 15.805 -4.466 -14.817 1.00 97.88 540 TRP A C 1
ATOM 4005 O O . TRP A 1 540 ? 16.111 -5.658 -14.903 1.00 97.88 540 TRP A O 1
ATOM 4015 N N . LEU A 1 541 ? 16.677 -3.470 -14.985 1.00 98.50 541 LEU A N 1
ATOM 4016 C CA . LEU A 1 541 ? 18.123 -3.665 -14.993 1.00 98.50 541 LEU A CA 1
ATOM 4017 C C . LEU A 1 541 ? 18.698 -3.125 -13.692 1.00 98.50 541 LEU A C 1
ATOM 4019 O O . LEU A 1 541 ? 18.666 -1.911 -13.494 1.00 98.50 541 LEU A O 1
ATOM 4023 N N . GLU A 1 542 ? 19.200 -3.993 -12.818 1.00 97.62 542 GLU A N 1
ATOM 4024 C CA . GLU A 1 542 ? 19.658 -3.593 -11.484 1.00 97.62 542 GLU A CA 1
ATOM 4025 C C . GLU A 1 542 ? 21.181 -3.648 -11.370 1.00 97.62 542 GLU A C 1
ATOM 4027 O O . GLU A 1 542 ? 21.847 -4.519 -11.938 1.00 97.62 542 GLU A O 1
ATOM 4032 N N . THR A 1 543 ? 21.734 -2.700 -10.624 1.00 97.50 543 THR A N 1
ATOM 4033 C CA . THR A 1 543 ? 23.151 -2.627 -10.266 1.00 97.50 543 THR A CA 1
ATOM 4034 C C . THR A 1 543 ? 23.380 -3.251 -8.885 1.00 97.50 543 THR A C 1
ATOM 4036 O O . THR A 1 543 ? 22.466 -3.345 -8.063 1.00 97.50 543 THR A O 1
ATOM 4039 N N . ALA A 1 544 ? 24.625 -3.629 -8.578 1.00 94.62 544 ALA A N 1
ATOM 4040 C CA . ALA A 1 544 ? 24.983 -4.219 -7.279 1.00 94.62 544 ALA A CA 1
ATOM 4041 C C . ALA A 1 544 ? 24.679 -3.324 -6.065 1.00 94.62 544 ALA A C 1
ATOM 4043 O O . ALA A 1 544 ? 24.530 -3.817 -4.948 1.00 94.62 544 ALA A O 1
ATOM 4044 N N . ASP A 1 545 ? 24.635 -2.006 -6.263 1.00 92.31 545 ASP A N 1
ATOM 4045 C CA . ASP A 1 545 ? 24.363 -1.021 -5.216 1.00 92.31 545 ASP A CA 1
ATOM 4046 C C . ASP A 1 545 ? 22.881 -0.628 -5.116 1.00 92.31 545 ASP A C 1
ATOM 4048 O O . ASP A 1 545 ? 22.556 0.340 -4.436 1.00 92.31 545 ASP A O 1
ATOM 4052 N N . GLY A 1 546 ? 21.982 -1.377 -5.765 1.00 90.88 546 GLY A N 1
ATOM 4053 C CA . GLY A 1 546 ? 20.533 -1.236 -5.610 1.00 90.88 546 GLY A CA 1
ATOM 4054 C C . GLY A 1 546 ? 19.890 -0.145 -6.468 1.00 90.88 546 GLY A C 1
ATOM 4055 O O . GLY A 1 546 ? 18.704 0.136 -6.295 1.00 90.88 546 GLY A O 1
ATOM 4056 N N . ARG A 1 547 ? 20.633 0.473 -7.397 1.00 96.31 547 ARG A N 1
ATOM 4057 C CA . ARG A 1 547 ? 20.033 1.322 -8.437 1.00 96.31 547 ARG A CA 1
ATOM 4058 C C . ARG A 1 547 ? 19.417 0.446 -9.520 1.00 96.31 547 ARG A C 1
ATOM 4060 O O . ARG A 1 547 ? 19.867 -0.672 -9.764 1.00 96.31 547 ARG A O 1
ATOM 4067 N N . ALA A 1 548 ? 18.412 0.971 -10.211 1.00 97.44 548 ALA A N 1
ATOM 4068 C CA . ALA A 1 548 ? 17.815 0.280 -11.342 1.00 97.44 548 ALA A CA 1
ATOM 4069 C C . ALA A 1 548 ? 17.437 1.217 -12.490 1.00 97.44 548 ALA A C 1
ATOM 4071 O O . ALA A 1 548 ? 17.059 2.373 -12.296 1.00 97.44 548 ALA A O 1
ATOM 4072 N N . LEU A 1 549 ? 17.505 0.689 -13.708 1.00 98.38 549 LEU A N 1
ATOM 4073 C CA . LEU A 1 549 ? 16.842 1.253 -14.876 1.00 98.38 549 LEU A CA 1
ATOM 4074 C C . LEU A 1 549 ? 15.564 0.454 -15.119 1.00 98.38 549 LEU A C 1
ATOM 4076 O O . LEU A 1 549 ? 15.626 -0.758 -15.336 1.00 98.38 549 LEU A O 1
ATOM 4080 N N . VAL A 1 550 ? 14.420 1.134 -15.104 1.00 97.75 550 VAL A N 1
ATOM 4081 C CA . VAL A 1 550 ? 13.116 0.509 -15.335 1.00 97.75 550 VAL A CA 1
ATOM 4082 C C . VAL A 1 550 ? 12.612 0.911 -16.705 1.00 97.75 550 VAL A C 1
ATOM 4084 O O . VAL A 1 550 ? 12.436 2.095 -17.000 1.00 97.75 550 VAL A O 1
ATOM 4087 N N . PHE A 1 551 ? 12.362 -0.085 -17.542 1.00 96.75 551 PHE A N 1
ATOM 4088 C CA . PHE A 1 551 ? 11.800 0.087 -18.869 1.00 96.75 551 PHE A CA 1
ATOM 4089 C C . PHE A 1 551 ? 10.455 -0.623 -18.978 1.00 96.75 551 PHE A C 1
ATOM 4091 O O . PHE A 1 551 ? 10.206 -1.603 -18.289 1.00 96.75 551 PHE A O 1
ATOM 4098 N N . THR A 1 552 ? 9.620 -0.189 -19.913 1.00 93.25 552 THR A N 1
ATOM 4099 C CA . THR A 1 552 ? 8.380 -0.869 -20.296 1.00 93.25 552 THR A CA 1
ATOM 4100 C C . THR A 1 552 ? 8.477 -1.325 -21.745 1.00 93.25 552 THR A C 1
ATOM 4102 O O . THR A 1 552 ? 9.159 -0.699 -22.567 1.00 93.25 552 THR A O 1
ATOM 4105 N N . ALA A 1 553 ? 7.848 -2.448 -22.082 1.00 90.31 553 ALA A N 1
ATOM 4106 C CA . ALA A 1 553 ? 7.843 -2.917 -23.461 1.00 90.31 553 ALA A CA 1
ATOM 4107 C C . ALA A 1 553 ? 7.041 -1.951 -24.337 1.00 90.31 553 ALA A C 1
ATOM 4109 O O . ALA A 1 553 ? 5.834 -1.775 -24.134 1.00 90.31 553 ALA A O 1
ATOM 4110 N N . GLY A 1 554 ? 7.710 -1.351 -25.327 1.00 71.44 554 GLY A N 1
ATOM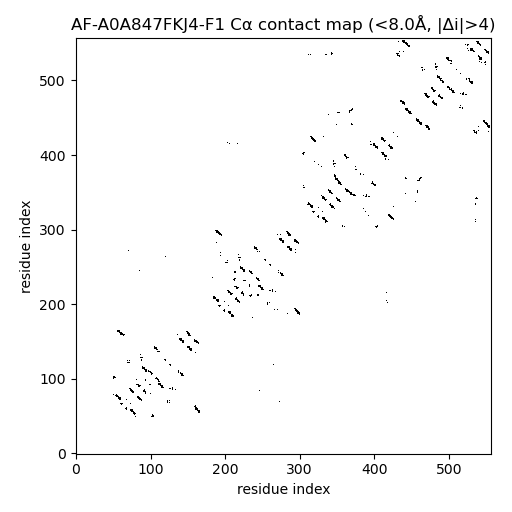 4111 C CA . GLY A 1 554 ? 7.065 -0.455 -26.277 1.00 71.44 554 GLY A CA 1
ATOM 4112 C C . GLY A 1 554 ? 5.928 -1.186 -26.983 1.00 71.44 554 GLY A C 1
ATOM 4113 O O . GLY A 1 554 ? 6.120 -2.295 -27.484 1.00 71.44 554 GLY A O 1
ATOM 4114 N N . LEU A 1 555 ? 4.734 -0.589 -27.000 1.00 50.19 555 LEU A N 1
ATOM 4115 C CA . LEU A 1 555 ? 3.657 -1.075 -27.856 1.00 50.19 555 LEU A CA 1
ATOM 4116 C C . LEU A 1 555 ? 4.181 -1.010 -29.294 1.00 50.19 555 LEU A C 1
ATOM 4118 O O . LEU A 1 555 ? 4.568 0.064 -29.760 1.00 50.19 555 LEU A O 1
ATOM 4122 N N . GLU A 1 556 ? 4.267 -2.158 -29.967 1.00 33.16 556 GLU A N 1
ATOM 4123 C CA . GLU A 1 556 ? 4.512 -2.178 -31.406 1.00 33.16 556 GLU A CA 1
ATOM 4124 C C . GLU A 1 556 ? 3.442 -1.288 -32.055 1.00 33.16 556 GLU A C 1
ATOM 4126 O O . GLU A 1 556 ? 2.247 -1.498 -31.837 1.00 33.16 556 GLU A O 1
ATOM 4131 N N . GLY A 1 557 ? 3.891 -0.227 -32.731 1.00 29.09 557 GLY A N 1
ATOM 4132 C CA . GLY A 1 557 ? 3.020 0.805 -33.297 1.00 29.09 557 GLY A CA 1
ATOM 4133 C C . GLY A 1 557 ? 2.064 0.314 -34.374 1.00 29.09 557 GLY A C 1
ATOM 4134 O O . GLY A 1 557 ? 2.345 -0.727 -35.015 1.00 29.09 557 GLY A O 1
#

pLDDT: mean 82.06, std 20.2, range [26.12, 98.62]

Foldseek 3Di:
DDDDDDDDDDDDDDDDDDDDDDDDDDDDDDDDDDDDDDDDDDDPDDDDDFAPQAPFKWWWQDAQNHGDDPLFIWMWHHHRFKIWTDLRFKTKIADPPFTGWHHDPFFTAHTDMDIDDDDAPDDPCSVVSSVSCNVQPRQFGGWDDDPQKIFTAGPVRDGRTIIGTDDDPDDDDPDDDDDDDPDLAQWKWWWQDAQNHGDDPLFTWMWHQHPQAIWADLRFKTKIAPDDVPDSQRWDDDPFFTDHHDMDIDDDDDPPPPCSVVSSSSVNSQNNQFTGWDDDPQKIFTAGPVRRGRTIIGTDDQADDDLVVQAQFKWWWQDKQNDGDDPPFIWMWFHHDQFKIWTQLSFFTKIFGWHADSQFIAGPDIDTWADG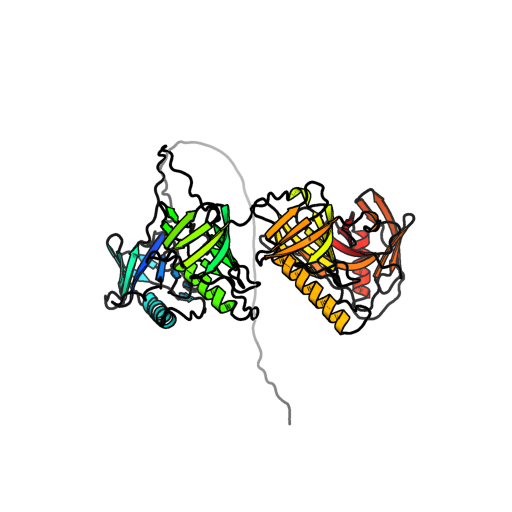GPDPDDPVSSVSSVVSSVSVVVQRRQFGHWHADPVRQWIWTAGSRGIITIIGTQDPVQFDDQAPFKWWFTWKWDFADDPPDPGTDTDTDYDDPPFTWIWHHYDQKIWTDLRFWTKIWGWDDDPFFIATAQIDIDDDDDDDPCSVVSSVVVRVLNRQFGTWDTGRQWTWGAGPNGITTIIGGDDPD

Secondary structure (DSSP, 8-state):
----------------------------------------PPP--------TTTTEEEEEEEETTBPPPTT--BEEEE-SS-EEEEBSSSEEEE-TTS---EEETTEEE---EEE-------STTHHHHHHHHHHHGGGEEEEEEETTEEEEEETTS-EEEEEEEPP-----------------TTEEEEEEEETTBPPPTT---EEEE-SS-EEEE-SSSEEEE--BTTB--PPEEETTEEEPPPEEE-------STTHHHHHHHHHHHHHH--EEEEETTEEEEE-TT--EEEEEEEPPP----GGGSTT-EEEEEEETTBPPPTT--BEEEE-SSSEEEEEBSSSEEEEEEEEETTEEEEEEEEEESPPP--SS-HHHHHHHHHHHHHHHHHHHTEEEEEE-TTSS-EEEEETTS-EEEEEEPPTTTS--TBTPEEEEEEEEEEE--TT-SSPEEEEEPPPTT--BEEEEETTEEEEEBSSSEEEEEEEEETTEEEE---EE-----SSTTHHHHHHHHHHHHHHEEEEEEETTEEEEEETTS-EEEEEEPPP-

Nearest PDB structures (foldseek):
  2la7-assembly1_A  TM=7.908E-01  e=8.248E-06  Paraburkholderia xenovorans LB400
  2kts-assembly1_A  TM=7.863E-01  e=1.616E-04  Escherichia coli K-12
  1y9t-assembly1_A  TM=7.101E-01  e=1.701E-01  Shigella flexneri
  2jw1-assembly1_A  TM=5.583E-01  e=6.514E-02  Shigella flexneri
  7wb4-assembly1_e  TM=1.093E-01  e=9.562E-02  Xenopus laevis

Sequence (557 aa):
MILWKHIGWKGLLGAALLVAMAGLLAACAPFPGTATPGATGPDGNGGQESTDLAGTAWILSSLRGQPPLEGTQITLEFQEEHLGGLAGCNSYGTASDSGDYQAQDGELRIPTLTSTLMACEGPAGVMDQEAAYLDTLPQATAYRLEGDVLELQDASGETILTFRRQGTAGGSTEGNGGQESTDLAGTAWILTSLRGQPPIADTHLALEFTENGAAGFAGCNSFGSARDAQVESEYVVSGGELVLPPLAQTLILCSEPEGVMDQENAYMEALRQATAYRLEGDVLELQDEAGETILTFQRQEELSMDPGALPGTAWRLVSLDGQSPVDGSTLTLAFHDEHRAGGHAGCRDYVLGYRAGEDGLNFYYTAMMGHVCIAPGTQEDQDRLLRQEGTFTDALSWTDRFRLAEDGSSLELLSQRGESLVFEPLAAGEVPPVEGTTWALVSFVEPNDQAGLEQPLPAPLDTVAGTDVTLAFRDGTAAGTAGCNQYTAPYSLEGASLSIEDPVSTKMFCEPEGVMEQEQRLLSWLAEAETAQVHGRQLWLETADGRALVFTAGLEG

Mean predicted aligned error: 15.6 Å

Solvent-accessible surface area (backbone atoms only — not comparable to full-atom values): 31698 Å² total; per-residue (Å²): 135,86,84,87,83,90,86,90,85,84,88,92,84,91,90,88,82,92,88,87,87,84,86,86,91,87,88,82,88,91,90,84,88,82,85,90,82,91,82,89,79,84,84,86,76,83,76,83,82,81,48,82,50,46,79,38,46,27,37,60,56,24,54,67,84,38,65,67,60,81,98,53,58,37,40,47,32,31,40,90,48,47,42,34,38,34,42,49,71,29,48,35,30,52,31,94,89,45,61,59,49,46,40,54,98,48,37,30,44,57,42,52,71,43,62,60,86,71,85,60,86,64,56,87,60,38,62,59,51,23,54,53,46,66,65,46,58,60,50,29,42,26,46,48,80,60,92,56,34,42,36,31,16,30,89,85,68,49,69,46,36,34,27,35,55,52,84,79,92,79,76,93,69,98,70,94,70,95,70,85,86,82,72,57,57,76,39,44,29,35,60,56,25,54,65,83,37,64,66,63,80,94,52,26,38,39,45,29,28,43,88,62,24,45,34,39,25,42,52,69,27,47,36,29,37,53,82,49,100,86,50,88,43,47,52,48,77,57,99,47,37,29,43,71,42,67,70,42,65,58,87,66,86,57,79,70,57,85,60,42,58,61,49,24,54,53,50,56,51,45,57,74,47,28,43,24,47,48,76,60,88,57,33,41,33,31,15,32,88,88,66,48,67,40,36,34,26,38,56,49,87,84,68,89,61,63,53,88,71,44,47,71,38,35,30,30,57,59,26,55,65,86,35,64,67,59,89,94,48,58,37,35,48,12,28,65,42,85,46,36,32,31,32,30,45,46,61,38,38,34,41,32,35,39,48,59,48,95,93,28,32,40,40,85,38,78,45,76,31,44,68,86,66,82,55,91,77,51,72,69,55,36,52,50,41,52,50,48,26,50,54,52,55,51,50,49,53,41,23,40,38,53,45,69,42,94,84,58,67,31,42,33,40,33,24,65,64,70,45,42,38,36,24,31,60,51,52,76,89,68,41,67,54,75,63,77,39,54,28,32,64,33,27,44,28,39,59,40,82,50,92,92,54,97,62,59,42,81,41,67,41,78,64,59,85,96,47,64,35,39,42,29,34,53,96,55,33,35,36,37,31,44,46,66,32,48,38,41,21,52,41,51,76,59,87,46,43,30,45,32,46,80,57,48,61,58,90,71,86,64,82,61,89,60,39,66,58,50,29,52,50,50,46,53,50,50,41,51,19,42,32,45,48,69,44,48,55,33,40,39,31,32,28,92,84,54,33,31,45,35,23,34,63,51,78,83,127

Radius of gyration: 33.37 Å; Cα contacts (8 Å, |Δi|>4): 1143; chains: 1; bounding box: 96×87×85 Å